Protein AF-A4U1W6-F1 (afdb_monomer_lite)

Sequence (440 aa):
MSNNPQPKTYADALFEAKRGFVIIGLTGYTGSGFTTTARILSKKDRFDLPKNFGTELQKNGQRFGERHFSKLRDAWDSMTWQPYTLIEVGAIILAHVMKFALAGKATGAPKALLEAAESHKAALAGLSVLEKQTPISAADSQALITAYEQCVIIQNELKRGKDNLPDYIHFMQGAGDNIRLFGSLSGTSPDPKNMFIIPESIRKVVSSYKKASAKSRFVIDAFRNPFEVEYFKRRYAEFYLLCIMRDHEERANSLRKVMAVPDIEKIWDKEKGESPTGGRNAEECPKTRENIGWWVTGQNIPACAQKADIYIKPKNKSYTHLYYHLARLLVLIHKPGSLSPSQDELGMQVAITAQHMSGCLSRQVGATVLGRQGYILGVGWNDPPEGQVPCSLRSCDELLNSVENDERAYSAFEQSEKFKEHIGKKAGKAPFCFRSELEH

Foldseek 3Di:
DDPDDDQPDPVSVVLVVQQQFAEEAEFEAQQLCSVVLLVQQQDPDHDDADPPVLVVCVVVLFDRSVVLVVLLVVLLVPDDRDRAAEAELLLLLLLQLLVCLVVVNNPPDDPLSNVLSVVCVVQSVLSVLLVDDPPDDLVSLVSVLSNSVSSVVSVVVQCVPLVCNLVSVVQSLLSQLCQCFPVGSDDDGGDNVSVCSSLSSSVSNVVSCCRNVVHRHHYYHHDFALVSVVVCVVPDPNYAYEYRDDDPVVSQVSCVVRDDPVSSVVSVVQSQLQAFRPPHGCVRPPCDPVRVSRSRSTGHSVSSNVSGPYYFYADPPDCNSVSNVVSVVVSCSNPPPSGDDTLVRVQVVLQVVQLVVELEPVDRGKGFDADSNSDTPDIHIDADPPQADGLQQDFLQCLLPPPDPPCRDDPPVCNDPVNNVQCVVVDDPGGDDVVSSVSD

Structure (mmCIF, N/CA/C/O backbone):
data_AF-A4U1W6-F1
#
_entry.id   AF-A4U1W6-F1
#
loop_
_atom_site.group_PDB
_atom_site.id
_atom_site.type_symbol
_atom_site.label_atom_id
_atom_site.label_alt_id
_atom_site.label_comp_id
_atom_site.label_asym_id
_atom_site.label_entity_id
_atom_site.label_seq_id
_atom_site.pdbx_PDB_ins_code
_atom_site.Cartn_x
_atom_site.Cartn_y
_atom_site.Cartn_z
_atom_site.occupancy
_atom_site.B_iso_or_equiv
_atom_site.auth_seq_id
_atom_site.auth_comp_id
_atom_site.auth_asym_id
_atom_site.auth_atom_id
_atom_site.pdbx_PDB_model_num
ATOM 1 N N . MET A 1 1 ? -22.167 -24.407 9.241 1.00 31.38 1 MET A N 1
ATOM 2 C CA . MET A 1 1 ? -21.222 -25.237 8.467 1.00 31.38 1 MET A CA 1
ATOM 3 C C . MET A 1 1 ? -21.610 -25.092 7.007 1.00 31.38 1 MET A C 1
ATOM 5 O O . MET A 1 1 ? -22.711 -25.489 6.655 1.00 31.38 1 MET A O 1
ATOM 9 N N . SER A 1 2 ? -20.816 -24.391 6.196 1.00 36.12 2 SER A N 1
ATOM 10 C CA . SER A 1 2 ? -21.108 -24.255 4.765 1.00 36.12 2 SER A CA 1
ATOM 11 C C . SER A 1 2 ? -20.836 -25.590 4.074 1.00 36.12 2 SER A C 1
ATOM 13 O O . SER A 1 2 ? -19.747 -26.139 4.235 1.00 36.12 2 SER A O 1
ATOM 15 N N . ASN A 1 3 ? -21.810 -26.091 3.312 1.00 37.06 3 ASN A N 1
ATOM 16 C CA . ASN A 1 3 ? -21.660 -27.203 2.370 1.00 37.06 3 ASN A CA 1
ATOM 17 C C . ASN A 1 3 ? -20.679 -26.812 1.250 1.00 37.06 3 ASN A C 1
ATOM 19 O O . ASN A 1 3 ? -21.090 -26.579 0.115 1.00 37.06 3 ASN A O 1
ATOM 23 N N . ASN A 1 4 ? -19.383 -26.706 1.552 1.00 51.09 4 ASN A N 1
ATOM 24 C CA . ASN A 1 4 ? -18.389 -26.708 0.490 1.00 51.09 4 ASN A CA 1
ATOM 25 C C . ASN A 1 4 ? -18.321 -28.141 -0.053 1.00 51.09 4 ASN A C 1
ATOM 27 O O . ASN A 1 4 ? -18.148 -29.074 0.737 1.00 51.09 4 ASN A O 1
ATOM 31 N N . PRO A 1 5 ? -18.505 -28.347 -1.367 1.00 54.91 5 PRO A N 1
ATOM 32 C CA . PRO A 1 5 ? -18.366 -29.669 -1.953 1.00 54.91 5 PRO A CA 1
ATOM 33 C C . PRO A 1 5 ? -16.966 -30.210 -1.643 1.00 54.91 5 PRO A C 1
ATOM 35 O O . PRO A 1 5 ? -15.979 -29.492 -1.803 1.00 54.91 5 PRO A O 1
ATOM 38 N N . GLN A 1 6 ? -16.892 -31.463 -1.182 1.00 60.50 6 GLN A N 1
ATOM 39 C CA . GLN A 1 6 ? -15.624 -32.158 -0.940 1.00 60.50 6 GLN A CA 1
ATOM 40 C C . GLN A 1 6 ? -14.726 -32.034 -2.184 1.00 60.50 6 GLN A C 1
ATOM 42 O O . GLN A 1 6 ? -15.234 -32.202 -3.303 1.00 60.50 6 GLN A O 1
ATOM 47 N N . PRO A 1 7 ? -13.426 -31.717 -2.025 1.00 65.12 7 PRO A N 1
ATOM 48 C CA . PRO A 1 7 ? -12.529 -31.547 -3.159 1.00 65.12 7 PRO A CA 1
ATOM 49 C C . PRO A 1 7 ? -12.498 -32.839 -3.978 1.00 65.12 7 PRO A C 1
ATOM 51 O O . PRO A 1 7 ? -12.212 -33.915 -3.457 1.00 65.12 7 PRO A O 1
ATOM 54 N N . LYS A 1 8 ? -12.832 -32.735 -5.268 1.00 74.75 8 LYS A N 1
ATOM 55 C CA . LYS A 1 8 ? -12.954 -33.895 -6.166 1.00 74.75 8 LYS A CA 1
ATOM 56 C C . LYS A 1 8 ? -11.609 -34.343 -6.732 1.00 74.75 8 LYS A C 1
ATOM 58 O O . LYS A 1 8 ? -11.492 -35.465 -7.210 1.00 74.75 8 LYS A O 1
ATOM 63 N N . THR A 1 9 ? -10.605 -33.468 -6.695 1.00 78.94 9 THR A N 1
ATOM 64 C CA . THR A 1 9 ? -9.253 -33.724 -7.197 1.00 78.94 9 THR A CA 1
ATOM 65 C C . THR A 1 9 ? -8.197 -33.233 -6.204 1.00 78.94 9 THR A C 1
ATOM 67 O O . THR A 1 9 ? -8.460 -32.357 -5.379 1.00 78.94 9 THR A O 1
ATOM 70 N N . TYR A 1 10 ? -6.969 -33.750 -6.308 1.00 79.56 10 TYR A N 1
ATOM 71 C CA . TYR A 1 10 ? -5.828 -33.242 -5.530 1.00 79.56 10 TYR A CA 1
ATOM 72 C C . TYR A 1 10 ? -5.545 -31.759 -5.803 1.00 79.56 10 TYR A C 1
ATOM 74 O O . TYR A 1 10 ? -5.173 -31.021 -4.892 1.00 79.56 10 TYR A O 1
ATOM 82 N N . ALA A 1 11 ? -5.770 -31.310 -7.042 1.00 70.50 11 ALA A N 1
ATOM 83 C CA . ALA A 1 11 ? -5.679 -29.901 -7.398 1.00 70.50 11 ALA A CA 1
ATOM 84 C C . ALA A 1 11 ? -6.734 -29.078 -6.642 1.00 70.50 11 ALA A C 1
ATOM 86 O O . ALA A 1 11 ? -6.394 -28.067 -6.034 1.00 70.50 11 ALA A O 1
ATOM 87 N N . ASP A 1 12 ? -7.987 -29.543 -6.599 1.00 69.50 12 ASP A N 1
ATOM 88 C CA . ASP A 1 12 ? -9.046 -28.878 -5.833 1.00 69.50 12 ASP A CA 1
ATOM 89 C C . ASP A 1 12 ? -8.711 -28.817 -4.343 1.00 69.50 12 ASP A C 1
ATOM 91 O O . ASP A 1 12 ? -8.895 -27.770 -3.736 1.00 69.50 12 ASP A O 1
ATOM 95 N N . ALA A 1 13 ? -8.163 -29.887 -3.760 1.00 73.25 13 ALA A N 1
ATOM 96 C CA . ALA A 1 13 ? -7.747 -29.892 -2.357 1.00 73.25 13 ALA A CA 1
ATOM 97 C C . ALA A 1 13 ? -6.644 -28.852 -2.078 1.00 73.25 13 ALA A C 1
ATOM 99 O O . ALA A 1 13 ? -6.721 -28.112 -1.096 1.00 73.25 13 ALA A O 1
ATOM 100 N N . LEU A 1 14 ? -5.652 -28.743 -2.970 1.00 70.44 14 LEU A N 1
ATOM 101 C CA . LEU A 1 14 ? -4.589 -27.739 -2.875 1.00 70.44 14 LEU A CA 1
ATOM 102 C C . LEU A 1 14 ? -5.136 -26.308 -3.005 1.00 70.44 14 LEU A C 1
ATOM 104 O O . LEU A 1 14 ? -4.693 -25.405 -2.293 1.00 70.44 14 LEU A O 1
ATOM 108 N N . PHE A 1 15 ? -6.102 -26.090 -3.899 1.00 66.38 15 PHE A N 1
ATOM 109 C CA . PHE A 1 15 ? -6.727 -24.781 -4.076 1.00 66.38 15 PHE A CA 1
ATOM 110 C C . PHE A 1 15 ? -7.659 -24.422 -2.915 1.00 66.38 15 PHE A C 1
ATOM 112 O O . PHE A 1 15 ? -7.608 -23.291 -2.436 1.00 66.38 15 PHE A O 1
ATOM 119 N N . GLU A 1 16 ? -8.457 -25.362 -2.407 1.00 66.69 16 GLU A N 1
ATOM 120 C CA . GLU A 1 16 ? -9.312 -25.171 -1.227 1.00 66.69 16 GLU A CA 1
ATOM 121 C C . GLU A 1 16 ? -8.493 -24.813 0.020 1.00 66.69 16 GLU A C 1
ATOM 123 O O . GLU A 1 16 ? -8.894 -23.928 0.775 1.00 66.69 16 GLU A O 1
ATOM 128 N N . ALA A 1 17 ? -7.293 -25.386 0.183 1.00 62.84 17 ALA A N 1
ATOM 129 C CA . ALA A 1 17 ? -6.379 -25.015 1.266 1.00 62.84 17 ALA A CA 1
ATOM 130 C C . ALA A 1 17 ? -5.969 -23.525 1.232 1.00 62.84 17 ALA A C 1
ATOM 132 O O . ALA A 1 17 ? -5.724 -22.934 2.284 1.00 62.84 17 ALA A O 1
ATOM 133 N N . LYS A 1 18 ? -5.932 -22.901 0.044 1.00 60.12 18 LYS A N 1
ATOM 134 C CA . LYS A 1 18 ? -5.601 -21.474 -0.147 1.00 60.12 18 LYS A CA 1
ATOM 135 C C . LYS A 1 18 ? -6.824 -20.552 -0.252 1.00 60.12 18 LYS A C 1
ATOM 137 O O . LYS A 1 18 ? -6.708 -19.359 0.009 1.00 60.12 18 LYS A O 1
ATOM 142 N N . ARG A 1 19 ? -8.010 -21.071 -0.601 1.00 63.97 19 ARG A N 1
ATOM 143 C CA . ARG A 1 19 ? -9.230 -20.285 -0.913 1.00 63.97 19 ARG A CA 1
ATOM 144 C C . ARG A 1 19 ? -9.803 -19.479 0.258 1.00 63.97 19 ARG A C 1
ATOM 146 O O . ARG A 1 19 ? -10.654 -18.614 0.041 1.00 63.97 19 ARG A O 1
ATOM 153 N N . GLY A 1 20 ? -9.363 -19.752 1.485 1.00 75.81 20 GLY A N 1
ATOM 154 C CA . GLY A 1 20 ? -9.923 -19.147 2.689 1.00 75.81 20 GLY A CA 1
ATOM 155 C C . GLY A 1 20 ? -9.4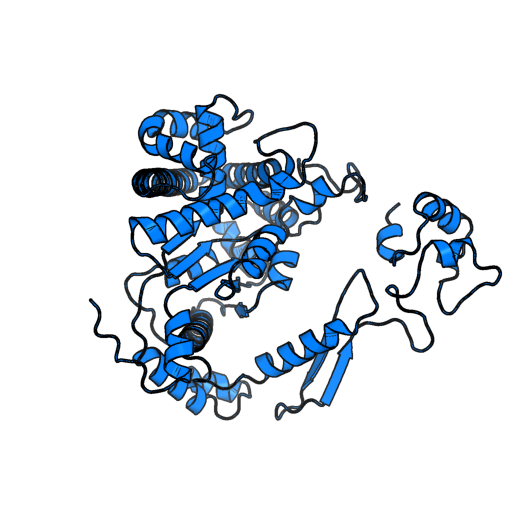64 -17.714 2.943 1.00 75.81 20 GLY A C 1
ATOM 156 O O . GLY A 1 20 ? -10.296 -16.884 3.297 1.00 75.81 20 GLY A O 1
ATOM 157 N N . PHE A 1 21 ? -8.174 -17.412 2.777 1.00 89.75 21 PHE A N 1
ATOM 158 C CA . PHE A 1 21 ? -7.561 -16.170 3.256 1.00 89.75 21 PHE A CA 1
ATOM 159 C C . PHE A 1 21 ? -7.019 -15.318 2.109 1.00 89.75 21 PHE A C 1
ATOM 161 O O . PHE A 1 21 ? -6.254 -15.815 1.297 1.00 89.75 21 PHE A O 1
ATOM 168 N N . VAL A 1 22 ? -7.399 -14.041 2.045 1.00 94.06 22 VAL A N 1
ATOM 169 C CA . VAL A 1 22 ? -6.930 -13.109 1.008 1.00 94.06 22 VAL A CA 1
ATOM 170 C C . VAL A 1 22 ? -6.738 -11.725 1.609 1.00 94.06 22 VAL A C 1
ATOM 172 O O . VAL A 1 22 ? -7.613 -11.227 2.325 1.00 94.06 22 VAL A O 1
ATOM 175 N N . ILE A 1 23 ? -5.628 -11.075 1.261 1.00 97.38 23 ILE A N 1
ATOM 176 C CA . ILE A 1 23 ? -5.397 -9.663 1.558 1.00 97.38 23 ILE A CA 1
ATOM 177 C C . ILE A 1 23 ? -5.199 -8.905 0.243 1.00 97.38 23 ILE A C 1
ATOM 179 O O . ILE A 1 23 ? -4.283 -9.193 -0.520 1.00 97.38 23 ILE A O 1
ATOM 183 N N . ILE A 1 24 ? -6.028 -7.895 0.001 1.00 98.25 24 ILE A N 1
ATOM 184 C CA . ILE A 1 24 ? -5.844 -6.934 -1.088 1.00 98.25 24 ILE A CA 1
ATOM 185 C C . ILE A 1 24 ? -5.273 -5.649 -0.490 1.00 98.25 24 ILE A C 1
ATOM 187 O O . ILE A 1 24 ? -5.953 -4.943 0.250 1.00 98.25 24 ILE A O 1
ATOM 191 N N . GLY A 1 25 ? -4.017 -5.340 -0.789 1.00 98.44 25 GLY A N 1
ATOM 192 C CA . GLY A 1 25 ? -3.429 -4.040 -0.489 1.00 98.44 25 GLY A CA 1
ATOM 193 C C . GLY A 1 25 ? -3.766 -3.037 -1.580 1.00 98.44 25 GLY A C 1
ATOM 194 O O . GLY A 1 25 ? -3.742 -3.382 -2.758 1.00 98.44 25 GLY A O 1
ATOM 195 N N . LEU A 1 26 ? -4.042 -1.789 -1.212 1.00 98.62 26 LEU A N 1
ATOM 196 C CA . LEU A 1 26 ? -4.217 -0.703 -2.171 1.00 98.62 26 LEU A CA 1
ATOM 197 C C . LEU A 1 26 ? -3.084 0.313 -2.041 1.00 98.62 26 LEU A C 1
ATOM 199 O O . LEU A 1 26 ? -2.606 0.582 -0.941 1.00 98.62 26 LEU A O 1
ATOM 203 N N . THR A 1 27 ? -2.677 0.899 -3.161 1.00 98.25 27 THR A N 1
ATOM 204 C CA . THR A 1 27 ? -1.767 2.047 -3.211 1.00 98.25 27 THR A CA 1
ATOM 205 C C . THR A 1 27 ? -2.130 2.973 -4.374 1.00 98.25 27 THR A C 1
ATOM 207 O O . THR A 1 27 ? -2.915 2.617 -5.259 1.00 98.25 27 THR A O 1
ATOM 210 N N . GLY A 1 28 ? -1.597 4.188 -4.352 1.00 96.00 28 GLY A N 1
ATOM 211 C CA . GLY A 1 28 ? -1.853 5.229 -5.339 1.00 96.00 28 GLY A CA 1
ATOM 212 C C . GLY A 1 28 ? -1.820 6.619 -4.713 1.00 96.00 28 GLY A C 1
ATOM 213 O O . GLY A 1 28 ? -1.928 6.776 -3.497 1.00 96.00 28 GLY A O 1
ATOM 214 N N . TYR A 1 29 ? -1.666 7.636 -5.557 1.00 95.12 29 TYR A N 1
ATOM 215 C CA . TYR A 1 29 ? -1.652 9.030 -5.114 1.00 95.12 29 TYR A CA 1
ATOM 216 C C . TYR A 1 29 ? -3.005 9.442 -4.532 1.00 95.12 29 TYR A C 1
ATOM 218 O O . TYR A 1 29 ? -4.058 8.962 -4.969 1.00 95.12 29 TYR A O 1
ATOM 226 N N . THR A 1 30 ? -3.008 10.384 -3.587 1.00 93.25 30 THR A N 1
ATOM 227 C CA . THR A 1 30 ? -4.259 10.913 -3.024 1.00 93.25 30 THR A CA 1
ATOM 228 C C . THR A 1 30 ? -5.167 11.432 -4.134 1.00 93.25 30 THR A C 1
ATOM 230 O O . THR A 1 30 ? -4.753 12.238 -4.962 1.00 93.25 30 THR A O 1
ATOM 233 N N . GLY A 1 31 ? -6.416 10.955 -4.162 1.00 90.38 31 GLY A N 1
ATOM 234 C CA . GLY A 1 31 ? -7.393 11.280 -5.206 1.00 90.38 31 GLY A CA 1
ATOM 235 C C . GLY A 1 31 ? -7.406 10.329 -6.413 1.00 90.38 31 GLY A C 1
ATOM 236 O O . GLY A 1 31 ? -8.184 10.562 -7.344 1.00 90.38 31 GLY A O 1
ATOM 237 N N . SER A 1 32 ? -6.606 9.253 -6.410 1.00 91.31 32 SER A N 1
ATOM 238 C CA . SER A 1 32 ? -6.609 8.258 -7.495 1.00 91.31 32 SER A CA 1
ATOM 239 C C . SER A 1 32 ? -7.809 7.304 -7.476 1.00 91.31 32 SER A C 1
ATOM 241 O O . SER A 1 32 ? -8.146 6.727 -8.504 1.00 91.31 32 SER A O 1
ATOM 243 N N . GLY A 1 33 ? -8.499 7.173 -6.337 1.00 91.38 33 GLY A N 1
ATOM 244 C CA . GLY A 1 33 ? -9.690 6.323 -6.194 1.00 91.38 33 GLY A CA 1
ATOM 245 C C . GLY A 1 33 ? -9.451 4.994 -5.470 1.00 91.38 33 GLY A C 1
ATOM 246 O O . GLY A 1 33 ? -10.334 4.131 -5.480 1.00 91.38 33 GLY A O 1
ATOM 247 N N . PHE A 1 34 ? -8.305 4.819 -4.804 1.00 93.94 34 PHE A N 1
ATOM 248 C CA . PHE A 1 34 ? -8.054 3.641 -3.966 1.00 93.94 34 PHE A CA 1
ATOM 249 C C . PHE A 1 34 ? -9.097 3.496 -2.836 1.00 93.94 34 PHE A C 1
ATOM 251 O O . PHE A 1 34 ? -9.680 2.426 -2.702 1.00 93.94 34 PHE A O 1
ATOM 258 N N . THR A 1 35 ? -9.483 4.564 -2.127 1.00 93.88 35 THR A N 1
ATOM 259 C CA . THR A 1 35 ? -10.530 4.479 -1.084 1.00 93.88 35 THR A CA 1
ATOM 260 C C . THR A 1 35 ? -11.892 4.094 -1.659 1.00 93.88 35 THR A C 1
ATOM 262 O O . THR A 1 35 ? -12.651 3.337 -1.054 1.00 93.88 35 THR A O 1
ATOM 265 N N . THR A 1 36 ? -12.217 4.565 -2.866 1.00 94.06 36 THR A N 1
ATOM 266 C CA . THR A 1 36 ? -13.429 4.133 -3.575 1.00 94.06 36 THR A CA 1
ATOM 267 C C . THR A 1 36 ? -13.380 2.637 -3.876 1.00 94.06 36 THR A C 1
ATOM 269 O O . THR A 1 36 ? -14.365 1.939 -3.648 1.00 94.06 36 THR A O 1
ATOM 272 N N . THR A 1 37 ? -12.228 2.140 -4.329 1.00 96.12 37 THR A N 1
ATOM 273 C CA . THR A 1 37 ? -11.988 0.713 -4.589 1.00 96.12 37 THR A CA 1
ATOM 274 C C . THR A 1 37 ? -12.141 -0.122 -3.319 1.00 96.12 37 THR A C 1
ATOM 276 O O . THR A 1 37 ? -12.843 -1.131 -3.334 1.00 96.12 37 THR A O 1
ATOM 279 N N . ALA A 1 38 ? -11.579 0.337 -2.199 1.00 97.62 38 ALA A N 1
ATOM 280 C CA . ALA A 1 38 ? -11.708 -0.320 -0.902 1.00 97.62 38 ALA A CA 1
ATOM 281 C C . ALA A 1 38 ? -13.181 -0.461 -0.489 1.00 97.62 38 ALA A C 1
ATOM 283 O O . ALA A 1 38 ? -13.657 -1.553 -0.189 1.00 97.62 38 ALA A O 1
A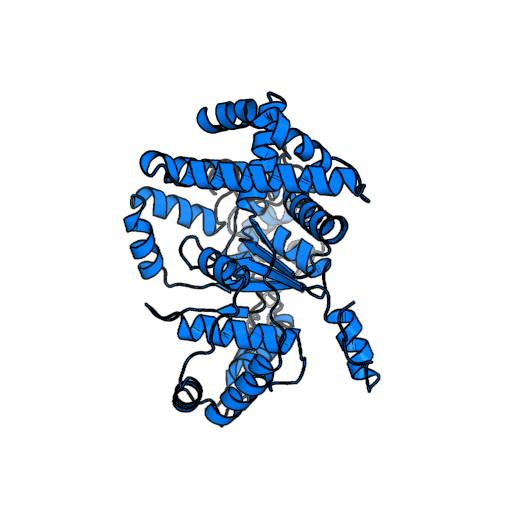TOM 284 N N . ARG A 1 39 ? -13.943 0.636 -0.594 1.00 96.69 39 ARG A N 1
ATOM 285 C CA . ARG A 1 39 ? -15.383 0.649 -0.302 1.00 96.69 39 ARG A CA 1
ATOM 286 C C . ARG A 1 39 ? -16.182 -0.276 -1.213 1.00 96.69 39 ARG A C 1
ATOM 288 O O . ARG A 1 39 ? -17.127 -0.890 -0.737 1.00 96.69 39 ARG A O 1
ATOM 295 N N . ILE A 1 40 ? -15.836 -0.382 -2.499 1.00 96.50 40 ILE A N 1
ATOM 296 C CA . ILE A 1 40 ? -16.486 -1.326 -3.424 1.00 96.50 40 ILE A CA 1
ATOM 297 C C . ILE A 1 40 ? -16.305 -2.767 -2.930 1.00 96.50 40 ILE A C 1
ATOM 299 O O . ILE A 1 40 ? -17.281 -3.509 -2.882 1.00 96.50 40 ILE A O 1
ATOM 303 N N . LEU A 1 41 ? -15.090 -3.145 -2.523 1.00 97.25 41 LEU A N 1
ATOM 304 C CA . LEU A 1 41 ? -14.781 -4.502 -2.057 1.00 97.25 41 LEU A CA 1
ATOM 305 C C . LEU A 1 41 ? -15.410 -4.838 -0.696 1.00 97.25 41 LEU A C 1
ATOM 307 O O . LEU A 1 41 ? -15.680 -6.005 -0.411 1.00 97.25 41 LEU A O 1
ATOM 311 N N . SER A 1 42 ? -15.669 -3.833 0.138 1.00 97.19 42 SER A N 1
ATOM 312 C CA . SER A 1 42 ? -16.274 -4.015 1.463 1.00 97.19 42 SER A CA 1
ATOM 313 C C . SER A 1 42 ? -17.802 -4.006 1.481 1.00 97.19 42 SER A C 1
ATOM 315 O O . SER A 1 42 ? -18.399 -4.258 2.528 1.00 97.19 42 SER A O 1
ATOM 317 N N . LYS A 1 43 ? -18.462 -3.734 0.350 1.00 97.00 43 LYS A N 1
ATOM 318 C CA . LYS A 1 43 ? -19.928 -3.760 0.269 1.00 97.00 43 LYS A CA 1
ATOM 319 C C . LYS A 1 43 ? -20.479 -5.168 0.475 1.00 97.00 43 LYS A C 1
ATOM 321 O O . LYS A 1 43 ? -19.947 -6.144 -0.052 1.00 97.00 43 LYS A O 1
ATOM 326 N N . LYS A 1 44 ? -21.599 -5.245 1.205 1.00 95.56 44 LYS A N 1
ATOM 327 C CA . LYS A 1 44 ? -22.348 -6.491 1.427 1.00 95.56 44 LYS A CA 1
ATOM 328 C C . LYS A 1 44 ? -22.748 -7.139 0.102 1.00 95.56 44 LYS A C 1
ATOM 330 O O . LYS A 1 44 ? -22.569 -8.342 -0.046 1.00 95.56 44 LYS A O 1
ATOM 335 N N . ASP A 1 45 ? -23.226 -6.334 -0.839 1.00 94.75 45 ASP 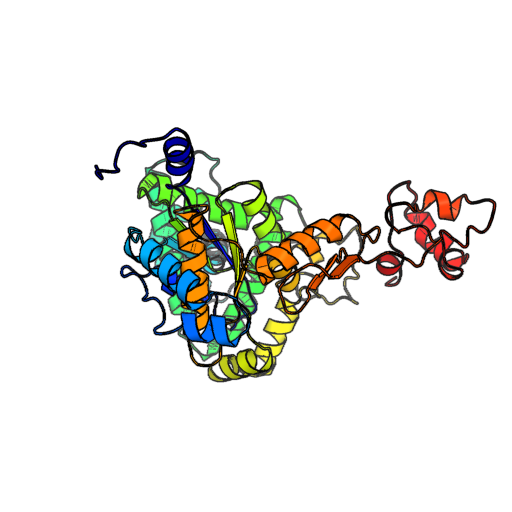A N 1
ATOM 336 C CA . ASP A 1 45 ? -23.631 -6.797 -2.162 1.00 94.75 45 ASP A CA 1
ATOM 337 C C . ASP A 1 45 ? -22.447 -6.785 -3.132 1.00 94.75 45 ASP A C 1
ATOM 339 O O . ASP A 1 45 ? -21.636 -5.850 -3.145 1.00 94.75 45 ASP A O 1
ATOM 343 N N . ARG A 1 46 ? -22.359 -7.835 -3.953 1.00 94.81 46 ARG A N 1
ATOM 344 C CA . ARG A 1 46 ? -21.359 -7.951 -5.018 1.00 94.81 46 ARG A CA 1
ATOM 345 C C . ARG A 1 46 ? -21.627 -6.891 -6.083 1.00 94.81 46 ARG A C 1
ATOM 347 O O . ARG A 1 46 ? -22.772 -6.673 -6.459 1.00 94.81 46 ARG A O 1
ATOM 354 N N . PHE A 1 47 ? -20.575 -6.259 -6.597 1.00 94.44 47 PHE A N 1
ATOM 355 C CA . PHE A 1 47 ? -20.714 -5.331 -7.718 1.00 94.44 47 PHE A CA 1
ATOM 356 C C . PHE A 1 47 ? -20.987 -6.073 -9.037 1.00 94.44 47 PHE A C 1
ATOM 358 O O . PHE A 1 47 ? -20.562 -7.215 -9.232 1.00 94.44 47 PHE A O 1
ATOM 365 N N . ASP A 1 48 ? -21.671 -5.399 -9.958 1.00 92.69 48 ASP A N 1
ATOM 366 C CA . ASP A 1 48 ? -22.017 -5.971 -11.256 1.00 92.69 48 ASP A CA 1
ATOM 367 C C . ASP A 1 48 ? -20.862 -5.890 -12.253 1.00 92.69 48 ASP A C 1
ATOM 369 O O . ASP A 1 48 ? -20.125 -4.900 -12.328 1.00 92.69 48 ASP A O 1
ATOM 373 N N . LEU A 1 49 ? -20.749 -6.925 -13.089 1.00 93.06 49 LEU A N 1
ATOM 374 C CA . LEU A 1 49 ? -19.885 -6.867 -14.260 1.00 93.06 49 LEU A CA 1
ATOM 375 C C . LEU A 1 49 ? -20.424 -5.838 -15.267 1.00 93.06 49 LEU A C 1
ATOM 377 O O . LEU A 1 49 ? -21.634 -5.784 -15.512 1.00 93.06 49 LEU A O 1
ATOM 381 N N . PRO A 1 50 ? -19.544 -5.065 -15.924 1.00 91.12 50 PRO A N 1
ATOM 382 C CA . PRO A 1 50 ? -19.966 -4.114 -16.944 1.00 91.12 50 PRO A CA 1
ATOM 383 C C . PRO A 1 50 ? -20.718 -4.789 -18.101 1.00 91.12 50 PRO A C 1
ATOM 385 O O . PRO A 1 50 ? -20.418 -5.913 -18.506 1.00 91.12 50 PRO A O 1
ATOM 388 N N . LYS A 1 51 ? -21.699 -4.095 -18.682 1.00 86.38 51 LYS A N 1
ATOM 389 C CA . LYS A 1 51 ? -22.409 -4.582 -19.875 1.00 86.38 51 LYS A CA 1
ATOM 390 C C . LYS A 1 51 ? -21.520 -4.429 -21.114 1.00 86.38 51 LYS A C 1
ATOM 392 O O . LYS A 1 51 ? -20.833 -3.423 -21.251 1.00 86.38 51 LYS A O 1
ATOM 397 N N . ASN A 1 52 ? -21.548 -5.416 -22.011 1.00 81.19 52 ASN A N 1
ATOM 398 C CA . ASN A 1 52 ? -20.895 -5.391 -23.332 1.00 81.19 52 ASN A CA 1
ATOM 399 C C . ASN A 1 52 ? -19.376 -5.107 -23.337 1.00 81.19 52 ASN A C 1
ATOM 401 O O . ASN A 1 52 ? -18.827 -4.684 -24.353 1.00 81.19 52 ASN A O 1
ATOM 405 N N . PHE A 1 53 ? -18.668 -5.375 -22.233 1.00 86.88 53 PHE A N 1
ATOM 406 C CA . PHE A 1 53 ? -17.226 -5.107 -22.149 1.00 86.88 53 PHE A CA 1
ATOM 407 C C . PHE A 1 53 ? -16.391 -6.000 -23.081 1.00 86.88 53 PHE A C 1
ATOM 409 O O . PHE A 1 53 ? -15.339 -5.589 -23.557 1.00 86.88 53 PHE A O 1
ATOM 416 N N . GLY A 1 54 ? -16.883 -7.199 -23.413 1.00 86.12 54 GLY A N 1
ATOM 417 C CA . GLY A 1 54 ? -16.226 -8.105 -24.361 1.00 86.12 54 GLY A CA 1
ATOM 418 C C . GLY A 1 54 ? -16.003 -7.492 -25.749 1.00 86.12 54 GLY A C 1
ATOM 419 O O . GLY A 1 54 ? -14.928 -7.649 -26.325 1.00 86.12 54 GLY A O 1
ATOM 420 N N . THR A 1 55 ? -16.972 -6.722 -26.249 1.00 86.50 55 THR A N 1
ATOM 421 C CA . THR A 1 55 ? -16.850 -6.010 -27.528 1.00 86.50 55 THR A CA 1
ATOM 422 C C . THR A 1 55 ? -15.805 -4.892 -27.449 1.00 86.50 55 THR A C 1
ATOM 424 O O . THR A 1 55 ? -15.077 -4.659 -28.412 1.00 86.50 55 THR A O 1
ATOM 427 N N . GLU A 1 56 ? -15.681 -4.213 -26.301 1.00 86.19 56 GLU A N 1
ATOM 428 C CA . GLU A 1 56 ? -14.622 -3.218 -26.076 1.00 86.19 56 GLU A CA 1
ATOM 429 C C . GLU A 1 56 ? -13.232 -3.870 -26.091 1.00 86.19 56 GLU A C 1
ATOM 431 O O . GLU A 1 56 ? -12.333 -3.376 -26.769 1.00 86.19 56 GLU A O 1
ATOM 436 N N . LEU A 1 57 ? -13.068 -5.015 -25.418 1.00 84.38 57 LEU A N 1
ATOM 437 C CA . LEU A 1 57 ? -11.817 -5.780 -25.439 1.00 84.38 57 LEU A CA 1
ATOM 438 C C . LEU A 1 57 ? -11.413 -6.159 -26.869 1.00 84.38 57 LEU A C 1
ATOM 440 O O . LEU A 1 57 ? -10.260 -5.979 -27.261 1.00 84.38 57 LEU A O 1
ATOM 444 N N . GLN A 1 58 ? -12.371 -6.636 -27.665 1.00 83.12 58 GLN A N 1
ATOM 445 C CA . GLN A 1 58 ? -12.118 -7.052 -29.041 1.00 83.12 58 GLN A CA 1
ATOM 446 C C . GLN A 1 58 ? -11.754 -5.877 -29.957 1.00 83.12 58 GLN A C 1
ATOM 448 O O . GLN A 1 58 ? -10.840 -6.002 -30.772 1.00 83.12 58 GLN A O 1
ATOM 453 N N . LYS A 1 59 ? -12.405 -4.717 -29.787 1.00 83.75 59 LYS A N 1
ATOM 454 C CA . LYS A 1 59 ? -12.038 -3.475 -30.491 1.00 83.75 59 LYS A CA 1
ATOM 455 C C . LYS A 1 59 ? -10.623 -3.006 -30.146 1.00 83.75 59 LYS A C 1
ATOM 457 O O . LYS A 1 59 ? -9.942 -2.470 -31.013 1.00 83.75 59 LYS A O 1
ATOM 462 N N . ASN A 1 60 ? -10.163 -3.268 -28.924 1.00 78.12 60 ASN A N 1
ATOM 463 C CA . ASN A 1 60 ? -8.821 -2.919 -28.454 1.00 78.12 60 ASN A CA 1
ATOM 464 C C . ASN A 1 60 ? -7.760 -3.991 -28.770 1.00 78.12 60 ASN A C 1
ATOM 466 O O . ASN A 1 60 ? -6.706 -4.017 -28.144 1.00 78.12 60 ASN A O 1
ATOM 470 N N . GLY A 1 61 ? -8.021 -4.892 -29.723 1.00 74.56 61 GLY A N 1
ATOM 471 C CA . GLY A 1 61 ? -7.025 -5.853 -30.205 1.00 74.56 61 GLY A CA 1
ATOM 472 C C . GLY A 1 61 ? -6.930 -7.155 -29.408 1.00 74.56 61 GLY A C 1
ATOM 473 O O . GLY A 1 61 ? -6.171 -8.042 -29.800 1.00 74.56 61 GLY A O 1
ATOM 474 N N . GLN A 1 62 ? -7.735 -7.348 -28.354 1.00 76.81 62 GLN A N 1
ATOM 475 C CA . GLN A 1 62 ? -7.800 -8.649 -27.688 1.00 76.81 62 GLN A CA 1
ATOM 476 C C . GLN A 1 62 ? -8.578 -9.647 -28.547 1.00 76.81 62 GLN A C 1
ATOM 478 O O . GLN A 1 62 ? -9.813 -9.654 -28.596 1.00 76.81 62 GLN A O 1
ATOM 483 N N . ARG A 1 63 ? -7.835 -10.532 -29.216 1.00 75.31 63 ARG A N 1
ATOM 484 C CA . ARG A 1 63 ? -8.402 -11.658 -29.961 1.00 75.31 63 ARG A CA 1
ATOM 485 C C . ARG A 1 63 ? -9.299 -12.475 -29.020 1.00 75.31 63 ARG A C 1
ATOM 487 O O . ARG A 1 63 ? -8.858 -12.889 -27.953 1.00 75.31 63 ARG A O 1
ATOM 494 N N . PHE A 1 64 ? -10.553 -12.688 -29.423 1.00 84.69 64 PHE A N 1
ATOM 495 C CA . PHE A 1 64 ? -11.591 -13.370 -28.632 1.00 84.69 64 PHE A CA 1
ATOM 496 C C . PHE A 1 64 ? -12.071 -12.632 -27.366 1.00 84.69 64 PHE A C 1
ATOM 498 O O . PHE A 1 64 ? -12.559 -13.280 -26.438 1.00 84.69 64 PHE A O 1
ATOM 505 N N . GLY A 1 65 ? -12.000 -11.295 -27.335 1.00 86.81 65 GLY A N 1
ATOM 506 C CA . GLY A 1 65 ? -12.471 -10.473 -26.210 1.00 86.81 65 GLY A CA 1
ATOM 507 C C . GLY A 1 65 ? -13.878 -10.829 -25.705 1.00 86.81 65 GLY A C 1
ATOM 508 O O . GLY A 1 65 ? -14.077 -10.976 -24.499 1.00 86.81 65 GLY A O 1
ATOM 509 N N . GLU A 1 66 ? -14.837 -11.076 -26.604 1.00 89.75 66 GLU A N 1
ATOM 510 C CA . GLU A 1 66 ? -16.191 -11.509 -26.221 1.00 89.75 66 GLU A CA 1
ATOM 511 C C . GLU A 1 66 ? -16.210 -12.870 -25.520 1.00 89.75 66 GLU A C 1
ATOM 513 O O . GLU A 1 66 ? -16.864 -13.034 -24.488 1.00 89.75 66 GLU A O 1
ATOM 518 N N . ARG A 1 67 ? -15.432 -13.835 -26.020 1.00 89.75 67 ARG A N 1
ATOM 519 C CA . ARG A 1 67 ? -15.349 -15.173 -25.425 1.00 89.75 67 ARG A CA 1
ATOM 520 C C . ARG A 1 67 ? -14.664 -15.139 -24.063 1.00 89.75 67 ARG A C 1
ATOM 522 O O . ARG A 1 67 ? -15.146 -15.778 -23.131 1.00 89.75 67 ARG A O 1
ATOM 529 N N . HIS A 1 68 ? -13.579 -14.375 -23.929 1.00 88.75 68 HIS A N 1
ATOM 530 C CA . HIS A 1 68 ? -12.902 -14.166 -22.646 1.00 88.75 68 HIS A CA 1
ATOM 531 C C . HIS A 1 68 ? -13.837 -13.519 -21.625 1.00 88.75 68 HIS A C 1
ATOM 533 O O . HIS A 1 68 ? -13.901 -13.960 -20.478 1.00 88.75 68 HIS A O 1
ATOM 539 N N . PHE A 1 69 ? -14.606 -12.515 -22.045 1.00 92.81 69 PHE A N 1
ATOM 540 C CA . PHE A 1 69 ? -15.559 -11.849 -21.170 1.00 92.81 69 PHE A CA 1
ATOM 541 C C . PHE A 1 69 ? -16.730 -12.757 -20.767 1.00 92.81 69 PHE A C 1
ATOM 543 O O . PHE A 1 69 ? -17.143 -12.732 -19.610 1.00 92.81 69 PHE A O 1
ATOM 550 N N . SER A 1 70 ? -17.221 -13.609 -21.674 1.00 92.50 70 SER A N 1
ATOM 551 C CA . SER A 1 70 ? -18.208 -14.644 -21.341 1.00 92.50 70 SER A CA 1
ATOM 552 C C . SER A 1 70 ? -17.665 -15.618 -20.294 1.00 92.50 70 SER A C 1
ATOM 554 O O . SER A 1 70 ? -18.343 -15.889 -19.313 1.00 92.50 70 SER A O 1
ATOM 556 N N . LYS A 1 71 ? -16.417 -16.087 -20.440 1.00 92.50 71 LYS A N 1
ATOM 557 C CA . LYS A 1 71 ? -15.785 -16.977 -19.450 1.00 92.50 71 LYS A CA 1
ATOM 558 C C . LYS A 1 71 ? -15.585 -16.308 -18.094 1.00 92.50 71 LYS A C 1
ATOM 560 O O . LYS A 1 71 ? -15.800 -16.946 -17.066 1.00 92.50 71 LYS A O 1
ATOM 565 N N . LEU A 1 72 ? -15.213 -15.026 -18.088 1.00 94.31 72 LEU A N 1
ATOM 566 C CA . LEU A 1 72 ? -15.152 -14.232 -16.863 1.00 94.31 72 LEU A CA 1
ATOM 567 C C . LEU A 1 72 ? -16.527 -14.156 -16.196 1.00 94.31 72 LEU A C 1
ATOM 569 O O . LEU A 1 72 ? -16.608 -14.340 -14.988 1.00 94.31 72 LEU A O 1
ATOM 573 N N . ARG A 1 73 ? -17.589 -13.910 -16.970 1.00 95.00 73 ARG A N 1
ATOM 574 C CA . ARG A 1 73 ? -18.967 -13.855 -16.470 1.00 95.00 73 ARG A CA 1
ATOM 575 C C . ARG A 1 73 ? -19.398 -15.180 -15.852 1.00 95.00 73 ARG A C 1
ATOM 577 O O . ARG A 1 73 ? -19.804 -15.170 -14.699 1.00 95.00 73 ARG A O 1
ATOM 584 N N . ASP A 1 74 ? -19.207 -16.299 -16.547 1.00 93.38 74 ASP A N 1
ATOM 585 C CA . ASP A 1 74 ? -19.548 -17.631 -16.024 1.00 93.38 74 ASP A CA 1
ATOM 586 C C . ASP A 1 74 ? -18.843 -17.902 -14.681 1.00 93.38 74 ASP A C 1
ATOM 588 O O . ASP A 1 74 ? -19.446 -18.363 -13.709 1.00 93.38 74 ASP A O 1
ATOM 592 N N . ALA A 1 75 ? -17.544 -17.588 -14.607 1.00 92.69 75 ALA A N 1
ATOM 593 C CA . ALA A 1 75 ? -16.754 -17.775 -13.397 1.00 92.69 75 ALA A CA 1
ATOM 594 C C . ALA A 1 75 ? -17.178 -16.815 -12.273 1.00 92.69 75 ALA A C 1
ATOM 596 O O . ALA A 1 75 ? -17.292 -17.238 -11.121 1.00 92.69 75 ALA A O 1
ATOM 597 N N . TRP A 1 76 ? -17.453 -15.552 -12.605 1.00 94.44 76 TRP A N 1
ATOM 598 C CA . TRP A 1 76 ? -17.958 -14.548 -11.672 1.00 94.44 76 TRP A CA 1
ATOM 599 C C . TRP A 1 76 ? -19.304 -14.964 -11.093 1.00 94.44 76 TRP A C 1
ATOM 601 O O . TRP A 1 76 ? -19.462 -14.986 -9.878 1.00 94.44 76 TRP A O 1
ATOM 611 N N . ASP A 1 77 ? -20.247 -15.381 -11.931 1.00 93.31 77 ASP A N 1
ATOM 612 C CA . ASP A 1 77 ? -21.588 -15.772 -11.505 1.00 93.31 77 ASP A CA 1
ATOM 613 C C . ASP A 1 77 ? -21.559 -17.005 -10.593 1.00 93.31 77 ASP A C 1
ATOM 615 O O . ASP A 1 77 ? -22.308 -17.057 -9.621 1.00 93.31 77 ASP A O 1
ATOM 619 N N . SER A 1 78 ? -20.611 -17.925 -10.809 1.00 89.88 78 SER A N 1
ATOM 620 C CA . SER A 1 78 ? -20.393 -19.085 -9.930 1.00 89.88 78 SER A CA 1
ATOM 621 C C . SER A 1 78 ? -19.739 -18.765 -8.575 1.00 89.88 78 SER A C 1
ATOM 623 O O . SER A 1 78 ? -19.763 -19.594 -7.665 1.00 89.88 78 SER A O 1
ATOM 625 N N . MET A 1 79 ? -19.126 -17.587 -8.419 1.00 88.31 79 MET A N 1
ATOM 626 C CA . MET A 1 79 ? -18.376 -17.224 -7.216 1.00 88.31 79 MET A CA 1
ATOM 627 C C . MET A 1 79 ? -19.306 -16.778 -6.083 1.00 88.31 79 MET A C 1
ATOM 629 O O . MET A 1 79 ? -20.085 -15.838 -6.231 1.00 88.31 79 MET A O 1
ATOM 633 N N . THR A 1 80 ? -19.138 -17.353 -4.892 1.00 89.19 80 THR A N 1
ATOM 634 C CA . THR A 1 80 ? -19.816 -16.841 -3.691 1.00 89.19 80 THR A CA 1
ATOM 635 C C . THR A 1 80 ? -19.145 -15.554 -3.208 1.00 89.19 80 THR A C 1
ATOM 637 O O . THR A 1 80 ? -17.950 -15.534 -2.881 1.00 89.19 80 THR A O 1
ATOM 640 N N . TRP A 1 81 ? -19.914 -14.464 -3.157 1.00 92.44 81 TRP A N 1
ATOM 641 C CA . TRP A 1 81 ? -19.431 -13.184 -2.646 1.00 92.44 81 TRP A CA 1
ATOM 642 C C . TRP A 1 81 ? -19.299 -13.207 -1.128 1.00 92.44 81 TRP A C 1
ATOM 644 O O . TRP A 1 81 ? -20.188 -13.661 -0.412 1.00 92.44 81 TRP A O 1
ATOM 654 N N . GLN A 1 82 ? -18.189 -12.660 -0.647 1.00 91.44 82 GLN A N 1
ATOM 655 C CA . GLN A 1 82 ? -18.005 -12.326 0.754 1.00 91.44 82 GLN A CA 1
ATOM 656 C C . GLN A 1 82 ? -17.358 -10.941 0.810 1.00 91.44 82 GLN A C 1
ATOM 658 O O . GLN A 1 82 ? -16.314 -10.760 0.171 1.00 91.44 82 GLN A O 1
ATOM 663 N N . PRO A 1 83 ? -17.952 -9.983 1.542 1.00 95.56 83 PRO A N 1
ATOM 664 C CA . PRO A 1 83 ? -17.405 -8.640 1.665 1.00 95.56 83 PRO A CA 1
ATOM 665 C C . PRO A 1 83 ? -16.033 -8.670 2.339 1.00 95.56 83 PRO A C 1
ATOM 667 O O . PRO A 1 83 ? -15.807 -9.423 3.290 1.00 95.56 83 PRO A O 1
ATOM 670 N N . TYR A 1 84 ? -15.132 -7.816 1.864 1.00 97.38 84 TYR A N 1
ATOM 671 C CA . TYR A 1 84 ? -13.807 -7.651 2.449 1.00 97.38 84 TYR A CA 1
ATOM 672 C C . TYR A 1 84 ? -13.877 -6.757 3.689 1.00 97.38 84 TYR A C 1
ATOM 674 O O . TYR A 1 84 ? -14.459 -5.672 3.648 1.00 97.38 84 TYR A O 1
ATOM 682 N N . THR A 1 85 ? -13.231 -7.167 4.779 1.00 98.25 85 THR A N 1
ATOM 683 C CA . THR A 1 85 ? -13.022 -6.309 5.950 1.00 98.25 85 THR A CA 1
ATOM 684 C C . THR A 1 85 ? -12.045 -5.189 5.590 1.00 98.25 85 THR A C 1
ATOM 686 O O . THR A 1 85 ? -10.900 -5.458 5.222 1.00 98.25 85 THR A O 1
ATOM 689 N N . LEU A 1 86 ? -12.507 -3.940 5.686 1.00 98.44 86 LEU A N 1
ATOM 690 C CA . LEU A 1 86 ? -11.705 -2.751 5.409 1.00 98.44 86 LEU A CA 1
ATOM 691 C C . LEU A 1 86 ? -10.773 -2.438 6.581 1.00 98.44 86 LEU A C 1
ATOM 693 O O . LEU A 1 86 ? -11.235 -2.206 7.698 1.00 98.44 86 LEU A O 1
ATOM 697 N N . ILE A 1 87 ? -9.473 -2.378 6.305 1.00 98.56 87 ILE A N 1
ATOM 698 C CA . ILE A 1 87 ? -8.456 -1.894 7.234 1.00 98.56 87 ILE A CA 1
ATOM 699 C C . ILE A 1 87 ? -7.867 -0.596 6.686 1.00 98.56 87 ILE A C 1
ATOM 701 O O . ILE A 1 87 ? -7.292 -0.587 5.603 1.00 98.56 87 ILE A O 1
ATOM 705 N N . GLU A 1 88 ? -7.984 0.501 7.424 1.00 98.38 88 GLU A N 1
ATOM 706 C CA . GLU A 1 88 ? -7.473 1.806 7.027 1.00 98.38 88 GLU A CA 1
ATOM 707 C C . GLU A 1 88 ? -6.111 2.061 7.683 1.00 98.38 88 GLU A C 1
ATOM 709 O O . GLU A 1 88 ? -6.007 2.168 8.905 1.00 98.38 88 GLU A O 1
ATOM 714 N N . VAL A 1 89 ? -5.053 2.209 6.882 1.00 98.31 89 VAL A N 1
ATOM 715 C CA . VAL A 1 89 ? -3.700 2.535 7.368 1.00 98.31 89 VAL A CA 1
ATOM 716 C C . VAL A 1 89 ? -3.706 3.870 8.116 1.00 98.31 89 VAL A C 1
ATOM 718 O O . VAL A 1 89 ? -3.058 4.000 9.152 1.00 98.31 89 VAL A O 1
ATOM 721 N N . GLY A 1 90 ? -4.504 4.839 7.653 1.00 97.50 90 GLY A N 1
ATOM 722 C CA . GLY A 1 90 ? -4.714 6.105 8.360 1.00 97.50 90 GLY A CA 1
ATOM 723 C C . GLY A 1 90 ? -5.286 5.917 9.768 1.00 97.50 90 GLY A C 1
ATOM 724 O O . GLY A 1 90 ? -4.800 6.541 10.710 1.00 97.50 90 GLY A O 1
ATOM 725 N N . ALA A 1 91 ? -6.241 4.997 9.944 1.00 98.19 91 ALA A N 1
ATOM 726 C CA . ALA A 1 91 ? -6.821 4.696 11.251 1.00 98.19 91 ALA A CA 1
ATOM 727 C C . ALA A 1 91 ? -5.836 3.940 12.157 1.00 98.19 91 ALA A C 1
ATOM 729 O O . ALA A 1 91 ? -5.865 4.120 13.370 1.00 98.19 91 ALA A O 1
ATOM 730 N N . ILE A 1 92 ? -4.919 3.149 11.589 1.00 98.62 92 ILE A N 1
ATOM 731 C CA . ILE A 1 92 ? -3.817 2.526 12.340 1.00 98.62 92 ILE A CA 1
ATOM 732 C C . ILE A 1 92 ? -2.811 3.575 12.825 1.00 98.62 92 ILE A C 1
ATOM 734 O O . ILE A 1 92 ? -2.381 3.522 13.976 1.00 98.62 92 ILE A O 1
ATOM 738 N N . ILE A 1 93 ? -2.453 4.552 11.987 1.00 98.44 93 ILE A N 1
ATOM 739 C CA . ILE A 1 93 ? -1.624 5.690 12.414 1.00 98.44 93 ILE A CA 1
ATOM 740 C C . ILE A 1 93 ? -2.351 6.461 13.522 1.00 98.44 93 ILE A C 1
ATOM 742 O O . ILE A 1 93 ? -1.753 6.769 14.552 1.00 98.44 93 ILE A O 1
ATOM 746 N N . LEU A 1 94 ? -3.656 6.701 13.354 1.00 98.25 94 LEU A N 1
ATOM 747 C CA . LEU A 1 94 ? -4.479 7.381 14.352 1.00 98.25 94 LEU A CA 1
ATOM 748 C C . LEU A 1 94 ? -4.531 6.605 15.669 1.00 98.25 94 LEU A C 1
ATOM 750 O O . LEU A 1 94 ? -4.438 7.216 16.725 1.00 98.25 94 LEU A O 1
ATOM 754 N N . ALA A 1 95 ? -4.617 5.277 15.630 1.00 98.56 95 ALA A N 1
ATOM 755 C CA . ALA A 1 95 ? -4.565 4.440 16.821 1.00 98.56 95 ALA A CA 1
ATOM 756 C C . ALA A 1 95 ? -3.269 4.666 17.620 1.00 98.56 95 ALA A C 1
ATOM 758 O O . ALA A 1 95 ? -3.309 4.815 18.840 1.00 98.56 95 ALA A O 1
ATOM 759 N N . HIS A 1 96 ? -2.117 4.782 16.953 1.00 98.44 96 HIS A N 1
ATOM 760 C CA . HIS A 1 96 ? -0.868 5.137 17.638 1.00 98.44 96 HIS A CA 1
ATOM 761 C C . HIS A 1 96 ? -0.894 6.564 18.192 1.00 98.44 96 HIS A C 1
ATOM 763 O O . HIS A 1 96 ? -0.534 6.756 19.350 1.00 98.44 96 HIS A O 1
ATOM 769 N N . VAL A 1 97 ? -1.387 7.544 17.424 1.00 98.19 97 VAL A N 1
ATOM 770 C CA . VAL A 1 97 ? -1.568 8.933 17.898 1.00 98.19 97 VAL A CA 1
ATOM 771 C C . VAL A 1 97 ? -2.433 8.976 19.163 1.00 98.19 97 VAL A C 1
ATOM 773 O O . VAL A 1 97 ? -2.035 9.588 20.151 1.00 98.19 97 VAL A O 1
ATOM 776 N N . MET A 1 98 ? -3.575 8.285 19.167 1.00 97.81 98 MET A N 1
ATOM 777 C CA . MET A 1 98 ? -4.494 8.201 20.306 1.00 97.81 98 MET A CA 1
ATOM 778 C C . MET A 1 98 ? -3.834 7.540 21.516 1.00 97.81 98 MET A C 1
ATOM 780 O O . MET A 1 98 ? -3.951 8.041 22.632 1.00 97.81 98 MET A O 1
ATOM 784 N N . LYS A 1 99 ? -3.076 6.457 21.302 1.00 97.06 99 LYS A N 1
ATOM 785 C CA . LYS A 1 99 ? -2.300 5.805 22.365 1.00 97.06 99 LYS A CA 1
ATOM 786 C C . LYS A 1 99 ? -1.288 6.770 22.987 1.00 97.06 99 LYS A C 1
ATOM 788 O O . LYS A 1 99 ? -1.176 6.838 24.207 1.00 97.06 99 LYS A O 1
ATOM 793 N N . PHE A 1 100 ? -0.566 7.534 22.167 1.00 97.06 100 PHE A N 1
ATOM 794 C CA . PHE A 1 100 ? 0.371 8.539 22.667 1.00 97.06 100 PHE A CA 1
ATOM 795 C C . PHE A 1 100 ? -0.346 9.675 23.396 1.00 97.06 100 PHE A C 1
ATOM 797 O O . PHE A 1 100 ? 0.150 10.120 24.427 1.00 97.06 100 PHE A O 1
ATOM 804 N N . ALA A 1 101 ? -1.513 10.110 22.916 1.00 96.50 101 ALA A N 1
ATOM 805 C CA . ALA A 1 101 ? -2.303 11.162 23.553 1.00 96.50 101 ALA A CA 1
ATOM 806 C C . ALA A 1 101 ? -2.773 10.740 24.949 1.00 96.50 101 ALA A C 1
ATOM 808 O O . ALA A 1 101 ? -2.524 11.453 25.916 1.00 96.50 101 ALA A O 1
ATOM 809 N N . LEU A 1 102 ? -3.334 9.533 25.073 1.00 95.81 102 LEU A N 1
ATOM 810 C CA . LEU A 1 102 ? -3.753 8.952 26.353 1.00 95.81 102 LEU A CA 1
ATOM 811 C C . LEU A 1 102 ? -2.587 8.734 27.330 1.00 95.81 102 LEU A C 1
ATOM 813 O O . LEU A 1 102 ? -2.789 8.736 28.541 1.00 95.81 102 LEU A O 1
ATOM 817 N N . ALA A 1 103 ? -1.369 8.561 26.813 1.00 95.06 103 ALA A N 1
ATOM 818 C CA . ALA A 1 103 ? -0.149 8.458 27.609 1.00 95.06 103 ALA A CA 1
ATOM 819 C C . ALA A 1 103 ? 0.503 9.821 27.928 1.00 95.06 103 ALA A C 1
ATOM 821 O O . ALA A 1 103 ? 1.576 9.840 28.530 1.00 95.06 103 ALA A O 1
ATOM 822 N N . GLY A 1 104 ? -0.078 10.945 27.488 1.00 94.12 104 GLY A N 1
ATOM 823 C CA . GLY A 1 104 ? 0.504 12.283 27.654 1.00 94.12 104 GLY A CA 1
ATOM 824 C C . GLY A 1 104 ? 1.765 12.535 26.815 1.00 94.12 104 GLY A C 1
ATOM 825 O O . GLY A 1 104 ? 2.563 13.405 27.143 1.00 94.12 104 GLY A O 1
ATOM 826 N N . LYS A 1 105 ? 1.975 11.762 25.741 1.00 93.38 105 LYS A N 1
ATOM 827 C CA . LYS A 1 105 ? 3.175 11.769 24.878 1.00 93.38 105 LYS A CA 1
ATOM 828 C C . LYS A 1 105 ? 2.893 12.221 23.438 1.00 93.38 105 LYS A C 1
ATOM 830 O O . LYS A 1 105 ? 3.684 11.941 22.541 1.00 93.38 105 LYS A O 1
ATOM 835 N N . ALA A 1 106 ? 1.766 12.887 23.190 1.00 91.94 106 ALA A N 1
ATOM 836 C CA . ALA A 1 106 ? 1.374 13.359 21.859 1.00 91.94 106 ALA A CA 1
ATOM 837 C C . ALA A 1 106 ? 1.721 14.840 21.618 1.00 91.94 106 ALA A C 1
ATOM 839 O O . ALA A 1 106 ? 0.868 15.633 21.222 1.00 91.94 106 ALA A O 1
ATOM 840 N N . THR A 1 107 ? 2.974 15.226 21.871 1.00 87.00 107 THR A N 1
ATOM 841 C CA . THR A 1 107 ? 3.451 16.593 21.619 1.00 87.00 107 THR A CA 1
ATOM 842 C C . THR A 1 107 ? 3.228 16.982 20.155 1.00 87.00 107 THR A C 1
ATOM 844 O O . THR A 1 107 ? 3.560 16.219 19.250 1.00 87.00 107 THR A O 1
ATOM 847 N N . GLY A 1 108 ? 2.650 18.164 19.923 1.00 85.56 108 GLY A N 1
ATOM 848 C CA . GLY A 1 108 ? 2.341 18.667 18.579 1.00 85.56 108 GLY A CA 1
ATOM 849 C C . GLY A 1 108 ? 1.059 18.103 17.953 1.00 85.56 108 GLY A C 1
ATOM 850 O O . GLY A 1 108 ? 0.734 18.472 16.826 1.00 85.56 108 GLY A O 1
ATOM 851 N N . ALA A 1 109 ? 0.312 17.239 18.652 1.00 91.25 109 ALA A N 1
ATOM 852 C CA . ALA A 1 109 ? -0.989 16.789 18.171 1.00 91.25 109 ALA A CA 1
ATOM 853 C C . ALA A 1 109 ? -2.043 17.915 18.246 1.00 91.25 109 ALA A C 1
ATOM 855 O O . ALA A 1 109 ? -2.135 18.599 19.269 1.00 91.25 109 ALA A O 1
ATOM 856 N N . PRO A 1 110 ? -2.872 18.094 17.199 1.00 92.00 110 PRO A N 1
ATOM 857 C CA . PRO A 1 110 ? -4.004 19.015 17.214 1.00 92.00 110 PRO A CA 1
ATOM 858 C C . PRO A 1 110 ? -4.910 18.841 18.438 1.00 92.00 110 PRO A C 1
ATOM 860 O O . PRO A 1 110 ? -5.239 17.717 18.820 1.00 92.00 110 PRO A O 1
ATOM 863 N N . LYS A 1 111 ? -5.396 19.953 19.006 1.00 91.44 111 LYS A N 1
ATOM 864 C CA . LYS A 1 111 ? -6.266 19.961 20.199 1.00 91.44 111 LYS A CA 1
ATOM 865 C C . LYS A 1 111 ? -7.480 19.035 20.055 1.00 91.44 111 LYS A C 1
ATOM 867 O O . LYS A 1 111 ? -7.762 18.259 20.961 1.00 91.44 111 LYS A O 1
ATOM 872 N N . ALA A 1 112 ? -8.120 19.043 18.885 1.00 91.31 112 ALA A N 1
ATOM 873 C CA . ALA A 1 112 ? -9.265 18.184 18.584 1.00 91.31 112 ALA A CA 1
ATOM 874 C C . ALA A 1 112 ? -8.951 16.679 18.717 1.00 91.31 112 ALA A C 1
ATOM 876 O O . ALA A 1 112 ? -9.815 15.901 19.107 1.00 91.31 112 ALA A O 1
ATOM 877 N N . LEU A 1 113 ? -7.713 16.254 18.429 1.00 92.75 113 LEU A N 1
ATOM 878 C CA . LEU A 1 113 ? -7.286 14.863 18.610 1.00 92.75 113 LEU A CA 1
ATOM 879 C C . LEU A 1 113 ? -7.085 14.516 20.086 1.00 92.75 113 LEU A C 1
ATOM 881 O O . LEU A 1 113 ? -7.458 13.423 20.503 1.00 92.75 113 LEU A O 1
ATOM 885 N N . LEU A 1 114 ? -6.527 15.441 20.871 1.00 94.25 114 LEU A N 1
ATOM 886 C CA . LEU A 1 114 ? -6.357 15.267 22.316 1.00 94.25 114 LEU A CA 1
ATOM 887 C C . LEU A 1 114 ? -7.719 15.187 23.024 1.00 94.25 114 LEU A C 1
ATOM 889 O O . LEU A 1 114 ? -7.940 14.298 23.843 1.00 94.25 114 LEU A O 1
ATOM 893 N N . GLU A 1 115 ? -8.654 16.063 22.654 1.00 94.12 115 GLU A N 1
ATOM 894 C CA . GLU A 1 115 ? -10.028 16.059 23.169 1.00 94.12 115 GLU A CA 1
ATOM 895 C C . GLU A 1 115 ? -10.778 14.778 22.774 1.00 94.12 115 GLU A C 1
ATOM 897 O O . GLU A 1 115 ? -11.450 14.168 23.611 1.00 94.12 115 GLU A O 1
ATOM 902 N N . ALA A 1 116 ? -10.624 14.321 21.525 1.00 94.31 116 ALA A N 1
ATOM 903 C CA . ALA A 1 116 ? -11.218 13.069 21.061 1.00 94.31 116 ALA A CA 1
ATOM 904 C C . ALA A 1 116 ? -10.647 11.841 21.787 1.00 94.31 116 ALA A C 1
ATOM 906 O O . ALA A 1 116 ? -11.408 10.916 22.082 1.00 94.31 116 ALA A O 1
ATOM 907 N N . ALA A 1 117 ? -9.342 11.834 22.089 1.00 95.56 117 ALA A N 1
ATOM 908 C CA . ALA A 1 117 ? -8.693 10.767 22.843 1.00 95.56 117 ALA A CA 1
ATOM 909 C C . ALA A 1 117 ? -9.277 10.649 24.257 1.00 95.56 117 ALA A C 1
ATOM 911 O O . ALA A 1 117 ? -9.686 9.558 24.653 1.00 95.56 117 ALA A O 1
ATOM 912 N N . GLU A 1 118 ? -9.373 11.761 24.993 1.00 96.06 118 GLU A N 1
ATOM 913 C CA . GLU A 1 118 ? -9.906 11.744 26.361 1.00 96.06 118 GLU A CA 1
ATOM 914 C C . GLU A 1 118 ? -11.400 11.394 26.378 1.00 96.06 118 GLU A C 1
ATOM 916 O O . GLU A 1 118 ? -11.824 10.530 27.146 1.00 96.06 118 GLU A O 1
ATOM 921 N N . SER A 1 119 ? -12.186 11.966 25.458 1.00 96.50 119 SER A N 1
ATOM 922 C CA . SER A 1 119 ? -13.632 11.703 25.358 1.00 96.50 119 SER A CA 1
ATOM 923 C C . SER A 1 119 ? -13.958 10.228 25.086 1.00 96.50 119 SER A C 1
ATOM 925 O O . SER A 1 119 ? -14.996 9.733 25.517 1.00 96.50 119 SER A O 1
ATOM 927 N N . HIS A 1 120 ? -13.067 9.504 24.399 1.00 96.81 120 HIS A N 1
ATOM 928 C CA . HIS A 1 120 ? -13.255 8.095 24.034 1.00 96.81 120 HIS A CA 1
ATOM 929 C C . HIS A 1 120 ? -12.302 7.140 24.764 1.00 96.81 120 HIS A C 1
ATOM 931 O O . HIS A 1 120 ? -12.152 5.986 24.358 1.00 96.81 120 HIS A O 1
ATOM 937 N N . LYS A 1 121 ? -11.670 7.577 25.857 1.00 96.69 121 LYS A N 1
ATOM 938 C CA . LYS A 1 121 ? -10.638 6.824 26.587 1.00 96.69 121 LYS A CA 1
ATOM 939 C C . LYS A 1 121 ? -11.023 5.381 26.913 1.00 96.69 121 LYS A C 1
ATOM 941 O O . LYS A 1 121 ? -10.216 4.474 26.721 1.00 96.69 121 LYS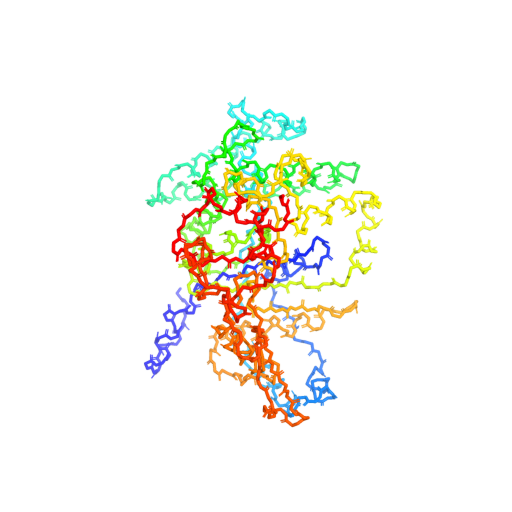 A O 1
ATOM 946 N N . ALA A 1 122 ? -12.260 5.156 27.359 1.00 96.25 122 ALA A N 1
ATOM 947 C CA . ALA A 1 122 ? -12.757 3.817 27.677 1.00 96.25 122 ALA A CA 1
ATOM 948 C C . ALA A 1 122 ? -12.816 2.906 26.436 1.00 96.25 122 ALA A C 1
ATOM 950 O O . ALA A 1 122 ? -12.334 1.776 26.477 1.00 96.25 122 ALA A O 1
ATOM 951 N N . ALA A 1 123 ? -13.342 3.410 25.315 1.00 96.00 123 ALA A N 1
ATOM 952 C CA . ALA A 1 123 ? -13.415 2.667 24.055 1.00 96.00 123 ALA A CA 1
ATOM 953 C C . ALA A 1 123 ? -12.024 2.420 23.441 1.00 96.00 123 ALA A C 1
ATOM 955 O O . ALA A 1 123 ? -11.802 1.408 22.779 1.00 96.00 123 ALA A O 1
ATOM 956 N N . LEU A 1 124 ? -11.069 3.316 23.700 1.00 97.69 124 LEU A N 1
ATOM 957 C CA . LEU A 1 124 ? -9.695 3.245 23.200 1.00 97.69 124 LEU A CA 1
ATOM 958 C C . LEU A 1 124 ? -8.753 2.405 24.084 1.00 97.69 124 LEU A C 1
ATOM 960 O O . LEU A 1 124 ? -7.610 2.163 23.697 1.00 97.69 124 LEU A O 1
ATOM 964 N N . ALA A 1 125 ? -9.201 1.899 25.239 1.00 96.50 125 ALA A N 1
ATOM 965 C CA . ALA A 1 125 ? -8.359 1.119 26.155 1.00 96.50 125 ALA A CA 1
ATOM 966 C C . ALA A 1 125 ? -7.736 -0.135 25.497 1.00 96.50 125 ALA A C 1
ATOM 968 O O . ALA A 1 125 ? -6.608 -0.533 25.815 1.00 96.50 125 ALA A O 1
ATOM 969 N N . GLY A 1 126 ? -8.437 -0.721 24.517 1.00 96.69 126 GLY A N 1
ATOM 970 C CA . GLY A 1 126 ? -7.969 -1.866 23.732 1.00 96.69 126 GLY A CA 1
ATOM 971 C C . GLY A 1 126 ? -6.740 -1.589 22.856 1.00 96.69 126 GLY A C 1
ATOM 972 O O . GLY A 1 126 ? -6.091 -2.535 22.412 1.00 96.69 126 GLY A O 1
ATOM 973 N N . LEU A 1 127 ? -6.351 -0.325 22.644 1.00 97.44 127 LEU A N 1
ATOM 974 C CA . LEU A 1 127 ? -5.147 0.029 21.878 1.00 97.44 127 LEU A CA 1
ATOM 975 C C . LEU A 1 127 ? -3.846 -0.445 22.539 1.00 97.44 127 LEU A C 1
ATOM 977 O O . LEU A 1 127 ? -2.859 -0.685 21.842 1.00 97.44 127 LEU A O 1
ATOM 981 N N . SER A 1 128 ? -3.849 -0.656 23.858 1.00 95.50 128 SER A N 1
ATOM 982 C CA . SER A 1 128 ? -2.722 -1.249 24.599 1.00 95.50 128 SER A CA 1
ATOM 983 C C . SER A 1 128 ? -2.320 -2.637 24.069 1.00 95.50 128 SER A C 1
ATOM 985 O O . SER A 1 128 ? -1.162 -3.043 24.162 1.00 95.50 128 SER A O 1
ATOM 987 N N . VAL A 1 129 ? -3.244 -3.356 23.422 1.00 96.44 129 VAL A N 1
ATOM 988 C CA . VAL A 1 129 ? -2.985 -4.664 22.800 1.00 96.44 129 VAL A CA 1
ATOM 989 C C . VAL A 1 129 ? -1.967 -4.572 21.656 1.00 96.44 129 VAL A C 1
ATOM 991 O O . VAL A 1 129 ? -1.267 -5.548 21.377 1.00 96.44 129 VAL A O 1
ATOM 994 N N . LEU A 1 130 ? -1.806 -3.404 21.021 1.00 95.94 130 LEU A N 1
ATOM 995 C CA . LEU A 1 130 ? -0.797 -3.199 19.976 1.00 95.94 130 LEU A CA 1
ATOM 996 C C . LEU A 1 130 ? 0.640 -3.377 20.485 1.00 95.94 130 LEU A C 1
ATOM 998 O O . LEU A 1 130 ? 1.520 -3.686 19.683 1.00 95.94 130 LEU A O 1
ATOM 1002 N N . GLU A 1 131 ? 0.888 -3.255 21.789 1.00 91.94 131 GLU A N 1
ATOM 1003 C CA . GLU A 1 131 ? 2.214 -3.441 22.399 1.00 91.94 131 GLU A CA 1
ATOM 1004 C C . GLU A 1 131 ? 2.451 -4.877 22.881 1.00 91.94 131 GLU A C 1
ATOM 1006 O O . GLU A 1 131 ? 3.593 -5.302 23.040 1.00 91.94 131 GLU A O 1
ATOM 1011 N N . LYS A 1 132 ? 1.384 -5.667 23.050 1.00 93.25 132 LYS A N 1
ATOM 1012 C CA . LYS A 1 132 ? 1.487 -7.055 23.511 1.00 93.25 132 LYS A CA 1
ATOM 1013 C C . LYS A 1 132 ? 2.195 -7.932 22.478 1.00 93.25 132 LYS A C 1
ATOM 1015 O O . LYS A 1 132 ? 2.010 -7.771 21.265 1.00 93.25 132 LYS A O 1
ATOM 1020 N N . GLN A 1 133 ? 2.977 -8.897 22.955 1.00 88.25 133 GLN A N 1
ATOM 1021 C CA . GLN A 1 133 ? 3.553 -9.933 22.099 1.00 88.25 133 GLN A CA 1
ATOM 1022 C C . GLN A 1 133 ? 2.453 -10.856 21.551 1.00 88.25 133 GLN A C 1
ATOM 1024 O O . GLN A 1 133 ? 1.402 -11.039 22.161 1.00 88.25 133 GLN A O 1
ATOM 1029 N N . THR A 1 134 ? 2.678 -11.423 20.367 1.00 85.19 134 THR A N 1
ATOM 1030 C CA . THR A 1 134 ? 1.779 -12.426 19.776 1.00 85.19 134 THR A CA 1
ATOM 1031 C C . THR A 1 134 ? 2.150 -13.835 20.264 1.00 85.19 134 THR A C 1
ATOM 1033 O O . THR A 1 134 ? 3.347 -14.102 20.343 1.00 85.19 134 THR A O 1
ATOM 1036 N N . PRO A 1 135 ? 1.189 -14.755 20.505 1.00 87.25 135 PRO A N 1
ATOM 1037 C CA . PRO A 1 135 ? -0.229 -14.680 20.139 1.00 87.25 135 PRO A CA 1
ATOM 1038 C C . PRO A 1 135 ? -1.086 -13.880 21.131 1.00 87.25 135 PRO A C 1
ATOM 1040 O O . PRO A 1 135 ? -0.895 -13.934 22.337 1.00 87.25 135 PRO A O 1
ATOM 1043 N N . ILE A 1 136 ? -2.082 -13.169 20.601 1.00 91.19 136 ILE A N 1
ATOM 1044 C CA . ILE A 1 136 ? -3.014 -12.341 21.381 1.00 91.19 136 ILE A CA 1
ATOM 1045 C C . ILE A 1 136 ? -4.239 -13.185 21.783 1.00 91.19 136 ILE A C 1
ATOM 1047 O O . ILE A 1 136 ? -4.682 -14.043 21.009 1.00 91.19 136 ILE A O 1
ATOM 1051 N N . SER A 1 137 ? -4.790 -12.981 22.985 1.00 93.19 137 SER A N 1
ATOM 1052 C CA . SER A 1 137 ? -5.977 -13.704 23.477 1.00 93.19 137 SER A CA 1
ATOM 1053 C C . SER A 1 137 ? -7.248 -13.354 22.677 1.00 93.19 137 SER A C 1
ATOM 1055 O O . SER A 1 137 ? -7.271 -12.386 21.918 1.00 93.19 137 SER A O 1
ATOM 1057 N N . ALA A 1 138 ? -8.318 -14.151 22.794 1.00 93.50 138 ALA A N 1
ATOM 1058 C CA . ALA A 1 138 ? -9.590 -13.835 22.126 1.00 93.50 138 ALA A CA 1
ATOM 1059 C C . ALA A 1 138 ? -10.228 -12.548 22.688 1.00 93.50 138 ALA A C 1
ATOM 1061 O O . ALA A 1 138 ? -10.698 -11.715 21.918 1.00 93.50 138 ALA A O 1
ATOM 1062 N N . ALA A 1 139 ? -10.155 -12.350 24.009 1.00 94.88 139 ALA A N 1
ATOM 1063 C CA . ALA A 1 139 ? -10.626 -11.135 24.672 1.00 94.88 139 ALA A CA 1
ATOM 1064 C C . ALA A 1 139 ? -9.846 -9.893 24.211 1.00 94.88 139 ALA A C 1
ATOM 1066 O O . ALA A 1 139 ? -10.445 -8.900 23.809 1.00 94.88 139 ALA A O 1
ATOM 1067 N N . ASP A 1 140 ? -8.513 -9.978 24.167 1.00 96.25 140 ASP A N 1
ATOM 1068 C CA . ASP A 1 140 ? -7.672 -8.893 23.648 1.00 96.25 140 ASP A CA 1
ATOM 1069 C C . ASP A 1 140 ? -7.923 -8.628 22.157 1.00 96.25 140 ASP A C 1
ATOM 1071 O O . ASP A 1 140 ? -7.861 -7.485 21.710 1.00 96.25 140 ASP A O 1
ATOM 1075 N N . SER A 1 141 ? -8.221 -9.674 21.376 1.00 96.94 141 SER A N 1
ATOM 1076 C CA . SER A 1 141 ? -8.570 -9.523 19.960 1.00 96.94 141 SER A CA 1
ATOM 1077 C C . SER A 1 141 ? -9.840 -8.690 19.803 1.00 96.94 141 SER A C 1
ATOM 1079 O O . SER A 1 141 ? -9.860 -7.765 18.994 1.00 96.94 141 SER A O 1
ATOM 1081 N N . GLN A 1 142 ? -10.867 -8.974 20.609 1.00 97.12 142 GLN A N 1
ATOM 1082 C CA . GLN A 1 142 ? -12.114 -8.216 20.601 1.00 97.12 142 GLN A CA 1
ATOM 1083 C C . GLN A 1 142 ? -11.907 -6.773 21.081 1.00 97.12 142 GLN A C 1
ATOM 1085 O O . GLN A 1 142 ? -12.390 -5.846 20.436 1.00 97.12 142 GLN A O 1
ATOM 1090 N N . ALA A 1 143 ? -11.137 -6.573 22.155 1.00 97.38 143 ALA A N 1
ATOM 1091 C CA . ALA A 1 143 ? -10.817 -5.242 22.666 1.00 97.38 143 ALA A CA 1
ATOM 1092 C C . ALA A 1 143 ? -10.066 -4.390 21.627 1.00 97.38 143 ALA A C 1
ATOM 1094 O O . ALA A 1 143 ? -10.393 -3.219 21.435 1.00 97.38 143 ALA A O 1
ATOM 1095 N N . LEU A 1 144 ? -9.095 -4.981 20.919 1.00 98.31 144 LEU A N 1
ATOM 1096 C CA . LEU A 1 144 ? -8.366 -4.289 19.857 1.00 98.31 144 LEU A CA 1
ATOM 1097 C C . LEU A 1 144 ? -9.277 -3.927 18.678 1.00 98.31 144 LEU A C 1
ATOM 1099 O O . LEU A 1 144 ? -9.140 -2.832 18.141 1.00 98.31 144 LEU A O 1
ATOM 1103 N N . ILE A 1 145 ? -10.195 -4.816 18.279 1.00 98.00 145 ILE A N 1
ATOM 1104 C CA . ILE A 1 145 ? -11.166 -4.533 17.208 1.00 98.00 145 ILE A CA 1
ATOM 1105 C C . ILE A 1 145 ? -12.032 -3.335 17.587 1.00 98.00 145 ILE A C 1
ATOM 1107 O O . ILE A 1 145 ? -12.080 -2.377 16.824 1.00 98.00 145 ILE A O 1
ATOM 1111 N N . THR A 1 146 ? -12.643 -3.351 18.775 1.00 98.00 146 THR A N 1
ATOM 1112 C CA . THR A 1 146 ? -13.501 -2.255 19.247 1.00 98.00 146 THR A CA 1
ATOM 1113 C C . THR A 1 146 ? -12.750 -0.925 19.283 1.00 98.00 146 THR A C 1
ATOM 1115 O O . THR A 1 146 ? -13.246 0.080 18.777 1.00 98.00 146 THR A O 1
ATOM 1118 N N . ALA A 1 147 ? -11.523 -0.918 19.807 1.00 98.44 147 ALA A N 1
ATOM 1119 C CA . ALA A 1 147 ? -10.712 0.292 19.859 1.00 98.44 147 ALA A CA 1
ATOM 1120 C C . ALA A 1 147 ? -10.307 0.794 18.460 1.00 98.44 147 ALA A C 1
ATOM 1122 O O . ALA A 1 147 ? -10.345 1.993 18.189 1.00 98.44 147 ALA A O 1
ATOM 1123 N N . TYR A 1 148 ? -9.957 -0.117 17.548 1.00 98.56 148 TYR A N 1
ATOM 1124 C CA . TYR A 1 148 ? -9.636 0.216 16.161 1.00 98.56 148 TYR A CA 1
ATOM 1125 C C . TYR A 1 148 ? -10.853 0.768 15.399 1.00 98.56 148 TYR A C 1
ATOM 1127 O O . TYR A 1 148 ? -10.732 1.776 14.704 1.00 98.56 148 TYR A O 1
ATOM 1135 N N . GLU A 1 149 ? -12.030 0.155 15.544 1.00 98.12 149 GLU A N 1
ATOM 1136 C CA . GLU A 1 149 ? -13.277 0.645 14.941 1.00 98.12 149 GLU A CA 1
ATOM 1137 C C . GLU A 1 149 ? -13.642 2.036 15.476 1.00 98.12 149 GLU A C 1
ATOM 1139 O O . GLU A 1 149 ? -14.032 2.908 14.697 1.00 98.12 149 GLU A O 1
ATOM 1144 N N . GLN A 1 150 ? -13.407 2.300 16.768 1.00 98.44 150 GLN A N 1
ATOM 1145 C CA . GLN A 1 150 ? -13.557 3.642 17.332 1.00 98.44 150 GLN A CA 1
ATOM 1146 C C . GLN A 1 150 ? -12.593 4.649 16.684 1.00 98.44 150 GLN A C 1
ATOM 1148 O O . GLN A 1 150 ? -12.998 5.769 16.370 1.00 98.44 150 GLN A O 1
ATOM 1153 N N . CYS A 1 151 ? -11.339 4.269 16.411 1.00 98.31 151 CYS A N 1
ATOM 1154 C CA . CYS A 1 151 ? -10.420 5.126 15.657 1.00 98.31 151 CYS A CA 1
ATOM 1155 C C . CYS A 1 151 ? -10.938 5.418 14.242 1.00 98.31 151 CYS A C 1
ATOM 1157 O O . CYS A 1 151 ? -10.829 6.554 13.788 1.00 98.31 151 CYS A O 1
ATOM 1159 N N . VAL A 1 152 ? -11.535 4.442 13.550 1.00 97.75 152 VAL A N 1
ATOM 1160 C CA . VAL A 1 152 ? -12.150 4.663 12.227 1.00 97.75 152 VAL A CA 1
ATOM 1161 C C . VAL A 1 152 ? -13.290 5.686 12.312 1.00 97.75 152 VAL A C 1
ATOM 1163 O O . VAL A 1 152 ? -13.383 6.568 11.454 1.00 97.75 152 VAL A O 1
ATOM 1166 N N . ILE A 1 153 ? -14.131 5.614 13.348 1.00 97.00 153 ILE A N 1
ATOM 1167 C CA . ILE A 1 153 ? -15.218 6.579 13.586 1.00 97.00 153 ILE A CA 1
ATOM 1168 C C . ILE A 1 153 ? -14.649 7.987 13.795 1.00 97.00 153 ILE A C 1
ATOM 1170 O O . ILE A 1 153 ? -14.973 8.887 13.016 1.00 97.00 153 ILE A O 1
ATOM 1174 N N . ILE A 1 154 ? -13.727 8.152 14.750 1.00 95.38 154 ILE A N 1
ATOM 1175 C CA . ILE A 1 154 ? -13.094 9.446 15.062 1.00 95.38 154 ILE A CA 1
ATOM 1176 C C . ILE A 1 154 ? -12.414 10.032 13.818 1.00 95.38 154 ILE A C 1
ATOM 1178 O O . ILE A 1 154 ? -12.565 11.210 13.502 1.00 95.38 154 ILE A O 1
ATOM 1182 N N . GLN A 1 155 ? -11.693 9.203 13.058 1.00 94.56 155 GLN A N 1
ATOM 1183 C CA . GLN A 1 155 ? -11.041 9.622 11.820 1.00 94.56 155 GLN A CA 1
ATOM 1184 C C . GLN A 1 155 ? -12.042 10.220 10.820 1.00 94.56 155 GLN A C 1
ATOM 1186 O O . GLN A 1 155 ? -11.768 11.237 10.183 1.00 94.56 155 GLN A O 1
ATOM 1191 N N . ASN A 1 156 ? -13.193 9.568 10.645 1.00 92.88 156 ASN A N 1
ATOM 1192 C CA . ASN A 1 156 ? -14.220 10.012 9.710 1.00 92.88 156 ASN A CA 1
ATOM 1193 C C . ASN A 1 156 ? -14.903 11.301 10.174 1.00 92.88 156 ASN A C 1
ATOM 1195 O O . ASN A 1 156 ? -15.237 12.130 9.331 1.00 92.88 156 ASN A O 1
ATOM 1199 N N . GLU A 1 157 ? -15.088 11.488 11.478 1.00 91.19 157 GLU A N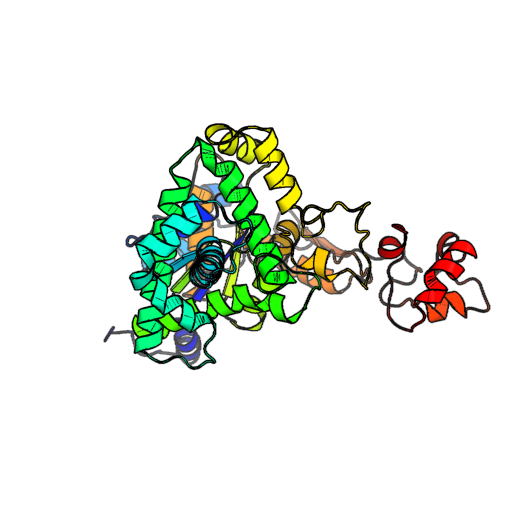 1
ATOM 1200 C CA . GLU A 1 157 ? -15.613 12.730 12.055 1.00 91.19 157 GLU A CA 1
ATOM 1201 C C . GLU A 1 157 ? -14.655 13.900 11.824 1.00 91.19 157 GLU A C 1
ATOM 1203 O O . GLU A 1 157 ? -15.067 14.931 11.291 1.00 91.19 157 GLU A O 1
ATOM 1208 N N . LEU A 1 158 ? -13.361 13.709 12.096 1.00 88.19 158 LEU A N 1
ATOM 1209 C CA . LEU A 1 158 ? -12.334 14.733 11.882 1.00 88.19 158 LEU A CA 1
ATOM 1210 C C . LEU A 1 158 ? -12.195 15.129 10.405 1.00 88.19 158 LEU A C 1
ATOM 1212 O O . LEU A 1 158 ? -11.981 16.297 10.095 1.00 88.19 158 LEU A O 1
ATOM 1216 N N . LYS A 1 159 ? -12.387 14.181 9.479 1.00 87.12 159 LYS A N 1
ATOM 1217 C CA . LYS A 1 159 ? -12.364 14.445 8.029 1.00 87.12 159 LYS A CA 1
ATOM 1218 C C . LYS A 1 159 ? -13.601 15.195 7.506 1.00 87.12 159 LYS A C 1
ATOM 1220 O O . LYS A 1 159 ? -13.566 15.659 6.368 1.00 87.12 159 LYS A O 1
ATOM 1225 N N . ARG A 1 160 ? -14.706 15.289 8.264 1.00 82.50 160 ARG A N 1
ATOM 1226 C CA . ARG A 1 160 ? -15.938 15.979 7.814 1.00 82.50 160 ARG A CA 1
ATOM 1227 C C . ARG A 1 160 ? -15.835 17.505 7.890 1.00 82.50 160 ARG A C 1
ATOM 1229 O O . ARG A 1 160 ? -16.517 18.176 7.117 1.00 82.50 160 ARG A O 1
ATOM 1236 N N . GLY A 1 161 ? -15.001 18.049 8.778 1.00 70.31 161 GLY A N 1
ATOM 1237 C CA . GLY A 1 161 ? -14.746 19.489 8.860 1.00 70.31 161 GLY A CA 1
ATOM 1238 C C . GLY A 1 161 ? -13.873 19.954 7.695 1.00 70.31 161 GLY A C 1
ATOM 1239 O O . GLY A 1 161 ? -12.686 19.641 7.662 1.00 70.31 161 GLY A O 1
ATOM 1240 N N . LYS A 1 162 ? -14.450 20.680 6.726 1.00 60.25 162 LYS A N 1
ATOM 1241 C CA . LYS A 1 162 ? -13.731 21.116 5.513 1.00 60.25 162 LYS A CA 1
ATOM 1242 C C . LYS A 1 162 ? -12.554 22.044 5.817 1.00 60.25 162 LYS A C 1
ATOM 1244 O O . LYS A 1 162 ? -11.514 21.895 5.185 1.00 60.25 162 LYS A O 1
ATOM 1249 N N . ASP A 1 163 ? -12.704 22.929 6.798 1.00 64.62 163 ASP A N 1
ATOM 1250 C CA . ASP A 1 163 ? -11.717 23.978 7.077 1.00 64.62 163 ASP A CA 1
ATOM 1251 C C . ASP A 1 163 ? -10.403 23.424 7.658 1.00 64.62 163 ASP A C 1
ATOM 1253 O O . ASP A 1 163 ? -9.353 24.019 7.459 1.00 64.62 163 ASP A O 1
ATOM 1257 N N . ASN A 1 164 ? -10.434 22.235 8.277 1.00 79.06 164 ASN A N 1
ATOM 1258 C CA . ASN A 1 164 ? -9.270 21.618 8.932 1.00 79.06 164 ASN A CA 1
ATOM 1259 C C . ASN A 1 164 ? -8.733 20.378 8.192 1.00 79.06 164 ASN A C 1
ATOM 1261 O O . ASN A 1 164 ? -7.830 19.701 8.689 1.00 79.06 164 ASN A O 1
ATOM 1265 N N . LEU A 1 165 ? -9.296 20.022 7.031 1.00 86.06 165 LEU A N 1
ATOM 1266 C CA . LEU A 1 165 ? -8.922 18.793 6.324 1.00 86.06 165 LEU A CA 1
ATOM 1267 C C . LEU A 1 165 ? -7.455 18.794 5.841 1.00 86.06 165 LEU A C 1
ATOM 1269 O O . LEU A 1 165 ? -6.795 17.768 6.032 1.00 86.06 165 LEU A O 1
ATOM 1273 N N . PRO A 1 166 ? -6.915 19.879 5.244 1.00 88.12 166 PRO A N 1
ATOM 1274 C CA . PRO A 1 166 ? -5.503 19.934 4.861 1.00 88.12 166 PRO A CA 1
ATOM 1275 C C . PRO A 1 166 ? -4.555 19.752 6.050 1.00 88.12 166 PRO A C 1
ATOM 1277 O O . PRO A 1 166 ? -3.657 18.911 5.987 1.00 88.12 166 PRO A O 1
ATOM 1280 N N . ASP A 1 167 ? -4.810 20.453 7.156 1.00 88.69 167 ASP A N 1
ATOM 1281 C CA . ASP A 1 167 ? -4.001 20.368 8.377 1.00 88.69 167 ASP A CA 1
ATOM 1282 C C . ASP A 1 167 ? -4.046 18.970 8.988 1.00 88.69 167 ASP A C 1
ATOM 1284 O O . ASP A 1 167 ? -3.017 18.415 9.380 1.00 88.69 167 ASP A O 1
ATOM 1288 N N . TYR A 1 168 ? -5.232 18.357 9.007 1.00 91.25 168 TYR A N 1
ATOM 1289 C CA . TYR A 1 168 ? -5.398 16.977 9.436 1.00 91.25 168 TYR A CA 1
ATOM 1290 C C . TYR A 1 168 ? -4.575 16.015 8.570 1.00 91.25 168 TYR A C 1
ATOM 1292 O O . TYR A 1 168 ? -3.858 15.167 9.102 1.00 91.25 168 TYR A O 1
ATOM 1300 N N . ILE A 1 169 ? -4.648 16.142 7.239 1.00 92.06 169 ILE A N 1
ATOM 1301 C CA . ILE A 1 169 ? -3.870 15.303 6.319 1.00 92.06 169 ILE A CA 1
ATOM 1302 C C . ILE A 1 169 ? -2.379 15.494 6.585 1.00 92.06 169 ILE A C 1
ATOM 1304 O O . ILE A 1 169 ? -1.684 14.505 6.814 1.00 92.06 169 ILE A O 1
ATOM 1308 N N . HIS A 1 170 ? -1.901 16.737 6.616 1.00 91.62 170 HIS A N 1
ATOM 1309 C CA . HIS A 1 170 ? -0.494 17.050 6.832 1.00 91.62 170 HIS A CA 1
ATOM 1310 C C . HIS A 1 170 ? 0.019 16.478 8.163 1.00 91.62 170 HIS A C 1
ATOM 1312 O O . HIS A 1 170 ? 1.049 15.799 8.197 1.00 91.62 170 HIS A O 1
ATOM 1318 N N . PHE A 1 171 ? -0.741 16.662 9.247 1.00 94.06 171 PHE A N 1
ATOM 1319 C CA . PHE A 1 171 ? -0.417 16.085 10.548 1.00 94.06 171 PHE A CA 1
ATOM 1320 C C . PHE A 1 171 ? -0.332 14.555 10.491 1.00 94.06 171 PHE A C 1
ATOM 1322 O O . PHE A 1 171 ? 0.650 13.978 10.948 1.00 94.06 171 PHE A O 1
ATOM 1329 N N . MET A 1 172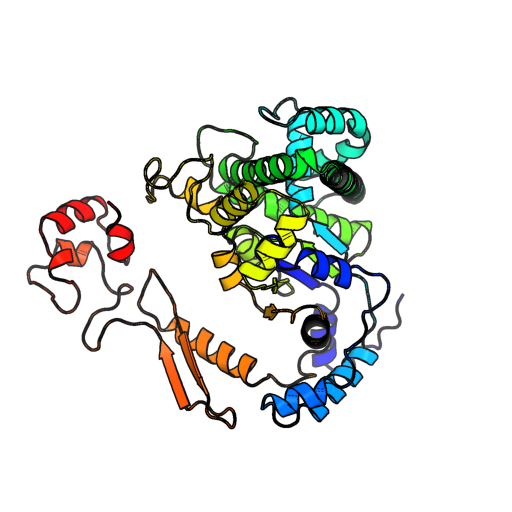 ? -1.322 13.882 9.897 1.00 95.25 172 MET A N 1
ATOM 1330 C CA . MET A 1 172 ? -1.344 12.416 9.822 1.00 95.25 172 MET A CA 1
ATOM 1331 C C . MET A 1 172 ? -0.217 11.848 8.952 1.00 95.25 172 MET A C 1
ATOM 1333 O O . MET A 1 172 ? 0.325 10.787 9.267 1.00 95.25 172 MET A O 1
ATOM 1337 N N . GLN A 1 173 ? 0.158 12.549 7.878 1.00 94.06 173 GLN A N 1
ATOM 1338 C CA . GLN A 1 173 ? 1.315 12.193 7.058 1.00 94.06 173 GLN A CA 1
ATOM 1339 C C . GLN A 1 173 ? 2.611 12.282 7.879 1.00 94.06 173 GLN A C 1
ATOM 1341 O O . GLN A 1 173 ? 3.381 11.323 7.895 1.00 94.06 173 GLN A O 1
ATOM 1346 N N . GLY A 1 174 ? 2.812 13.384 8.611 1.00 94.75 174 GLY A N 1
ATOM 1347 C CA . GLY A 1 174 ? 3.963 13.562 9.500 1.00 94.75 174 GLY A CA 1
ATOM 1348 C C . GLY A 1 174 ? 3.997 12.556 10.652 1.00 94.75 174 GLY A C 1
ATOM 1349 O O . GLY A 1 174 ? 5.043 11.975 10.931 1.00 94.75 174 GLY A O 1
ATOM 1350 N N . ALA A 1 175 ? 2.848 12.277 11.272 1.00 96.38 175 ALA A N 1
ATOM 1351 C CA . ALA A 1 175 ? 2.721 11.283 12.334 1.00 96.38 175 ALA A CA 1
ATOM 1352 C C . ALA A 1 175 ? 3.121 9.884 11.848 1.00 96.38 175 ALA A C 1
ATOM 1354 O O . ALA A 1 175 ? 3.868 9.191 12.533 1.00 96.38 175 ALA A O 1
ATOM 1355 N N . GLY A 1 176 ? 2.674 9.477 10.654 1.00 96.69 176 GLY A N 1
ATOM 1356 C CA . GLY A 1 176 ? 3.069 8.202 10.057 1.00 96.69 176 GLY A CA 1
ATOM 1357 C C . GLY A 1 176 ? 4.581 8.094 9.858 1.00 96.69 176 GLY A C 1
ATOM 1358 O O . GLY A 1 176 ? 5.178 7.082 10.224 1.00 96.69 176 GLY A O 1
ATOM 1359 N N . ASP A 1 177 ? 5.208 9.141 9.327 1.00 95.81 177 ASP A N 1
ATOM 1360 C CA . ASP A 1 177 ? 6.653 9.153 9.096 1.00 95.81 177 ASP A CA 1
ATOM 1361 C C . ASP A 1 177 ? 7.441 9.129 10.415 1.00 95.81 177 ASP A C 1
ATOM 1363 O O . ASP A 1 177 ? 8.375 8.340 10.562 1.00 95.81 177 ASP A O 1
ATOM 1367 N N . ASN A 1 178 ? 7.023 9.923 11.407 1.00 96.00 178 ASN A N 1
ATOM 1368 C CA . ASN A 1 178 ? 7.656 9.965 12.725 1.00 96.00 178 ASN A CA 1
ATOM 1369 C C . ASN A 1 178 ? 7.495 8.642 13.480 1.00 96.00 178 ASN A C 1
ATOM 1371 O O . ASN A 1 178 ? 8.443 8.195 14.119 1.00 96.00 178 ASN A O 1
ATOM 1375 N N . ILE A 1 179 ? 6.355 7.956 13.352 1.00 96.94 179 ILE A N 1
ATOM 1376 C CA . ILE A 1 179 ? 6.178 6.619 13.934 1.00 96.94 179 ILE A CA 1
ATOM 1377 C C . ILE A 1 179 ? 7.152 5.625 13.300 1.00 96.94 179 ILE A C 1
ATOM 1379 O O . ILE A 1 179 ? 7.777 4.859 14.027 1.00 96.94 179 ILE A O 1
ATOM 1383 N N . ARG A 1 180 ? 7.324 5.639 11.970 1.00 97.06 180 ARG A N 1
ATOM 1384 C CA . ARG A 1 180 ? 8.290 4.750 11.295 1.00 97.06 180 ARG A CA 1
ATOM 1385 C C . ARG A 1 180 ? 9.736 5.071 11.664 1.00 97.06 180 ARG A C 1
ATOM 1387 O O . ARG A 1 180 ? 10.565 4.168 11.665 1.00 97.06 180 ARG A O 1
ATOM 1394 N N . LEU A 1 181 ? 10.035 6.335 11.957 1.00 95.88 181 LEU A N 1
ATOM 1395 C CA . LEU A 1 181 ? 11.386 6.802 12.253 1.00 95.88 181 LEU A CA 1
ATOM 1396 C C . LEU A 1 181 ? 11.772 6.639 13.731 1.00 95.88 181 LEU A C 1
ATOM 1398 O O . LEU A 1 181 ? 12.819 6.076 14.044 1.00 95.88 181 LEU A O 1
ATOM 1402 N N . PHE A 1 182 ? 10.916 7.105 14.638 1.00 95.75 182 PHE A N 1
ATOM 1403 C CA . PHE A 1 182 ? 11.181 7.234 16.074 1.00 95.75 182 PHE A CA 1
ATOM 1404 C C . PHE A 1 182 ? 10.341 6.303 16.951 1.00 95.75 182 PHE A C 1
ATOM 1406 O O . PHE A 1 182 ? 10.641 6.142 18.131 1.00 95.75 182 PHE A O 1
ATOM 1413 N N . GLY A 1 183 ? 9.275 5.708 16.408 1.00 95.88 183 GLY A N 1
ATOM 1414 C CA . GLY A 1 183 ? 8.312 4.934 17.196 1.00 95.88 183 GLY A CA 1
ATOM 1415 C C . GLY A 1 183 ? 7.388 5.793 18.065 1.00 95.88 183 GLY A C 1
ATOM 1416 O O . GLY A 1 183 ? 6.683 5.271 18.927 1.00 95.88 183 GLY A O 1
ATOM 1417 N N . SER A 1 184 ? 7.369 7.104 17.829 1.00 95.19 184 SER A N 1
ATOM 1418 C CA . SER A 1 184 ? 6.607 8.131 18.547 1.00 95.19 184 SER A CA 1
ATOM 1419 C C . SER A 1 184 ? 6.238 9.274 17.584 1.00 95.19 184 SER A C 1
ATOM 1421 O O . SER A 1 184 ? 6.578 9.230 16.403 1.00 95.19 184 SER A O 1
ATOM 1423 N N . LEU A 1 185 ? 5.551 10.320 18.060 1.00 94.31 185 LEU A N 1
ATOM 1424 C CA . LEU A 1 185 ? 5.254 11.501 17.227 1.00 94.31 185 LEU A CA 1
ATOM 1425 C C . LEU A 1 185 ? 6.445 12.452 17.054 1.00 94.31 185 LEU A C 1
ATOM 1427 O O . LEU A 1 185 ? 6.395 13.332 16.200 1.00 94.31 185 LEU A O 1
ATOM 1431 N N . SER A 1 186 ? 7.508 12.275 17.837 1.00 91.19 186 SER A N 1
ATOM 1432 C CA . SER A 1 186 ? 8.718 13.098 17.810 1.00 91.19 186 SER A CA 1
ATOM 1433 C C . SER A 1 186 ? 9.878 12.352 18.465 1.00 91.19 186 SER A C 1
ATOM 1435 O O . SER A 1 186 ? 9.682 11.683 19.483 1.00 91.19 186 SER A O 1
ATOM 1437 N N . GLY A 1 187 ? 11.092 12.527 17.955 1.00 88.56 187 GLY A N 1
ATOM 1438 C CA . GLY A 1 187 ? 12.295 11.937 18.530 1.00 88.56 187 GLY A CA 1
ATOM 1439 C C . GLY A 1 187 ? 13.558 12.619 18.019 1.00 88.56 187 GLY A C 1
ATOM 1440 O O . GLY A 1 187 ? 13.495 13.526 17.192 1.00 88.56 187 GLY A O 1
ATOM 1441 N N . THR A 1 188 ? 14.703 12.189 18.544 1.00 86.62 188 THR A N 1
ATOM 1442 C CA . THR A 1 188 ? 16.019 12.754 18.206 1.00 86.62 188 THR A CA 1
ATOM 1443 C C . THR A 1 188 ? 16.823 11.855 17.273 1.00 86.62 188 THR A C 1
ATOM 1445 O O . THR A 1 188 ? 17.550 12.363 16.425 1.00 86.62 188 THR A O 1
ATOM 1448 N N . SER A 1 189 ? 16.680 10.531 17.393 1.00 89.38 189 SER A N 1
ATOM 1449 C CA . SER A 1 189 ? 17.478 9.558 16.644 1.00 89.38 189 SER A CA 1
ATOM 1450 C C . SER A 1 189 ? 16.601 8.521 15.936 1.00 89.38 189 SER A C 1
ATOM 1452 O O . SER A 1 189 ? 15.753 7.915 16.593 1.00 89.38 189 SER A O 1
ATOM 1454 N N . PRO A 1 190 ? 16.812 8.275 14.629 1.00 92.44 190 PRO A N 1
ATOM 1455 C CA . PRO A 1 190 ? 16.186 7.169 13.905 1.00 92.44 190 PRO A CA 1
ATOM 1456 C C . PRO A 1 190 ? 16.495 5.795 14.523 1.00 92.44 190 PRO A C 1
ATOM 1458 O O . PRO A 1 190 ? 17.635 5.544 14.913 1.00 92.44 190 PRO A O 1
ATOM 1461 N N . ASP A 1 191 ? 15.521 4.880 14.522 1.00 94.38 191 ASP A N 1
ATOM 1462 C CA . ASP A 1 191 ? 15.738 3.449 14.794 1.00 94.38 191 ASP A CA 1
ATOM 1463 C C . ASP A 1 191 ? 15.050 2.594 13.707 1.00 94.38 191 ASP A C 1
ATOM 1465 O O . ASP A 1 191 ? 13.820 2.608 13.595 1.00 94.38 191 ASP A O 1
ATOM 1469 N N . PRO A 1 192 ? 15.811 1.812 12.912 1.00 93.69 192 PRO A N 1
ATOM 1470 C CA . PRO A 1 192 ? 15.268 0.957 11.856 1.00 93.69 192 PRO A CA 1
ATOM 1471 C C . PRO A 1 192 ? 14.181 -0.031 12.303 1.00 93.69 192 PRO A C 1
ATOM 1473 O O . PRO A 1 192 ? 13.339 -0.411 11.488 1.00 93.69 192 PRO A O 1
ATOM 1476 N N . LYS A 1 193 ? 14.159 -0.456 13.575 1.00 95.06 193 LYS A N 1
ATOM 1477 C CA . LYS A 1 193 ? 13.128 -1.374 14.096 1.00 95.06 193 LYS A CA 1
ATOM 1478 C C . LYS A 1 193 ? 11.732 -0.754 14.052 1.00 95.06 193 LYS A C 1
ATOM 1480 O O . LYS A 1 193 ? 10.745 -1.477 13.894 1.00 95.06 193 LYS A O 1
ATOM 1485 N N . ASN A 1 194 ? 11.646 0.573 14.133 1.00 96.44 194 ASN A N 1
ATOM 1486 C CA . ASN A 1 194 ? 10.381 1.302 14.139 1.00 96.44 194 ASN A CA 1
ATOM 1487 C C . ASN A 1 194 ? 9.657 1.263 12.787 1.00 96.44 194 ASN A C 1
ATOM 1489 O O . ASN A 1 194 ? 8.431 1.397 12.749 1.00 96.44 194 ASN A O 1
ATOM 1493 N N . MET A 1 195 ? 10.372 0.958 11.695 1.00 95.75 195 MET A N 1
ATOM 1494 C CA . MET A 1 195 ? 9.794 0.765 10.359 1.00 95.75 195 MET A CA 1
ATOM 1495 C C . MET A 1 195 ? 8.649 -0.260 10.363 1.00 95.75 195 MET A C 1
ATOM 1497 O O . MET A 1 195 ? 7.713 -0.171 9.568 1.00 95.75 195 MET A O 1
ATOM 1501 N N . PHE A 1 196 ? 8.696 -1.228 11.283 1.00 95.44 196 PHE A N 1
ATOM 1502 C CA . PHE A 1 196 ? 7.727 -2.313 11.356 1.00 95.44 196 PHE A CA 1
ATOM 1503 C C . PHE A 1 196 ? 6.511 -2.023 12.247 1.00 95.44 196 PHE A C 1
ATOM 1505 O O . PHE A 1 196 ? 5.567 -2.807 12.227 1.00 95.44 196 PHE A O 1
ATOM 1512 N N . ILE A 1 197 ? 6.461 -0.904 12.983 1.00 97.69 197 ILE A N 1
ATOM 1513 C CA . ILE A 1 197 ? 5.378 -0.621 13.947 1.00 97.69 197 ILE A CA 1
ATOM 1514 C C . ILE A 1 197 ? 4.001 -0.583 13.275 1.00 97.69 197 ILE A C 1
ATOM 1516 O O . ILE A 1 197 ? 3.063 -1.247 13.730 1.00 97.69 197 ILE A O 1
ATOM 1520 N N . ILE A 1 198 ? 3.870 0.181 12.187 1.00 98.31 198 ILE A N 1
ATOM 1521 C CA . ILE A 1 198 ? 2.617 0.307 11.429 1.00 98.31 198 ILE A CA 1
ATOM 1522 C C . ILE A 1 198 ? 2.215 -1.035 10.795 1.00 98.31 198 ILE A C 1
ATOM 1524 O O . ILE A 1 198 ? 1.107 -1.498 11.081 1.00 98.31 198 ILE A O 1
ATOM 1528 N N . PRO A 1 199 ? 3.060 -1.714 9.991 1.00 97.94 199 PRO A N 1
ATOM 1529 C CA . PRO A 1 199 ? 2.654 -2.967 9.356 1.00 97.94 199 PRO A CA 1
ATOM 1530 C C . PRO A 1 199 ? 2.419 -4.117 10.354 1.00 97.94 199 PRO A C 1
ATOM 1532 O O . PRO A 1 199 ? 1.514 -4.929 10.139 1.00 97.94 199 PRO A O 1
ATOM 1535 N N . GLU A 1 200 ? 3.129 -4.165 11.487 1.00 97.56 200 GLU A N 1
ATOM 1536 C CA . GLU A 1 200 ? 2.828 -5.098 12.584 1.00 97.56 200 GLU A CA 1
ATOM 1537 C C . GLU A 1 200 ? 1.470 -4.803 13.226 1.00 97.56 200 GLU A C 1
ATOM 1539 O O . GLU A 1 200 ? 0.713 -5.722 13.537 1.00 97.56 200 GLU A O 1
ATOM 1544 N N . SER A 1 201 ? 1.113 -3.527 13.372 1.00 98.38 201 SER A N 1
ATOM 1545 C CA . SER A 1 201 ? -0.187 -3.119 13.910 1.00 98.38 201 SER A CA 1
ATOM 1546 C C . SER A 1 201 ? -1.331 -3.479 12.957 1.00 98.38 201 SER A C 1
ATOM 1548 O O . SER A 1 201 ? -2.323 -4.059 13.399 1.00 98.38 201 SER A O 1
ATOM 1550 N N . ILE A 1 202 ? -1.162 -3.258 11.644 1.00 98.50 202 ILE A N 1
ATOM 1551 C CA . ILE A 1 202 ? -2.097 -3.745 10.613 1.00 98.50 202 ILE A CA 1
ATOM 1552 C C . ILE A 1 202 ? -2.245 -5.270 10.732 1.00 98.50 202 ILE A C 1
ATOM 1554 O O . ILE A 1 202 ? -3.364 -5.783 10.791 1.00 98.50 202 ILE A O 1
ATOM 1558 N N . ARG A 1 203 ? -1.130 -6.013 10.832 1.00 97.25 203 ARG A N 1
ATOM 1559 C CA . ARG A 1 203 ? -1.150 -7.473 11.020 1.00 97.25 203 ARG A CA 1
ATOM 1560 C C . ARG A 1 203 ? -1.924 -7.883 12.271 1.00 97.25 203 ARG A C 1
ATOM 1562 O O . ARG A 1 203 ? -2.679 -8.855 12.204 1.00 97.25 203 ARG A O 1
ATOM 1569 N N . LYS A 1 204 ? -1.706 -7.218 13.408 1.00 97.50 204 LYS A N 1
ATOM 1570 C CA . LYS A 1 204 ? -2.392 -7.537 14.669 1.00 97.50 204 LYS A CA 1
ATOM 1571 C C . LYS A 1 204 ? -3.895 -7.340 14.520 1.00 97.50 204 LYS A C 1
ATOM 1573 O O . LYS A 1 204 ? -4.633 -8.258 14.852 1.00 97.50 204 LYS A O 1
ATOM 1578 N N . VAL A 1 205 ? -4.337 -6.236 13.919 1.00 98.06 205 VAL A N 1
ATOM 1579 C CA . VAL A 1 205 ? -5.763 -5.992 13.647 1.00 98.06 205 VAL A CA 1
ATOM 1580 C C . VAL A 1 205 ? -6.350 -7.057 12.712 1.00 98.06 205 VAL A C 1
ATOM 1582 O O . VAL A 1 205 ? -7.375 -7.654 13.040 1.00 98.06 205 VAL A O 1
ATOM 1585 N N . VAL A 1 206 ? -5.677 -7.387 11.601 1.00 97.06 206 VAL A N 1
ATOM 1586 C CA . VAL A 1 206 ? -6.094 -8.483 10.701 1.00 97.06 206 VAL A CA 1
ATOM 1587 C C . VAL A 1 206 ? -6.205 -9.806 11.466 1.00 97.06 206 VAL A C 1
ATOM 1589 O O . VAL A 1 206 ? -7.205 -10.513 11.354 1.00 97.06 206 VAL A O 1
ATOM 1592 N N . SER A 1 207 ? -5.206 -10.133 12.287 1.00 95.50 207 SER A N 1
ATOM 1593 C CA . SER A 1 207 ? -5.178 -11.369 13.079 1.00 95.50 207 SER A CA 1
ATOM 1594 C C . SER A 1 207 ? -6.297 -11.412 14.124 1.00 95.50 207 SER A C 1
ATOM 1596 O O . SER A 1 207 ? -6.902 -12.466 14.317 1.00 95.50 207 SER A O 1
ATOM 1598 N N . SER A 1 208 ? -6.618 -10.275 14.747 1.00 97.00 208 SER A N 1
ATOM 1599 C CA . SER A 1 208 ? -7.735 -10.148 15.681 1.00 97.00 208 SER A CA 1
ATOM 1600 C C . SER A 1 208 ? -9.069 -10.413 14.994 1.00 97.00 208 SER A C 1
ATOM 1602 O O . SER A 1 208 ? -9.843 -11.225 15.491 1.00 97.00 208 SER A O 1
ATOM 1604 N N . TYR A 1 209 ? -9.320 -9.829 13.818 1.00 96.88 209 TYR A N 1
ATOM 1605 C CA . TYR A 1 209 ? -10.543 -10.100 13.047 1.00 96.88 209 TYR A CA 1
ATOM 1606 C C . TYR A 1 209 ? -10.656 -11.564 12.606 1.00 96.88 209 TYR A C 1
ATOM 1608 O O . TYR A 1 209 ? -11.752 -12.131 12.624 1.00 96.88 209 TYR A O 1
ATOM 1616 N N . LYS A 1 210 ? -9.535 -12.201 12.240 1.00 93.19 210 LYS A N 1
ATOM 1617 C CA . LYS A 1 210 ? -9.509 -13.645 11.954 1.00 93.19 210 LYS A CA 1
ATOM 1618 C C . LYS A 1 210 ? -9.919 -14.459 13.179 1.00 93.19 210 LYS A C 1
ATOM 1620 O O . LYS A 1 210 ? -10.711 -15.386 13.053 1.00 93.19 210 LYS A O 1
ATOM 1625 N N . LYS A 1 211 ? -9.382 -14.116 14.353 1.00 92.00 211 LYS A N 1
ATOM 1626 C CA . LYS A 1 211 ? -9.567 -14.885 15.588 1.00 92.00 211 LYS A CA 1
ATOM 1627 C C . LYS A 1 211 ? -10.930 -14.659 16.243 1.00 92.00 211 LYS A C 1
ATOM 1629 O O . LYS A 1 211 ? -11.576 -15.629 16.616 1.00 92.00 211 LYS A O 1
ATOM 1634 N N . ALA A 1 212 ? -11.354 -13.408 16.395 1.00 92.75 212 ALA A N 1
ATOM 1635 C CA . ALA A 1 212 ? -12.576 -13.045 17.115 1.00 92.75 212 ALA A CA 1
ATOM 1636 C C . ALA A 1 212 ? -13.832 -13.079 16.231 1.00 92.75 212 ALA A C 1
ATOM 1638 O O . ALA A 1 212 ? -14.926 -13.312 16.730 1.00 92.75 212 ALA A O 1
ATOM 1639 N N . SER A 1 213 ? -13.689 -12.863 14.919 1.00 89.69 213 SER A N 1
ATOM 1640 C CA . SER A 1 213 ? -14.833 -12.692 14.009 1.00 89.69 213 SER A CA 1
ATOM 1641 C C . SER A 1 213 ? -14.806 -13.619 12.791 1.00 89.69 213 SER A C 1
ATOM 1643 O O . SER A 1 213 ? -15.598 -13.424 11.868 1.00 89.69 213 SER A O 1
ATOM 1645 N N . ALA A 1 214 ? -13.884 -14.593 12.756 1.00 90.19 214 ALA A N 1
ATOM 1646 C CA . ALA A 1 214 ? -13.706 -15.554 11.662 1.00 90.19 214 ALA A CA 1
ATOM 1647 C C . ALA A 1 214 ? -13.612 -14.905 10.263 1.00 90.19 214 ALA A C 1
ATOM 1649 O O . ALA A 1 214 ? -13.985 -15.506 9.254 1.00 90.19 214 ALA A O 1
ATOM 1650 N N . LYS A 1 215 ? -13.129 -13.656 10.184 1.00 93.75 215 LYS A N 1
ATOM 1651 C CA . LYS A 1 215 ? -12.949 -12.947 8.910 1.00 93.75 215 LYS A CA 1
ATOM 1652 C C . LYS A 1 215 ? -11.712 -13.465 8.204 1.00 93.75 215 LYS A C 1
ATOM 1654 O O . LYS A 1 215 ? -10.699 -13.729 8.839 1.00 93.75 215 LYS A O 1
ATOM 1659 N N . SER A 1 216 ? -11.767 -13.559 6.884 1.00 92.94 216 SER A N 1
ATOM 1660 C CA . SER A 1 216 ? -10.655 -14.109 6.109 1.00 92.94 216 SER A CA 1
ATOM 1661 C C . SER A 1 216 ? -10.322 -13.316 4.843 1.00 92.94 216 SER A C 1
ATOM 1663 O O . SER A 1 216 ? -9.301 -13.575 4.216 1.00 92.94 216 SER A O 1
ATOM 1665 N N . ARG A 1 217 ? -11.122 -12.303 4.497 1.00 95.62 217 ARG A N 1
ATOM 1666 C CA . ARG A 1 217 ? -10.897 -11.418 3.350 1.00 95.62 217 ARG A CA 1
ATOM 1667 C C . ARG A 1 217 ? -10.698 -9.994 3.834 1.00 95.62 217 ARG A C 1
ATOM 1669 O O . ARG A 1 217 ? -11.574 -9.453 4.506 1.00 95.62 217 ARG A O 1
ATOM 1676 N N . PHE A 1 218 ? -9.566 -9.399 3.490 1.00 98.19 218 PHE A N 1
ATOM 1677 C CA . PHE A 1 218 ? -9.165 -8.083 3.977 1.00 98.19 218 PHE A CA 1
ATOM 1678 C C . PHE A 1 218 ? -8.768 -7.178 2.824 1.00 98.19 218 PHE A C 1
ATOM 1680 O O . PHE A 1 218 ? -8.092 -7.619 1.897 1.00 98.19 218 PHE A O 1
ATOM 1687 N N . VAL A 1 219 ? -9.187 -5.918 2.878 1.00 98.62 219 VAL A N 1
ATOM 1688 C CA . VAL A 1 219 ? -8.706 -4.870 1.976 1.00 98.62 219 VAL A CA 1
ATOM 1689 C C . VAL A 1 219 ? -8.043 -3.778 2.807 1.00 98.62 219 VAL A C 1
ATOM 1691 O O . VAL A 1 219 ? -8.625 -3.328 3.791 1.00 98.62 219 VAL A O 1
ATOM 1694 N N . ILE A 1 220 ? -6.819 -3.386 2.451 1.00 98.75 220 ILE A N 1
ATOM 1695 C CA . ILE A 1 220 ? -6.017 -2.410 3.199 1.00 98.75 220 ILE A CA 1
ATOM 1696 C C . ILE A 1 220 ? -5.939 -1.095 2.410 1.00 98.75 220 ILE A C 1
ATOM 1698 O O . ILE A 1 220 ? -5.372 -1.060 1.317 1.00 98.75 220 ILE A O 1
ATOM 1702 N N . ASP A 1 221 ? -6.491 -0.022 2.979 1.00 97.69 221 ASP A N 1
ATOM 1703 C CA . ASP A 1 221 ? -6.570 1.336 2.424 1.00 97.69 221 ASP A CA 1
ATOM 1704 C C . ASP A 1 221 ? -5.690 2.319 3.225 1.00 97.69 221 ASP A C 1
ATOM 1706 O O . ASP A 1 221 ? -6.018 2.707 4.339 1.00 97.69 221 ASP A O 1
ATOM 1710 N N . ALA A 1 222 ? -4.540 2.779 2.756 1.00 96.00 222 ALA A N 1
ATOM 1711 C CA . ALA A 1 222 ? -3.756 2.339 1.615 1.00 96.00 222 ALA A CA 1
ATOM 1712 C C . ALA A 1 222 ? -2.279 2.400 2.024 1.00 96.00 222 ALA A C 1
ATOM 1714 O O . ALA A 1 222 ? -1.894 3.215 2.868 1.00 96.00 222 ALA A O 1
ATOM 1715 N N . PHE A 1 223 ? -1.447 1.553 1.428 1.00 98.19 223 PHE A N 1
ATOM 1716 C CA . PHE A 1 223 ? -0.006 1.548 1.656 1.00 98.19 223 PHE A CA 1
ATOM 1717 C C . PHE A 1 223 ? 0.650 2.759 1.007 1.00 98.19 223 PHE A C 1
ATOM 1719 O O . PHE A 1 223 ? 0.421 3.053 -0.172 1.00 98.19 223 PHE A O 1
ATOM 1726 N N . ARG A 1 224 ? 1.498 3.444 1.777 1.00 96.50 224 ARG A N 1
ATOM 1727 C CA . ARG A 1 224 ? 2.172 4.677 1.339 1.00 96.50 224 ARG A CA 1
ATOM 1728 C C . ARG A 1 224 ? 3.685 4.636 1.503 1.00 96.50 224 ARG A C 1
ATOM 1730 O O . ARG A 1 224 ? 4.361 5.517 0.984 1.00 96.50 224 ARG A O 1
ATOM 1737 N N . ASN A 1 225 ? 4.210 3.616 2.177 1.00 97.25 225 ASN A N 1
ATOM 1738 C CA . ASN A 1 225 ? 5.638 3.369 2.299 1.00 97.25 225 ASN A CA 1
ATOM 1739 C C . ASN A 1 225 ? 5.999 1.976 1.728 1.00 97.25 225 ASN A C 1
ATOM 1741 O O . ASN A 1 225 ? 5.312 0.995 2.029 1.00 97.25 225 ASN A O 1
ATOM 1745 N N . PRO A 1 226 ? 7.068 1.853 0.917 1.00 96.81 226 PRO A N 1
ATOM 1746 C CA . PRO A 1 226 ? 7.404 0.605 0.230 1.00 96.81 226 PRO A CA 1
ATOM 1747 C C . PRO A 1 226 ? 7.828 -0.533 1.170 1.00 96.81 226 PRO A C 1
ATOM 1749 O O . PRO A 1 226 ? 7.680 -1.698 0.799 1.00 96.81 226 PRO A O 1
ATOM 1752 N N . PHE A 1 227 ? 8.316 -0.240 2.381 1.00 96.62 227 PHE A N 1
ATOM 1753 C CA . PHE A 1 227 ? 8.673 -1.270 3.364 1.00 96.62 227 PHE A CA 1
ATOM 1754 C C . PHE A 1 227 ? 7.438 -1.914 3.995 1.00 96.62 227 PHE A C 1
ATOM 1756 O O . PHE A 1 227 ? 7.472 -3.098 4.324 1.00 96.62 227 PHE A O 1
ATOM 1763 N N . GLU A 1 228 ? 6.324 -1.184 4.102 1.00 97.94 228 GLU A N 1
ATOM 1764 C CA . GLU A 1 228 ? 5.044 -1.758 4.528 1.00 97.94 228 GLU A CA 1
ATOM 1765 C C . GLU A 1 228 ? 4.546 -2.782 3.500 1.00 97.94 228 GLU A C 1
ATOM 1767 O O . GLU A 1 228 ? 4.137 -3.882 3.866 1.00 97.94 228 GLU A O 1
ATOM 1772 N N . VAL A 1 229 ? 4.643 -2.452 2.208 1.00 98.25 229 VAL A N 1
ATOM 1773 C CA . VAL A 1 229 ? 4.306 -3.371 1.108 1.00 98.25 229 VAL A CA 1
ATOM 1774 C C . VAL A 1 229 ? 5.202 -4.607 1.148 1.00 98.25 229 VAL A C 1
ATOM 1776 O O . VAL A 1 229 ? 4.711 -5.734 1.093 1.00 98.25 229 VAL A O 1
ATOM 1779 N N . GLU A 1 230 ? 6.514 -4.400 1.271 1.00 97.38 230 GLU A N 1
ATOM 1780 C CA . GLU A 1 230 ? 7.506 -5.475 1.314 1.00 97.38 230 GLU A CA 1
ATOM 1781 C C . GLU A 1 230 ? 7.262 -6.426 2.491 1.00 97.38 230 GLU A C 1
ATOM 1783 O O . GLU A 1 230 ? 7.315 -7.647 2.334 1.00 97.38 230 GLU A O 1
ATOM 1788 N N . TYR A 1 231 ? 6.930 -5.874 3.659 1.00 97.75 231 TYR A N 1
ATOM 1789 C CA . TYR A 1 231 ? 6.581 -6.649 4.841 1.00 97.75 231 TYR A CA 1
ATOM 1790 C C . TYR A 1 231 ? 5.398 -7.595 4.571 1.00 97.75 231 TYR A C 1
ATOM 1792 O O . TYR A 1 231 ? 5.459 -8.772 4.932 1.00 97.75 231 TYR A O 1
ATOM 1800 N N . PHE A 1 232 ? 4.335 -7.121 3.908 1.00 98.25 232 PHE A N 1
ATOM 1801 C CA . PHE A 1 232 ? 3.181 -7.965 3.582 1.00 98.25 232 PHE A CA 1
ATOM 1802 C C . PHE A 1 232 ? 3.498 -8.992 2.489 1.00 98.25 232 PHE A C 1
ATOM 1804 O O . PHE A 1 232 ? 3.161 -10.163 2.670 1.00 98.25 232 PHE A O 1
ATOM 1811 N N . LYS A 1 233 ? 4.206 -8.598 1.420 1.00 96.50 233 LYS A N 1
ATOM 1812 C CA . LYS A 1 233 ? 4.623 -9.509 0.337 1.00 96.50 233 LYS A CA 1
ATOM 1813 C C . LYS A 1 233 ? 5.472 -10.675 0.839 1.00 96.50 233 LYS A C 1
ATOM 1815 O O . LYS A 1 233 ? 5.271 -11.808 0.417 1.00 96.50 233 LYS A O 1
ATOM 1820 N N . ARG A 1 234 ? 6.401 -10.421 1.765 1.00 95.81 234 ARG A N 1
ATOM 1821 C CA . ARG A 1 234 ? 7.267 -11.470 2.335 1.00 95.81 234 ARG A CA 1
ATOM 1822 C C . ARG A 1 234 ? 6.540 -12.410 3.287 1.00 95.81 234 ARG A C 1
ATOM 1824 O O . ARG A 1 234 ? 7.029 -13.506 3.544 1.00 95.81 234 ARG A O 1
ATOM 1831 N N . ARG A 1 235 ? 5.418 -11.973 3.861 1.00 94.19 235 ARG A N 1
ATOM 1832 C CA . ARG A 1 235 ? 4.747 -12.688 4.951 1.00 94.19 235 ARG A CA 1
ATOM 1833 C C . ARG A 1 235 ? 3.501 -13.451 4.519 1.00 94.19 235 ARG A C 1
ATOM 1835 O O . ARG A 1 235 ? 3.164 -14.442 5.163 1.00 94.19 235 ARG A O 1
ATOM 1842 N N . TYR A 1 236 ? 2.816 -12.995 3.477 1.00 93.81 236 TYR A N 1
ATOM 1843 C CA . TYR A 1 236 ? 1.562 -13.582 3.020 1.00 93.81 236 TYR A CA 1
ATOM 1844 C C . TYR A 1 236 ? 1.643 -13.884 1.529 1.00 93.81 236 TYR A C 1
ATOM 1846 O O . TYR A 1 236 ? 1.744 -12.969 0.715 1.00 93.81 236 TYR A O 1
ATOM 1854 N N . ALA A 1 237 ? 1.549 -15.165 1.171 1.00 90.56 237 ALA A N 1
ATOM 1855 C CA . ALA A 1 237 ? 1.479 -15.583 -0.228 1.00 90.56 237 ALA A CA 1
ATOM 1856 C C . ALA A 1 237 ? 0.154 -15.153 -0.887 1.00 90.56 237 ALA A C 1
ATOM 1858 O O . ALA A 1 237 ? 0.068 -15.044 -2.105 1.00 90.56 237 ALA A O 1
ATOM 1859 N N . GLU A 1 238 ? -0.876 -14.902 -0.076 1.00 92.31 238 GLU A N 1
ATOM 1860 C CA . GLU A 1 238 ? -2.218 -14.480 -0.479 1.00 92.31 238 GLU A CA 1
ATOM 1861 C C . GLU A 1 238 ? -2.403 -12.950 -0.441 1.00 92.31 238 GLU A C 1
ATOM 1863 O O . GLU A 1 238 ? -3.536 -12.454 -0.385 1.00 92.31 238 GLU A O 1
ATOM 1868 N N . PHE A 1 239 ? -1.299 -12.195 -0.416 1.00 96.88 239 PHE A N 1
ATOM 1869 C CA . PHE A 1 239 ? -1.300 -10.738 -0.507 1.00 96.88 239 PHE A CA 1
ATOM 1870 C C . PHE A 1 239 ? -1.114 -10.272 -1.952 1.00 96.88 239 PHE A C 1
ATOM 1872 O O . PHE A 1 239 ? -0.129 -10.618 -2.596 1.00 96.88 239 PHE A O 1
ATOM 1879 N N . TYR A 1 240 ? -2.039 -9.433 -2.419 1.00 97.06 240 TYR A N 1
ATOM 1880 C CA . TYR A 1 240 ? -2.003 -8.814 -3.743 1.00 97.06 240 TYR A CA 1
ATOM 1881 C C . TYR A 1 240 ? -2.071 -7.296 -3.598 1.00 97.06 240 TYR A C 1
ATOM 1883 O O . TYR A 1 240 ? -3.014 -6.774 -2.997 1.00 97.06 240 TYR A O 1
ATOM 1891 N N . LEU A 1 241 ? -1.096 -6.577 -4.149 1.00 98.25 241 LEU A N 1
ATOM 1892 C CA . LEU A 1 241 ? -1.053 -5.119 -4.138 1.00 98.25 241 LEU A CA 1
ATOM 1893 C C . LEU A 1 241 ? -1.618 -4.546 -5.443 1.00 98.25 241 LEU A C 1
ATOM 1895 O O . LEU A 1 241 ? -1.111 -4.816 -6.531 1.00 98.25 241 LEU A O 1
ATOM 1899 N N . LEU A 1 242 ? -2.636 -3.697 -5.321 1.00 97.94 242 LEU A N 1
ATOM 1900 C CA . LEU A 1 242 ? -3.273 -2.989 -6.429 1.00 97.94 242 LEU A CA 1
ATOM 1901 C C . LEU A 1 242 ? -2.880 -1.514 -6.409 1.00 97.94 242 LEU A C 1
ATOM 1903 O O . LEU A 1 242 ? -3.151 -0.802 -5.440 1.00 97.94 242 LEU A O 1
ATOM 1907 N N . CYS A 1 243 ? -2.307 -1.037 -7.511 1.00 97.44 243 CYS A N 1
ATOM 1908 C CA . CYS A 1 243 ? -2.067 0.380 -7.739 1.00 97.44 243 CYS A CA 1
ATOM 1909 C C . CYS A 1 243 ? -3.230 0.983 -8.529 1.00 97.44 243 CYS A C 1
ATOM 1911 O O . CYS A 1 243 ? -3.407 0.699 -9.717 1.00 97.44 243 CYS A O 1
ATOM 1913 N N . ILE A 1 244 ? -4.016 1.841 -7.875 1.00 95.94 244 ILE A N 1
ATOM 1914 C CA . ILE A 1 244 ? -5.074 2.599 -8.545 1.00 95.94 244 ILE A CA 1
ATOM 1915 C C . ILE A 1 244 ? -4.476 3.899 -9.071 1.00 95.94 244 ILE A C 1
ATOM 1917 O O . ILE A 1 244 ? -4.015 4.745 -8.300 1.00 95.94 244 ILE A O 1
ATOM 1921 N N . MET A 1 245 ? -4.494 4.048 -10.391 1.00 93.00 245 MET A N 1
ATOM 1922 C CA . MET A 1 245 ? -3.888 5.162 -11.108 1.00 93.00 245 MET A CA 1
ATOM 1923 C C . MET A 1 245 ? -4.944 6.137 -11.607 1.00 93.00 245 MET A C 1
ATOM 1925 O O . MET A 1 245 ? -6.033 5.749 -12.025 1.00 93.00 245 MET A O 1
ATOM 1929 N N . ARG A 1 246 ? -4.583 7.416 -11.612 1.00 90.88 246 ARG A N 1
ATOM 1930 C CA . ARG A 1 246 ? -5.374 8.491 -12.199 1.00 90.88 246 ARG A CA 1
ATOM 1931 C C . ARG A 1 246 ? -4.438 9.592 -12.662 1.00 90.88 246 ARG A C 1
ATOM 1933 O O . ARG A 1 246 ? -3.429 9.839 -12.000 1.00 90.88 246 ARG A O 1
ATOM 1940 N N . ASP A 1 247 ? -4.779 10.240 -13.767 1.00 89.50 247 ASP A N 1
ATOM 1941 C CA . ASP A 1 247 ? -3.930 11.279 -14.337 1.00 89.50 247 ASP A CA 1
ATOM 1942 C C . ASP A 1 247 ? -3.807 12.479 -13.395 1.00 89.50 247 ASP A C 1
ATOM 1944 O O . ASP A 1 247 ? -4.727 12.807 -12.636 1.00 89.50 247 ASP A O 1
ATOM 1948 N N . HIS A 1 248 ? -2.637 13.122 -13.431 1.00 87.81 248 HIS A N 1
ATOM 1949 C CA . HIS A 1 248 ? -2.273 14.192 -12.507 1.00 87.81 248 HIS A CA 1
ATOM 1950 C C . HIS A 1 248 ? -3.300 15.334 -12.511 1.00 87.81 248 HIS A C 1
ATOM 1952 O O . HIS A 1 248 ? -3.767 15.751 -11.450 1.00 87.81 248 HIS A O 1
ATOM 1958 N N . GLU A 1 249 ? -3.706 15.786 -13.698 1.00 88.50 249 GLU A N 1
ATOM 1959 C CA . GLU A 1 249 ? -4.676 16.871 -13.865 1.00 88.50 249 GLU A CA 1
ATOM 1960 C C . GLU A 1 249 ? -6.069 16.497 -13.355 1.00 88.50 249 GLU A C 1
ATOM 1962 O O . GLU A 1 249 ? -6.716 17.272 -12.653 1.00 88.50 249 GLU A O 1
ATOM 1967 N N . GLU A 1 250 ? -6.541 15.285 -13.648 1.00 88.44 250 GLU A N 1
ATOM 1968 C CA . GLU A 1 250 ? -7.850 14.815 -13.189 1.00 88.44 250 GLU A CA 1
ATOM 1969 C C . GLU A 1 250 ? -7.913 14.689 -11.669 1.00 88.44 250 GLU A C 1
ATOM 1971 O O . GLU A 1 250 ? -8.931 15.006 -11.044 1.00 88.44 250 GLU A O 1
ATOM 1976 N N . ARG A 1 251 ? -6.819 14.209 -11.075 1.00 90.12 251 ARG A N 1
ATOM 1977 C CA . ARG A 1 251 ? -6.639 14.109 -9.631 1.00 90.12 251 ARG A CA 1
ATOM 1978 C C . ARG A 1 251 ? -6.653 15.502 -9.005 1.00 90.12 251 ARG A C 1
ATOM 1980 O O . ARG A 1 251 ? -7.456 15.732 -8.103 1.00 90.12 251 ARG A O 1
ATOM 1987 N N . ALA A 1 252 ? -5.873 16.442 -9.541 1.00 89.31 252 ALA A N 1
ATOM 1988 C CA . ALA A 1 252 ? -5.863 17.835 -9.096 1.00 89.31 252 ALA A CA 1
ATOM 1989 C C . ALA A 1 252 ? -7.261 18.473 -9.195 1.00 89.31 252 ALA A C 1
ATOM 1991 O O . ALA A 1 252 ? -7.752 19.041 -8.223 1.00 89.31 252 ALA A O 1
ATOM 1992 N N . ASN A 1 253 ? -7.966 18.291 -10.315 1.00 89.56 253 ASN A N 1
ATOM 1993 C CA . ASN A 1 253 ? -9.335 18.785 -10.507 1.00 89.56 253 ASN A CA 1
ATOM 1994 C C . ASN A 1 253 ? -10.339 18.179 -9.516 1.00 89.56 253 ASN A C 1
ATOM 1996 O O . ASN A 1 253 ? -11.301 18.834 -9.116 1.00 89.56 253 ASN A O 1
ATOM 2000 N N . SER A 1 254 ? -10.134 16.928 -9.103 1.00 87.88 254 SER A N 1
ATOM 2001 C CA . SER A 1 254 ? -10.954 16.283 -8.077 1.00 87.88 254 SER A CA 1
ATOM 2002 C C . SER A 1 254 ? -10.685 16.845 -6.682 1.00 87.88 254 SER A C 1
ATOM 2004 O O . SER A 1 254 ? -11.629 17.009 -5.912 1.00 87.88 254 SER A O 1
ATOM 2006 N N . LEU A 1 255 ? -9.420 17.123 -6.362 1.00 89.75 255 LEU A N 1
ATOM 2007 C CA . LEU A 1 255 ? -8.995 17.623 -5.054 1.00 89.75 255 LEU A CA 1
ATOM 2008 C C . LEU A 1 255 ? -9.321 19.108 -4.862 1.00 89.75 255 LEU A C 1
ATOM 2010 O O . LEU A 1 255 ? -9.755 19.486 -3.780 1.00 89.75 255 LEU A O 1
ATOM 2014 N N . ARG A 1 256 ? -9.261 19.925 -5.922 1.00 91.38 256 ARG A N 1
ATOM 2015 C CA . ARG A 1 256 ? -9.649 21.353 -5.901 1.00 91.38 256 ARG A CA 1
ATOM 2016 C C . ARG A 1 256 ? -11.077 21.608 -5.405 1.00 91.38 256 ARG A C 1
ATOM 2018 O O . ARG A 1 256 ? -11.404 22.717 -5.008 1.00 91.38 256 ARG A O 1
ATOM 2025 N N . LYS A 1 257 ? -11.940 20.587 -5.414 1.00 88.62 257 LYS A N 1
ATOM 2026 C CA . LYS A 1 257 ? -13.309 20.665 -4.876 1.00 88.62 257 LYS A CA 1
ATOM 2027 C C . LYS A 1 257 ? -13.365 20.699 -3.345 1.00 88.62 257 LYS A C 1
ATOM 2029 O O . LYS A 1 257 ? -14.420 21.004 -2.795 1.00 88.62 257 LYS A O 1
ATOM 2034 N N . VAL A 1 258 ? -12.286 20.300 -2.671 1.00 87.31 258 VAL A N 1
ATOM 2035 C CA . VAL A 1 258 ? -12.244 20.102 -1.213 1.00 87.31 258 VAL A CA 1
ATOM 2036 C C . VAL A 1 258 ? -11.006 20.700 -0.539 1.00 87.31 258 VAL A C 1
ATOM 2038 O O . VAL A 1 258 ? -10.944 20.677 0.682 1.00 87.31 258 VAL A O 1
ATOM 2041 N N . MET A 1 259 ? -10.032 21.212 -1.295 1.00 88.38 259 MET A N 1
ATOM 2042 C CA . MET A 1 259 ? -8.805 21.825 -0.768 1.00 88.38 259 MET A CA 1
ATOM 2043 C C . MET A 1 259 ? -8.210 22.838 -1.752 1.00 88.38 259 MET A C 1
ATOM 2045 O O . MET A 1 259 ? -8.450 22.754 -2.961 1.00 88.38 259 MET A O 1
ATOM 2049 N N . ALA A 1 260 ? -7.433 23.787 -1.226 1.00 90.56 260 ALA A N 1
ATOM 2050 C CA . ALA A 1 260 ? -6.750 24.806 -2.013 1.00 90.56 260 ALA A CA 1
ATOM 2051 C C . ALA A 1 260 ? -5.554 24.223 -2.787 1.00 90.56 260 ALA A C 1
ATOM 2053 O O . ALA A 1 260 ? -4.992 23.192 -2.422 1.00 90.56 260 ALA A O 1
ATOM 2054 N N . VAL A 1 261 ? -5.148 24.899 -3.867 1.00 90.25 261 VAL A N 1
ATOM 2055 C CA . VAL A 1 261 ? -4.035 24.454 -4.730 1.00 90.25 261 VAL A CA 1
ATOM 2056 C C . VAL A 1 261 ? -2.715 24.265 -3.965 1.00 90.25 261 VAL A C 1
ATOM 2058 O O . VAL A 1 261 ? -2.123 23.200 -4.140 1.00 90.25 261 VAL A O 1
ATOM 2061 N N . PRO A 1 262 ? -2.289 25.182 -3.071 1.00 92.00 262 PRO A N 1
ATOM 2062 C CA . PRO A 1 262 ? -1.038 25.004 -2.330 1.00 92.00 262 PRO A CA 1
ATOM 2063 C C . PRO A 1 262 ? -1.016 23.736 -1.464 1.00 92.00 262 PRO A C 1
ATOM 2065 O O . PRO A 1 262 ? 0.018 23.091 -1.320 1.00 92.00 262 PRO A O 1
ATOM 2068 N N . ASP A 1 263 ? -2.160 23.331 -0.909 1.00 91.38 263 ASP A N 1
ATOM 2069 C CA . ASP A 1 263 ? -2.244 22.116 -0.093 1.00 91.38 263 ASP A CA 1
ATOM 2070 C C . ASP A 1 263 ? -2.179 20.847 -0.949 1.00 91.38 263 ASP A C 1
ATOM 2072 O O . ASP A 1 263 ? -1.598 19.841 -0.540 1.00 91.38 263 ASP A O 1
ATOM 2076 N N . ILE A 1 264 ? -2.725 20.897 -2.169 1.00 91.56 264 ILE A N 1
ATOM 2077 C CA . ILE A 1 264 ? -2.611 19.805 -3.145 1.00 91.56 264 ILE A CA 1
ATOM 2078 C C . ILE A 1 264 ? -1.147 19.596 -3.545 1.00 91.56 264 ILE A C 1
ATOM 2080 O O . ILE A 1 264 ? -0.705 18.450 -3.654 1.00 91.56 264 ILE A O 1
ATOM 2084 N N . GLU A 1 265 ? -0.405 20.685 -3.757 1.00 91.44 265 GLU A N 1
ATOM 2085 C CA . GLU A 1 265 ? 1.022 20.652 -4.094 1.00 91.44 265 GLU A CA 1
ATOM 2086 C C . GLU A 1 265 ? 1.845 20.055 -2.948 1.00 91.44 265 GLU A C 1
ATOM 2088 O O . GLU A 1 265 ? 2.576 19.093 -3.173 1.00 91.44 265 GLU A O 1
ATOM 2093 N N . LYS A 1 266 ? 1.610 20.486 -1.700 1.00 91.25 266 LYS A N 1
ATOM 2094 C CA . LYS A 1 266 ? 2.247 19.884 -0.512 1.00 91.25 266 LYS A CA 1
ATOM 2095 C C . LYS A 1 266 ? 2.007 18.375 -0.411 1.00 91.25 266 LYS A C 1
ATOM 2097 O O . LYS A 1 266 ? 2.936 17.617 -0.136 1.00 91.25 266 LYS A O 1
ATOM 2102 N N . ILE A 1 267 ? 0.770 17.919 -0.644 1.00 91.88 267 ILE A N 1
ATOM 2103 C CA . ILE A 1 267 ? 0.439 16.483 -0.638 1.00 91.88 267 ILE A CA 1
ATOM 2104 C C . ILE A 1 267 ? 1.223 15.752 -1.730 1.00 91.88 267 ILE A C 1
ATOM 2106 O O . ILE A 1 267 ? 1.760 14.673 -1.487 1.00 91.88 267 ILE A O 1
ATOM 2110 N N . TRP A 1 268 ? 1.277 16.326 -2.930 1.00 91.19 268 TRP A N 1
ATOM 2111 C CA . TRP A 1 268 ? 1.975 15.739 -4.068 1.00 91.19 268 TRP A CA 1
ATOM 2112 C C . TRP A 1 268 ? 3.478 15.618 -3.822 1.00 91.19 268 TRP A C 1
ATOM 2114 O O . TRP A 1 268 ? 4.029 14.533 -4.009 1.00 91.19 268 TRP A O 1
ATOM 2124 N N . ASP A 1 269 ? 4.123 16.681 -3.351 1.00 90.62 269 ASP A N 1
ATOM 2125 C CA . ASP A 1 269 ? 5.561 16.685 -3.082 1.00 90.62 269 ASP A CA 1
ATOM 2126 C C . ASP A 1 269 ? 5.927 15.689 -1.983 1.00 90.62 269 ASP A C 1
ATOM 2128 O O . ASP A 1 269 ? 6.889 14.929 -2.118 1.00 90.62 269 ASP A O 1
ATOM 2132 N N . LYS A 1 270 ? 5.076 15.571 -0.959 1.00 91.12 270 LYS A N 1
ATOM 2133 C CA . LYS A 1 270 ? 5.239 14.549 0.075 1.00 91.12 270 LYS A CA 1
ATOM 2134 C C . LYS A 1 270 ? 5.108 13.123 -0.469 1.00 91.12 270 LYS A C 1
ATOM 2136 O O . LYS A 1 270 ? 5.838 12.231 -0.045 1.00 91.12 270 LYS A O 1
ATOM 2141 N N . GLU A 1 271 ? 4.174 12.887 -1.388 1.00 93.44 271 GLU A N 1
ATOM 2142 C CA . GLU A 1 271 ? 3.863 11.557 -1.928 1.00 93.44 271 GLU A CA 1
ATOM 2143 C C . GLU A 1 271 ? 4.900 11.031 -2.934 1.00 93.44 271 GLU A C 1
ATOM 2145 O O . GLU A 1 271 ? 5.002 9.813 -3.111 1.00 93.44 271 GLU A O 1
ATOM 2150 N N . LYS A 1 272 ? 5.687 11.906 -3.576 1.00 91.81 272 LYS A N 1
ATOM 2151 C CA . LYS A 1 272 ? 6.780 11.498 -4.480 1.00 91.81 272 LYS A CA 1
ATOM 2152 C C . LYS A 1 272 ? 7.925 10.784 -3.758 1.00 91.81 272 LYS A C 1
ATOM 2154 O O . LYS A 1 272 ? 8.607 9.973 -4.375 1.00 91.81 272 LYS A O 1
ATOM 2159 N N . GLY A 1 273 ? 8.118 11.056 -2.465 1.00 89.12 273 GLY A N 1
ATOM 2160 C CA . GLY A 1 273 ? 9.208 10.474 -1.677 1.00 89.12 273 GLY A CA 1
ATOM 2161 C C . GLY A 1 273 ? 10.590 11.038 -2.005 1.00 89.12 273 GLY A C 1
ATOM 2162 O O . GLY A 1 273 ? 11.590 10.343 -1.839 1.00 89.12 273 GLY A O 1
ATOM 2163 N N . GLU A 1 274 ? 10.635 12.288 -2.466 1.00 86.56 274 GLU A N 1
ATOM 2164 C CA . GLU A 1 274 ? 11.856 13.038 -2.799 1.00 86.56 274 GLU A CA 1
ATOM 2165 C C . GLU A 1 274 ? 12.290 13.977 -1.659 1.00 86.56 274 GLU A C 1
ATOM 2167 O O . GLU A 1 274 ? 13.166 14.817 -1.835 1.00 86.56 274 GLU A O 1
ATOM 2172 N N . SER A 1 275 ? 11.691 13.846 -0.472 1.00 85.06 275 SER A N 1
ATOM 2173 C CA . SER A 1 275 ? 12.035 14.660 0.696 1.00 85.06 275 SER A CA 1
ATOM 2174 C C . SER A 1 275 ? 12.201 13.800 1.949 1.00 85.06 275 SER A C 1
ATOM 2176 O O . SER A 1 275 ? 11.419 12.863 2.161 1.00 85.06 275 SER A O 1
ATOM 2178 N N . PRO A 1 276 ? 13.182 14.117 2.809 1.00 87.81 276 PRO A N 1
ATOM 2179 C CA . PRO A 1 276 ? 13.363 13.420 4.068 1.00 87.81 276 PRO A CA 1
ATOM 2180 C C . PRO A 1 276 ? 12.208 13.686 5.048 1.00 87.81 276 PRO A C 1
ATOM 2182 O O . PRO A 1 276 ? 11.419 14.628 4.954 1.00 87.81 276 PRO A O 1
ATOM 2185 N N . THR A 1 277 ? 12.104 12.811 6.039 1.00 85.88 277 THR A N 1
ATOM 2186 C CA . THR A 1 277 ? 11.161 12.919 7.151 1.00 85.88 277 THR A CA 1
ATOM 2187 C C . THR A 1 277 ? 11.499 14.135 8.020 1.00 85.88 277 THR A C 1
ATOM 2189 O O . THR A 1 277 ? 12.665 14.531 8.138 1.00 85.88 277 THR A O 1
ATOM 2192 N N . GLY A 1 278 ? 10.469 14.715 8.643 1.00 76.25 278 GLY A N 1
ATOM 2193 C CA . GLY A 1 278 ? 10.603 15.851 9.557 1.00 76.25 278 GLY A CA 1
ATOM 2194 C C . GLY A 1 278 ? 10.547 17.229 8.896 1.00 76.25 278 GLY A C 1
ATOM 2195 O O . GLY A 1 278 ? 10.965 18.193 9.518 1.00 76.25 278 GLY A O 1
ATOM 2196 N N . GLY A 1 279 ? 10.063 17.335 7.653 1.00 70.56 279 GLY A N 1
ATOM 2197 C CA . GLY A 1 279 ? 9.891 18.626 6.965 1.00 70.56 279 GLY A CA 1
ATOM 2198 C C . GLY A 1 279 ? 11.183 19.242 6.421 1.00 70.56 279 GLY A C 1
ATOM 2199 O O . GLY A 1 279 ? 11.137 20.337 5.876 1.00 70.56 279 GLY A O 1
ATOM 2200 N N . ARG A 1 280 ? 12.309 18.530 6.540 1.00 77.06 280 ARG A N 1
ATOM 2201 C CA . ARG A 1 280 ? 13.593 18.907 5.940 1.00 77.06 280 ARG A CA 1
ATOM 2202 C C . ARG A 1 280 ? 13.564 18.673 4.432 1.00 77.06 280 ARG A C 1
ATOM 2204 O O . ARG A 1 280 ? 12.815 17.822 3.945 1.00 77.06 280 ARG A O 1
ATOM 2211 N N . ASN A 1 281 ? 14.407 19.394 3.708 1.00 82.12 281 ASN A N 1
ATOM 2212 C CA . ASN A 1 281 ? 14.609 19.220 2.269 1.00 82.12 281 ASN A CA 1
ATOM 2213 C C . ASN A 1 281 ? 15.929 18.478 1.971 1.00 82.12 281 ASN A C 1
ATOM 2215 O O . ASN A 1 281 ? 16.664 18.084 2.881 1.00 82.12 281 ASN A O 1
ATOM 2219 N N . ALA A 1 282 ? 16.195 18.233 0.686 1.00 81.69 282 ALA A N 1
ATOM 2220 C CA . ALA A 1 282 ? 17.392 17.525 0.238 1.00 81.69 282 ALA A CA 1
ATOM 2221 C C . ALA A 1 282 ? 18.692 18.306 0.502 1.00 81.69 282 ALA A C 1
ATOM 2223 O O . ALA A 1 282 ? 19.731 17.687 0.687 1.00 81.69 282 ALA A O 1
ATOM 2224 N N . GLU A 1 283 ? 18.633 19.637 0.557 1.00 82.19 283 GLU A N 1
ATOM 2225 C CA . GLU A 1 283 ? 19.789 20.507 0.808 1.00 82.19 283 GLU A CA 1
ATOM 2226 C C . GLU A 1 283 ? 20.177 20.470 2.295 1.00 82.19 283 GLU A C 1
ATOM 2228 O O . GLU A 1 283 ? 21.347 20.342 2.642 1.00 82.19 283 GLU A O 1
ATOM 2233 N N . GLU A 1 284 ? 19.182 20.496 3.187 1.00 83.56 284 GLU A N 1
ATOM 2234 C CA . GLU A 1 284 ? 19.361 20.421 4.643 1.00 83.56 284 GLU A CA 1
ATOM 2235 C C . GLU A 1 284 ? 19.733 19.018 5.135 1.00 83.56 284 GLU A C 1
ATOM 2237 O O . GLU A 1 284 ? 20.403 18.858 6.156 1.00 83.56 284 GLU A O 1
ATOM 2242 N N . CYS A 1 285 ? 19.255 17.978 4.451 1.00 84.06 285 CYS A N 1
ATOM 2243 C CA . CYS A 1 285 ? 19.524 16.589 4.808 1.00 84.06 285 CYS A CA 1
ATOM 2244 C C . CYS A 1 285 ? 19.830 15.762 3.548 1.00 84.06 285 CYS A C 1
ATOM 2246 O O . CYS A 1 285 ? 19.012 14.912 3.172 1.00 84.06 285 CYS A O 1
ATOM 2248 N N . PRO A 1 286 ? 21.013 15.961 2.927 1.00 83.69 286 PRO A N 1
ATOM 2249 C CA . PRO A 1 286 ? 21.433 15.236 1.728 1.00 83.69 286 PRO A CA 1
ATOM 2250 C C . PRO A 1 286 ? 21.340 13.734 1.927 1.00 83.69 286 PRO A C 1
ATOM 2252 O O . PRO A 1 286 ? 21.604 13.236 3.018 1.00 83.69 286 PRO A O 1
ATOM 2255 N N . LYS A 1 287 ? 20.955 12.979 0.901 1.00 83.94 287 LYS A N 1
ATOM 2256 C CA . LYS A 1 287 ? 20.779 11.534 1.042 1.00 83.94 287 LYS A CA 1
ATOM 2257 C C . LYS A 1 287 ? 22.134 10.840 1.166 1.00 83.94 287 LYS A C 1
ATOM 2259 O O . LYS A 1 287 ? 22.870 10.709 0.192 1.00 83.94 287 LYS A O 1
ATOM 2264 N N . THR A 1 288 ? 22.447 10.355 2.365 1.00 80.50 288 THR A N 1
ATOM 2265 C CA . THR A 1 288 ? 23.653 9.568 2.642 1.00 80.50 288 THR A CA 1
ATOM 2266 C C . THR A 1 288 ? 23.303 8.235 3.291 1.00 80.50 288 THR A C 1
ATOM 2268 O O . THR A 1 288 ? 22.155 7.966 3.654 1.00 80.50 288 THR A O 1
ATOM 2271 N N . ARG A 1 289 ? 24.302 7.362 3.443 1.00 76.44 289 ARG A N 1
ATOM 2272 C CA . ARG A 1 289 ? 24.129 6.079 4.131 1.00 76.44 289 ARG A CA 1
ATOM 2273 C C . ARG A 1 289 ? 23.851 6.281 5.624 1.00 76.44 289 ARG A C 1
ATOM 2275 O O . ARG A 1 289 ? 23.071 5.532 6.203 1.00 76.44 289 ARG A O 1
ATOM 2282 N N . GLU A 1 290 ? 24.448 7.304 6.223 1.00 79.12 290 GLU A N 1
ATOM 2283 C CA . GLU A 1 290 ? 24.377 7.620 7.652 1.00 79.12 290 GLU A CA 1
ATOM 2284 C C . GLU A 1 290 ? 23.005 8.177 8.047 1.00 79.12 290 GLU A C 1
ATOM 2286 O O . GLU A 1 290 ? 22.527 7.917 9.149 1.00 79.12 290 GLU A O 1
ATOM 2291 N N . ASN A 1 291 ? 22.334 8.904 7.147 1.00 86.00 291 ASN A N 1
ATOM 2292 C CA . ASN A 1 291 ? 21.026 9.510 7.410 1.00 86.00 291 ASN A CA 1
ATOM 2293 C C . ASN A 1 291 ? 19.874 8.875 6.612 1.00 86.00 291 ASN A C 1
ATOM 2295 O O . ASN A 1 291 ? 18.758 9.404 6.608 1.00 86.00 291 ASN A O 1
ATOM 2299 N N . ILE A 1 292 ? 20.111 7.712 5.994 1.00 88.44 292 ILE A N 1
ATOM 2300 C CA . ILE A 1 292 ? 19.155 7.039 5.106 1.00 88.44 292 ILE A CA 1
ATOM 2301 C C . ILE A 1 292 ? 17.791 6.807 5.761 1.00 88.44 292 ILE A C 1
ATOM 2303 O O . ILE A 1 292 ? 16.769 6.873 5.080 1.00 88.44 292 ILE A O 1
ATOM 2307 N N . GLY A 1 293 ? 17.768 6.598 7.086 1.00 90.94 293 GLY A N 1
ATOM 2308 C CA . GLY A 1 293 ? 16.555 6.428 7.888 1.00 90.94 293 GLY A CA 1
ATOM 2309 C C . GLY A 1 293 ? 15.518 7.513 7.610 1.00 90.94 293 GLY A C 1
ATOM 2310 O O . GLY A 1 293 ? 14.364 7.204 7.339 1.00 90.94 293 GLY A O 1
ATOM 2311 N N . TRP A 1 294 ? 15.950 8.772 7.552 1.00 91.50 294 TRP A N 1
ATOM 2312 C CA . TRP A 1 294 ? 15.068 9.907 7.303 1.00 91.50 294 TRP A CA 1
ATOM 2313 C C . TRP A 1 294 ? 14.421 9.881 5.916 1.00 91.50 294 TRP A C 1
ATOM 2315 O O . TRP A 1 294 ? 13.307 10.373 5.754 1.00 91.50 294 TRP A O 1
ATOM 2325 N N . TRP A 1 295 ? 15.085 9.292 4.926 1.00 90.94 295 TRP A N 1
ATOM 2326 C CA . TRP A 1 295 ? 14.595 9.190 3.553 1.00 90.94 295 TRP A CA 1
ATOM 2327 C C . TRP A 1 295 ? 13.665 7.996 3.344 1.00 90.94 295 TRP A C 1
ATOM 2329 O O . TRP A 1 295 ? 12.706 8.078 2.581 1.00 90.94 295 TRP A O 1
ATOM 2339 N N . VAL A 1 296 ? 13.928 6.877 4.022 1.00 92.12 296 VAL A N 1
ATOM 2340 C CA . VAL A 1 296 ? 13.178 5.628 3.811 1.00 92.12 296 VAL A CA 1
ATOM 2341 C C . VAL A 1 296 ? 11.890 5.533 4.626 1.00 92.12 296 VAL A C 1
ATOM 2343 O O . VAL A 1 296 ? 11.039 4.709 4.299 1.00 92.12 296 VAL A O 1
ATOM 2346 N N . THR A 1 297 ? 11.724 6.348 5.672 1.00 94.12 297 THR A N 1
ATOM 2347 C CA . THR A 1 297 ? 10.523 6.365 6.534 1.00 94.12 297 THR A CA 1
ATOM 2348 C C . THR A 1 297 ? 9.393 7.243 6.006 1.00 94.12 297 THR A C 1
ATOM 2350 O O . THR A 1 297 ? 8.251 7.100 6.451 1.00 94.12 297 THR A O 1
ATOM 2353 N N . GLY A 1 298 ? 9.698 8.127 5.053 1.00 93.44 298 GLY A N 1
ATOM 2354 C CA . GLY A 1 298 ? 8.715 8.968 4.384 1.00 93.44 298 GLY A CA 1
ATOM 2355 C C . GLY A 1 298 ? 7.764 8.173 3.490 1.00 93.44 298 GLY A C 1
ATOM 2356 O O . GLY A 1 298 ? 7.953 6.981 3.218 1.00 93.44 298 GLY A O 1
ATOM 2357 N N . GLN A 1 299 ? 6.726 8.843 3.003 1.00 94.38 299 GLN A N 1
ATOM 2358 C CA . GLN A 1 299 ? 5.872 8.283 1.958 1.00 94.38 299 GLN A CA 1
ATOM 2359 C C . GLN A 1 299 ? 6.617 8.245 0.627 1.00 94.38 299 GLN A C 1
ATOM 2361 O O . GLN A 1 299 ? 7.359 9.161 0.299 1.00 94.38 299 GLN A O 1
ATOM 2366 N N . ASN A 1 300 ? 6.402 7.186 -0.147 1.00 95.69 300 ASN A N 1
ATOM 2367 C CA . ASN A 1 300 ? 6.938 7.057 -1.494 1.00 95.69 300 ASN A CA 1
ATOM 2368 C C . ASN A 1 300 ? 5.963 6.224 -2.331 1.00 95.69 300 ASN A C 1
ATOM 2370 O O . ASN A 1 300 ? 6.074 5.000 -2.440 1.00 95.69 300 ASN A O 1
ATOM 2374 N N . ILE A 1 301 ? 4.959 6.908 -2.879 1.00 96.12 301 ILE A N 1
ATOM 2375 C CA . ILE A 1 301 ? 3.914 6.284 -3.690 1.00 96.12 301 ILE A CA 1
ATOM 2376 C C . ILE A 1 301 ? 4.483 5.675 -4.980 1.00 96.12 301 ILE A C 1
ATOM 2378 O O . ILE A 1 301 ? 4.078 4.555 -5.291 1.00 96.12 301 ILE A O 1
ATOM 2382 N N . PRO A 1 302 ? 5.438 6.303 -5.704 1.00 95.06 302 PRO A N 1
ATOM 2383 C CA . PRO A 1 302 ? 6.103 5.661 -6.840 1.00 95.06 302 PRO A CA 1
ATOM 2384 C C . PRO A 1 302 ? 6.733 4.307 -6.502 1.00 95.06 302 PRO A C 1
ATOM 2386 O O . PRO A 1 302 ? 6.511 3.333 -7.218 1.00 95.06 302 PRO A O 1
ATOM 2389 N N . ALA A 1 303 ? 7.471 4.213 -5.393 1.00 94.19 303 ALA A N 1
ATOM 2390 C CA . ALA A 1 303 ? 8.106 2.967 -4.971 1.00 94.19 303 ALA A CA 1
ATOM 2391 C C . ALA A 1 303 ? 7.078 1.906 -4.544 1.00 94.19 303 ALA A C 1
ATOM 2393 O O . ALA A 1 303 ? 7.273 0.719 -4.807 1.00 94.19 303 ALA A O 1
ATOM 2394 N N . CYS A 1 304 ? 5.961 2.308 -3.925 1.00 97.00 304 CYS A N 1
ATOM 2395 C CA . CYS A 1 304 ? 4.834 1.402 -3.686 1.00 97.00 304 CYS A CA 1
ATOM 2396 C C . CYS A 1 304 ? 4.209 0.920 -5.000 1.00 97.00 304 CYS A C 1
ATOM 2398 O O . CYS A 1 304 ? 3.944 -0.270 -5.146 1.00 97.00 304 CYS A O 1
ATOM 2400 N N . ALA A 1 305 ? 3.991 1.827 -5.956 1.00 95.19 305 ALA A N 1
ATOM 2401 C CA . ALA A 1 305 ? 3.395 1.516 -7.248 1.00 95.19 305 ALA A CA 1
ATOM 2402 C C . ALA A 1 305 ? 4.255 0.521 -8.032 1.00 95.19 305 ALA A C 1
ATOM 2404 O O . ALA A 1 305 ? 3.712 -0.465 -8.504 1.00 95.19 305 ALA A O 1
ATOM 2405 N N . GLN A 1 306 ? 5.581 0.698 -8.071 1.00 91.62 306 GLN A N 1
ATOM 2406 C CA . GLN A 1 306 ? 6.521 -0.250 -8.695 1.00 91.62 306 GLN A CA 1
ATOM 2407 C C . GLN A 1 306 ? 6.443 -1.665 -8.108 1.00 91.62 306 GLN A C 1
ATOM 2409 O O . GLN A 1 306 ? 6.773 -2.638 -8.780 1.00 91.62 306 GLN A O 1
ATOM 2414 N N . LYS A 1 307 ? 6.007 -1.790 -6.850 1.00 93.19 307 LYS A N 1
ATOM 2415 C CA . LYS A 1 307 ? 5.800 -3.073 -6.173 1.00 93.19 307 LYS A CA 1
ATOM 2416 C C . LYS A 1 307 ? 4.393 -3.635 -6.374 1.00 93.19 307 LYS A C 1
ATOM 2418 O O . LYS A 1 307 ? 4.119 -4.698 -5.823 1.00 93.19 307 LYS A O 1
ATOM 2423 N N . ALA A 1 308 ? 3.496 -2.963 -7.092 1.00 95.38 308 ALA A N 1
ATOM 2424 C CA . ALA A 1 308 ? 2.140 -3.448 -7.313 1.00 95.38 308 ALA A CA 1
ATOM 2425 C C . ALA A 1 308 ? 2.118 -4.649 -8.258 1.00 95.38 308 ALA A C 1
ATOM 2427 O O . ALA A 1 308 ? 2.870 -4.713 -9.226 1.00 95.38 308 ALA A O 1
ATOM 2428 N N . ASP A 1 309 ? 1.222 -5.589 -7.975 1.00 93.69 309 ASP A N 1
ATOM 2429 C CA . ASP A 1 309 ? 0.994 -6.759 -8.821 1.00 93.69 309 ASP A CA 1
ATOM 2430 C C . ASP A 1 309 ? 0.052 -6.407 -9.978 1.00 93.69 309 ASP A C 1
ATOM 2432 O O . ASP A 1 309 ? 0.139 -6.972 -11.065 1.00 93.69 309 ASP A O 1
ATOM 2436 N N . ILE A 1 310 ? -0.870 -5.466 -9.742 1.00 93.06 310 ILE A N 1
ATOM 2437 C CA . ILE A 1 310 ? -1.887 -5.059 -10.713 1.00 93.06 310 ILE A CA 1
ATOM 2438 C C . ILE A 1 310 ? -2.026 -3.543 -10.713 1.00 93.06 310 ILE A C 1
ATOM 2440 O O . ILE A 1 310 ? -2.195 -2.910 -9.670 1.00 93.06 310 ILE A O 1
ATOM 2444 N N . TYR A 1 311 ? -2.040 -2.977 -11.914 1.00 93.50 311 TYR A N 1
ATOM 2445 C CA . TYR A 1 311 ? -2.300 -1.566 -12.152 1.00 93.50 311 TYR A CA 1
ATOM 2446 C C . TYR A 1 311 ? -3.699 -1.416 -12.732 1.00 93.50 311 TYR A C 1
ATOM 2448 O O . TYR A 1 311 ? -4.039 -2.042 -13.735 1.00 93.50 311 TYR A O 1
ATOM 2456 N N . ILE A 1 312 ? -4.521 -0.574 -12.112 1.00 92.94 312 ILE A N 1
ATOM 2457 C CA . ILE A 1 312 ? -5.857 -0.260 -12.618 1.00 92.94 312 ILE A CA 1
ATOM 2458 C C . ILE A 1 312 ? -5.938 1.245 -12.814 1.00 92.94 312 ILE A C 1
ATOM 2460 O O . ILE A 1 312 ? -5.825 2.008 -11.856 1.00 92.94 312 ILE A O 1
ATOM 2464 N N . LYS A 1 313 ? -6.175 1.671 -14.055 1.00 90.56 313 LYS A N 1
ATOM 2465 C CA . LYS A 1 313 ? -6.495 3.059 -14.397 1.00 90.56 313 LYS A CA 1
ATOM 2466 C C . LYS A 1 313 ? -7.978 3.137 -14.770 1.00 90.56 313 LYS A C 1
ATOM 2468 O O . LYS A 1 313 ? -8.333 2.779 -15.894 1.00 90.56 313 LYS A O 1
ATOM 2473 N N . PRO A 1 314 ? -8.873 3.544 -13.852 1.00 82.19 314 PRO A N 1
ATOM 2474 C CA . PRO A 1 314 ? -10.274 3.746 -14.192 1.00 82.19 314 PRO A CA 1
ATOM 2475 C C . PRO A 1 314 ? -10.400 4.784 -15.312 1.00 82.19 314 PRO A C 1
ATOM 2477 O O . PRO A 1 314 ? -9.711 5.803 -15.299 1.00 82.19 314 PRO A O 1
ATOM 2480 N N . LYS A 1 315 ? -11.294 4.549 -16.276 1.00 77.00 315 LYS A N 1
ATOM 2481 C CA . LYS A 1 315 ? -11.621 5.569 -17.277 1.00 77.00 315 LYS A CA 1
ATOM 2482 C C . LYS A 1 315 ? -12.457 6.677 -16.634 1.00 77.00 315 LYS A C 1
ATOM 2484 O O . LYS A 1 315 ? -13.272 6.427 -15.744 1.00 77.00 315 LYS A O 1
ATOM 2489 N N . ASN A 1 316 ? -12.287 7.903 -17.121 1.00 65.75 316 ASN A N 1
ATOM 2490 C CA . ASN A 1 316 ? -13.044 9.058 -16.650 1.00 65.75 316 ASN A CA 1
ATOM 2491 C C . ASN A 1 316 ? -14.551 8.790 -16.582 1.00 65.75 316 ASN A C 1
ATOM 2493 O O . ASN A 1 316 ? -15.149 8.311 -17.544 1.00 65.75 316 ASN A O 1
ATOM 2497 N N . LYS A 1 317 ? -15.162 9.155 -15.446 1.00 66.25 317 LYS A N 1
ATOM 2498 C CA . LYS A 1 317 ? -16.614 9.096 -15.184 1.00 66.25 317 LYS A CA 1
ATOM 2499 C C . LYS A 1 317 ? -17.244 7.693 -15.226 1.00 66.25 317 LYS A C 1
ATOM 2501 O O . LYS A 1 317 ? -18.455 7.593 -15.055 1.00 66.25 317 LYS A O 1
ATOM 2506 N N . SER A 1 318 ? -16.464 6.624 -15.410 1.00 78.56 318 SER A N 1
ATOM 2507 C CA . SER A 1 318 ? -16.986 5.260 -15.481 1.00 78.56 318 SER A CA 1
ATOM 2508 C C . SER A 1 318 ? -16.164 4.270 -14.659 1.00 78.56 318 SER A C 1
ATOM 2510 O O . SER A 1 318 ? -14.963 4.094 -14.854 1.00 78.56 318 SER A O 1
ATOM 2512 N N . TYR A 1 319 ? -16.851 3.537 -13.783 1.00 85.44 319 TYR A N 1
ATOM 2513 C CA . TYR A 1 319 ? -16.266 2.423 -13.037 1.00 85.44 319 TYR A CA 1
ATOM 2514 C C . TYR A 1 319 ? -16.192 1.123 -13.850 1.00 85.44 319 TYR A C 1
ATOM 2516 O O . TYR A 1 319 ? -15.730 0.119 -13.325 1.00 85.44 319 TYR A O 1
ATOM 2524 N N . THR A 1 320 ? -16.593 1.119 -15.127 1.00 88.25 320 THR A N 1
ATOM 2525 C CA . THR A 1 320 ? -16.605 -0.078 -15.986 1.00 88.25 320 THR A CA 1
ATOM 2526 C C . THR A 1 320 ? -15.247 -0.785 -16.021 1.00 88.25 320 THR A C 1
ATOM 2528 O O . THR A 1 320 ? -15.181 -1.980 -15.742 1.00 88.25 320 THR A O 1
ATOM 2531 N N . HIS A 1 321 ? -14.162 -0.051 -16.297 1.00 88.44 321 HIS A N 1
ATOM 2532 C CA . HIS A 1 321 ? -12.804 -0.619 -16.314 1.00 88.44 321 HIS A CA 1
ATOM 2533 C C . HIS A 1 321 ? -12.385 -1.126 -14.932 1.00 88.44 321 HIS A C 1
ATOM 2535 O O . HIS A 1 321 ? -11.862 -2.230 -14.814 1.00 88.44 321 HIS A O 1
ATOM 2541 N N . LEU A 1 322 ? -12.687 -0.363 -13.876 1.00 92.38 322 LEU A N 1
ATOM 2542 C CA . LEU A 1 322 ? -12.399 -0.767 -12.500 1.00 92.38 322 LEU A CA 1
ATOM 2543 C C . LEU A 1 322 ? -13.099 -2.088 -12.150 1.00 92.38 322 LEU A C 1
ATOM 2545 O O . LEU A 1 322 ? -12.444 -3.021 -11.700 1.00 92.38 322 LEU A O 1
ATOM 2549 N N . TYR A 1 323 ? -14.407 -2.194 -12.393 1.00 94.56 323 TYR A N 1
ATOM 2550 C CA . TYR A 1 323 ? -15.184 -3.400 -12.101 1.00 94.56 323 TYR A CA 1
ATOM 2551 C C . TYR A 1 323 ? -14.713 -4.601 -12.914 1.00 94.56 323 TYR A C 1
ATOM 2553 O O . TYR A 1 323 ? -14.584 -5.685 -12.354 1.00 94.56 323 TYR A O 1
ATOM 2561 N N . TYR A 1 324 ? -14.392 -4.422 -14.197 1.00 92.94 324 TYR A N 1
ATOM 2562 C CA . TYR A 1 324 ? -13.830 -5.505 -15.000 1.00 92.94 324 TYR A CA 1
ATOM 2563 C C . TYR A 1 324 ? -12.516 -6.040 -14.412 1.00 92.94 324 TYR A C 1
ATOM 2565 O O . TYR A 1 324 ? -12.396 -7.243 -14.180 1.00 92.94 324 TYR A O 1
ATOM 2573 N N . HIS A 1 325 ? -11.545 -5.161 -14.141 1.00 92.62 325 HIS A N 1
ATOM 2574 C CA . HIS A 1 325 ? -10.232 -5.582 -13.648 1.00 92.62 325 HIS A CA 1
ATOM 2575 C C . HIS A 1 325 ? -10.298 -6.159 -12.228 1.00 92.62 325 HIS A C 1
ATOM 2577 O O . HIS A 1 325 ? -9.650 -7.170 -11.958 1.00 92.62 325 HIS A O 1
ATOM 2583 N N . LEU A 1 326 ? -11.132 -5.591 -11.347 1.00 95.25 326 LEU A N 1
ATOM 2584 C CA . LEU A 1 326 ? -11.387 -6.165 -10.024 1.00 95.25 326 LEU A CA 1
ATOM 2585 C C . LEU A 1 326 ? -12.027 -7.551 -10.131 1.00 95.25 326 LEU A C 1
ATOM 2587 O O . LEU A 1 326 ? -11.559 -8.482 -9.484 1.00 95.25 326 LEU A O 1
ATOM 2591 N N . ALA A 1 327 ? -13.062 -7.722 -10.957 1.00 95.19 327 ALA A N 1
ATOM 2592 C CA . ALA A 1 327 ? -13.705 -9.023 -11.116 1.00 95.19 327 ALA A CA 1
ATOM 2593 C C . ALA A 1 327 ? -12.738 -10.065 -11.684 1.00 95.19 327 ALA A C 1
ATOM 2595 O O . ALA A 1 327 ? -12.660 -11.172 -11.156 1.00 95.19 327 ALA A O 1
ATOM 2596 N N . ARG A 1 328 ? -11.952 -9.707 -12.710 1.00 93.75 328 ARG A N 1
ATOM 2597 C CA . ARG A 1 328 ? -10.933 -10.591 -13.296 1.00 93.75 328 ARG A CA 1
ATOM 2598 C C . ARG A 1 328 ? -9.925 -11.060 -12.250 1.00 93.75 328 ARG A C 1
ATOM 2600 O O . ARG A 1 328 ? -9.681 -12.260 -12.152 1.00 93.75 328 ARG A O 1
ATOM 2607 N N . LEU A 1 329 ? -9.397 -10.142 -11.441 1.00 93.50 329 LEU A N 1
ATOM 2608 C CA . LEU A 1 329 ? -8.499 -10.473 -10.337 1.00 93.50 329 LEU A CA 1
ATOM 2609 C C . LEU A 1 329 ? -9.145 -11.444 -9.346 1.00 93.50 329 LEU A C 1
ATOM 2611 O O . LEU A 1 329 ? -8.582 -12.489 -9.034 1.00 93.50 329 LEU A O 1
ATOM 2615 N N . LEU A 1 330 ? -10.329 -11.100 -8.843 1.00 93.69 330 LEU A N 1
ATOM 2616 C CA . LEU A 1 330 ? -11.006 -11.878 -7.809 1.00 93.69 330 LEU A CA 1
ATOM 2617 C C . LEU A 1 330 ? -11.370 -13.286 -8.296 1.00 93.69 330 LEU A C 1
ATOM 2619 O O . LEU A 1 330 ? -11.231 -14.251 -7.544 1.00 93.69 330 LEU A O 1
ATOM 2623 N N . VAL A 1 331 ? -11.771 -13.414 -9.564 1.00 92.69 331 VAL A N 1
ATOM 2624 C CA . VAL A 1 331 ? -11.997 -14.708 -10.216 1.00 92.69 331 VAL A CA 1
ATOM 2625 C C . VAL A 1 331 ? -10.709 -15.517 -10.291 1.00 92.69 331 VAL A C 1
ATOM 2627 O O . VAL A 1 331 ? -10.741 -16.701 -9.974 1.00 92.69 331 VAL A O 1
ATOM 2630 N N . LEU A 1 332 ? -9.579 -14.909 -10.657 1.00 90.31 332 LEU A N 1
ATOM 2631 C CA . LEU A 1 332 ? -8.292 -15.606 -10.728 1.00 90.31 332 LEU A CA 1
ATOM 2632 C C . LEU A 1 332 ? -7.775 -16.037 -9.349 1.00 90.31 332 LEU A C 1
ATOM 2634 O O . LEU A 1 332 ? -7.230 -17.132 -9.233 1.00 90.31 332 LEU A O 1
ATOM 2638 N N . ILE A 1 333 ? -7.999 -15.233 -8.304 1.00 88.50 333 ILE A N 1
ATOM 2639 C CA . ILE A 1 333 ? -7.691 -15.608 -6.913 1.00 88.50 333 ILE A CA 1
ATOM 2640 C C . ILE A 1 333 ? -8.554 -16.798 -6.480 1.00 88.50 333 ILE A C 1
ATOM 2642 O O . ILE A 1 333 ? -8.058 -17.755 -5.889 1.00 88.50 333 ILE A O 1
ATOM 2646 N N . HIS A 1 334 ? -9.857 -16.759 -6.770 1.00 83.62 334 HIS A N 1
ATOM 2647 C CA . HIS A 1 334 ? -10.788 -17.794 -6.325 1.00 83.62 334 HIS A CA 1
ATOM 2648 C C . HIS A 1 334 ? -10.680 -19.088 -7.145 1.00 83.62 334 HIS A C 1
ATOM 2650 O O . HIS A 1 334 ? -10.764 -20.194 -6.607 1.00 83.62 334 HIS A O 1
ATOM 2656 N N . LYS A 1 335 ? -10.474 -18.968 -8.456 1.00 85.12 335 LYS A N 1
ATOM 2657 C CA . LYS A 1 335 ? -10.402 -20.072 -9.412 1.00 85.12 335 LYS A CA 1
ATOM 2658 C C . LYS A 1 335 ? -9.193 -19.883 -10.339 1.00 85.12 335 LYS A C 1
ATOM 2660 O O . LYS A 1 335 ? -9.364 -19.461 -11.489 1.00 85.12 335 LYS A O 1
ATOM 2665 N N . PRO A 1 336 ? -7.977 -20.203 -9.859 1.00 83.75 336 PRO A N 1
ATOM 2666 C CA . PRO A 1 336 ? -6.765 -20.132 -10.670 1.00 83.75 336 PRO A CA 1
ATOM 2667 C C . PRO A 1 336 ? -6.909 -20.928 -11.973 1.00 83.75 336 PRO A C 1
ATOM 2669 O O . PRO A 1 336 ? -7.545 -21.980 -11.998 1.00 83.75 336 PRO A O 1
ATOM 2672 N N . GLY A 1 337 ? -6.362 -20.403 -13.071 1.00 82.88 337 GLY A N 1
ATOM 2673 C CA . GLY A 1 337 ? -6.431 -21.039 -14.394 1.00 82.88 337 GLY A CA 1
ATOM 2674 C C . GLY A 1 337 ? -7.793 -20.958 -15.099 1.00 82.88 337 GLY A C 1
ATOM 2675 O O . GLY A 1 337 ? -7.930 -21.469 -16.206 1.00 82.88 337 GLY A O 1
ATOM 2676 N N . SER A 1 338 ? -8.803 -20.305 -14.507 1.00 85.81 338 SER A N 1
ATOM 2677 C CA . SER A 1 338 ? -10.120 -20.120 -15.147 1.00 85.81 338 SER A CA 1
ATOM 2678 C C . SER A 1 338 ? -10.104 -19.181 -16.354 1.00 85.81 338 SER A C 1
ATOM 2680 O O . SER A 1 338 ? -10.990 -19.260 -17.206 1.00 85.81 338 SER A O 1
ATOM 2682 N N . LEU A 1 339 ? -9.107 -18.299 -16.429 1.00 89.19 339 LEU A N 1
ATOM 2683 C CA . LEU A 1 339 ? -8.907 -17.348 -17.514 1.00 89.19 339 LEU A CA 1
ATOM 2684 C C . LEU A 1 339 ? -7.450 -17.422 -17.962 1.00 89.19 339 LEU A C 1
ATOM 2686 O O . LEU A 1 339 ? -6.546 -17.500 -17.130 1.00 89.19 339 LEU A O 1
ATOM 2690 N N . SER A 1 340 ? -7.222 -17.370 -19.271 1.00 86.88 340 SER A N 1
ATOM 2691 C CA . SER A 1 340 ? -5.877 -17.240 -19.825 1.00 86.88 340 SER A CA 1
ATOM 2692 C C . SER A 1 340 ? -5.334 -15.821 -19.611 1.00 86.88 340 SER A C 1
ATOM 2694 O O . SER A 1 340 ? -6.130 -14.867 -19.570 1.00 86.88 340 SER A O 1
ATOM 2696 N N . PRO A 1 341 ? -4.001 -15.656 -19.528 1.00 87.00 341 PRO A N 1
ATOM 2697 C CA . PRO A 1 341 ? -3.380 -14.339 -19.496 1.00 87.00 341 PRO A CA 1
ATOM 2698 C C . PRO A 1 341 ? -3.767 -13.481 -20.709 1.00 87.00 341 PRO A C 1
ATOM 2700 O O . PRO A 1 341 ? -4.000 -14.000 -21.805 1.00 87.00 341 PRO A O 1
ATOM 2703 N N . SER A 1 342 ? -3.852 -12.168 -20.516 1.00 84.44 342 SER A N 1
ATOM 2704 C CA . SER A 1 342 ? -3.940 -11.196 -21.606 1.00 84.44 342 SER A CA 1
ATOM 2705 C C . SER A 1 342 ? -2.570 -11.001 -22.272 1.00 84.44 342 SER A C 1
ATOM 2707 O O . SER A 1 342 ? -1.540 -11.414 -21.740 1.00 84.44 342 SER A O 1
ATOM 2709 N N . GLN A 1 343 ? -2.546 -10.350 -23.439 1.00 86.25 343 GLN A N 1
ATOM 2710 C CA . GLN A 1 343 ? -1.285 -9.986 -24.099 1.00 86.25 343 GLN A CA 1
ATOM 2711 C C . GLN A 1 343 ? -0.446 -9.035 -23.233 1.00 86.25 343 GLN A C 1
ATOM 2713 O O . GLN A 1 343 ? 0.763 -9.218 -23.141 1.00 86.25 343 GLN A O 1
ATOM 2718 N N . ASP A 1 344 ? -1.087 -8.085 -22.544 1.00 86.19 344 ASP A N 1
ATOM 2719 C CA . ASP A 1 344 ? -0.404 -7.164 -21.628 1.00 86.19 344 ASP A CA 1
ATOM 2720 C C . ASP A 1 344 ? 0.165 -7.900 -20.409 1.00 86.19 344 ASP A C 1
ATOM 2722 O O . ASP A 1 344 ? 1.290 -7.635 -20.003 1.00 86.19 344 ASP A O 1
ATOM 2726 N N . GLU A 1 345 ? -0.583 -8.857 -19.843 1.00 88.31 345 GLU A N 1
ATOM 2727 C CA . GLU A 1 345 ? -0.124 -9.687 -18.719 1.00 88.31 345 GLU A CA 1
ATOM 2728 C C . GLU A 1 345 ? 1.084 -10.545 -19.136 1.00 88.31 345 GLU A C 1
ATOM 2730 O O . GLU A 1 345 ? 2.072 -10.611 -18.406 1.00 88.31 345 GLU A O 1
ATOM 2735 N N . LEU A 1 346 ? 1.048 -11.142 -20.336 1.00 89.44 346 LEU A N 1
ATOM 2736 C CA . LEU A 1 346 ? 2.183 -11.869 -20.910 1.00 89.44 346 LEU A CA 1
ATOM 2737 C C . LEU A 1 346 ? 3.396 -10.951 -21.113 1.00 89.44 346 LEU A C 1
ATOM 2739 O O . LEU A 1 346 ? 4.490 -11.268 -20.651 1.00 89.44 346 LEU A O 1
ATOM 2743 N N . GLY A 1 347 ? 3.209 -9.817 -21.793 1.00 92.62 347 GLY A N 1
ATOM 2744 C CA . GLY A 1 347 ? 4.285 -8.871 -22.086 1.00 92.62 347 GLY A CA 1
ATOM 2745 C C . GLY A 1 347 ? 4.924 -8.313 -20.818 1.00 92.62 347 GLY A C 1
ATOM 2746 O O . GLY A 1 347 ? 6.147 -8.258 -20.721 1.00 92.62 347 GLY A O 1
ATOM 2747 N N . MET A 1 348 ? 4.112 -7.970 -19.816 1.00 91.94 348 MET A N 1
ATOM 2748 C CA . MET A 1 348 ? 4.598 -7.482 -18.527 1.00 91.94 348 MET A CA 1
ATOM 2749 C C . MET A 1 348 ? 5.384 -8.557 -17.772 1.00 91.94 348 MET A C 1
ATOM 2751 O O . MET A 1 348 ? 6.447 -8.261 -17.236 1.00 91.94 348 MET A O 1
ATOM 2755 N N . GLN A 1 349 ? 4.920 -9.812 -17.772 1.00 92.25 349 GLN A N 1
ATOM 2756 C CA . GLN A 1 349 ? 5.643 -10.913 -17.128 1.00 92.25 349 GLN A CA 1
ATOM 2757 C C . GLN A 1 349 ? 7.026 -11.136 -17.762 1.00 92.25 349 GLN A C 1
ATOM 2759 O O . GLN A 1 349 ? 8.010 -11.357 -17.051 1.00 92.25 349 GLN A O 1
ATOM 2764 N N . VAL A 1 350 ? 7.117 -11.056 -19.093 1.00 95.19 350 VAL A N 1
ATOM 2765 C CA . VAL A 1 350 ? 8.391 -11.176 -19.819 1.00 95.19 350 VAL A CA 1
ATOM 2766 C C . VAL A 1 350 ? 9.296 -9.983 -19.521 1.00 95.19 350 VAL A C 1
ATOM 2768 O O . VAL A 1 350 ? 10.471 -10.181 -19.223 1.00 95.19 350 VAL A O 1
ATOM 2771 N N . ALA A 1 351 ? 8.757 -8.763 -19.511 1.00 94.69 351 ALA A N 1
ATOM 2772 C CA . ALA A 1 351 ? 9.510 -7.558 -19.179 1.00 94.69 351 ALA A CA 1
ATOM 2773 C C . ALA A 1 351 ? 10.059 -7.596 -17.742 1.00 94.69 351 ALA A C 1
ATOM 2775 O O . ALA A 1 351 ? 11.235 -7.313 -17.537 1.00 94.69 351 ALA A O 1
ATOM 2776 N N . ILE A 1 352 ? 9.255 -8.014 -16.757 1.00 91.75 352 ILE A N 1
ATOM 2777 C CA . ILE A 1 352 ? 9.704 -8.215 -15.367 1.00 91.75 352 ILE A CA 1
ATOM 2778 C C . ILE A 1 352 ? 10.801 -9.282 -15.300 1.00 91.75 352 ILE A C 1
ATOM 2780 O O . ILE A 1 352 ? 11.769 -9.135 -14.564 1.00 91.75 352 ILE A O 1
ATOM 2784 N N . THR A 1 353 ? 10.697 -10.346 -16.095 1.00 94.25 353 THR A N 1
ATOM 2785 C CA . THR A 1 353 ? 11.749 -11.373 -16.140 1.00 94.25 353 THR A CA 1
ATOM 2786 C C . THR A 1 353 ? 13.049 -10.802 -16.719 1.00 94.25 353 THR A C 1
ATOM 2788 O O . THR A 1 353 ? 14.117 -10.999 -16.146 1.00 94.25 353 THR A O 1
ATOM 2791 N N . ALA A 1 354 ? 12.961 -10.037 -17.810 1.00 95.25 354 ALA A N 1
ATOM 2792 C CA . ALA A 1 354 ? 14.105 -9.391 -18.453 1.00 95.25 354 ALA A CA 1
ATOM 2793 C C . ALA A 1 354 ? 14.783 -8.348 -17.554 1.00 95.25 354 ALA A C 1
ATOM 2795 O O . ALA A 1 354 ? 16.002 -8.209 -17.577 1.00 95.25 354 ALA A O 1
ATOM 2796 N N . GLN A 1 355 ? 14.006 -7.652 -16.721 1.00 93.38 355 GLN A N 1
ATOM 2797 C CA . GLN A 1 355 ? 14.495 -6.676 -15.748 1.00 93.38 355 GLN A CA 1
ATOM 2798 C C . GLN A 1 355 ? 15.590 -7.249 -14.833 1.00 93.38 355 GLN A C 1
ATOM 2800 O O . GLN A 1 355 ? 16.505 -6.518 -14.456 1.00 93.38 355 GLN A O 1
ATOM 2805 N N . HIS A 1 356 ? 15.529 -8.541 -14.492 1.00 91.12 356 HIS A N 1
ATOM 2806 C CA . HIS A 1 356 ? 16.523 -9.196 -13.635 1.00 91.12 356 HIS A CA 1
ATOM 2807 C C . HIS A 1 356 ? 17.918 -9.312 -14.266 1.00 91.12 356 HIS A C 1
ATOM 2809 O O . HIS A 1 356 ? 18.875 -9.575 -13.542 1.00 91.12 356 HIS A O 1
ATOM 2815 N N . MET A 1 357 ? 18.045 -9.086 -15.576 1.00 91.44 357 MET A N 1
ATOM 2816 C CA . MET A 1 357 ? 19.332 -9.060 -16.275 1.00 91.44 357 MET A CA 1
ATOM 2817 C C . MET A 1 357 ? 20.040 -7.701 -16.198 1.00 91.44 357 MET A C 1
ATOM 2819 O O . MET A 1 357 ? 21.214 -7.618 -16.538 1.00 91.44 357 MET A O 1
ATOM 2823 N N . SER A 1 358 ? 19.358 -6.640 -15.749 1.00 90.94 358 SER A N 1
ATOM 2824 C CA . SER A 1 358 ? 19.946 -5.300 -15.634 1.00 90.94 358 SER A CA 1
ATOM 2825 C C . SER A 1 358 ? 21.135 -5.280 -14.675 1.00 90.94 358 SER A C 1
ATOM 2827 O O . SER A 1 358 ? 20.965 -5.463 -13.467 1.00 90.94 358 SER A O 1
ATOM 2829 N N . GLY A 1 359 ? 22.310 -4.910 -15.184 1.00 88.50 359 GLY A N 1
ATOM 2830 C CA . GLY A 1 359 ? 23.508 -4.672 -14.386 1.00 88.50 359 GLY A CA 1
ATOM 2831 C C . GLY A 1 359 ? 23.545 -3.309 -13.679 1.00 88.50 359 GLY A C 1
ATOM 2832 O O . GLY A 1 359 ? 24.487 -2.994 -12.950 1.00 88.50 359 GLY A O 1
ATOM 2833 N N . CYS A 1 360 ? 22.532 -2.457 -13.863 1.00 87.81 360 CYS A N 1
ATOM 2834 C CA . CYS A 1 360 ? 22.438 -1.170 -13.176 1.00 87.81 360 CYS A CA 1
ATOM 2835 C C . CYS A 1 360 ? 21.865 -1.315 -11.752 1.00 87.81 360 CYS A C 1
ATOM 2837 O O . CYS A 1 360 ? 20.819 -1.925 -11.542 1.00 87.81 360 CYS A O 1
ATOM 2839 N N . LEU A 1 361 ? 22.514 -0.681 -10.766 1.00 82.75 361 LEU A N 1
ATOM 2840 C CA . LEU A 1 361 ? 22.064 -0.701 -9.364 1.00 82.75 361 LEU A CA 1
ATOM 2841 C C . LEU A 1 361 ? 20.976 0.338 -9.063 1.00 82.75 361 LEU A C 1
ATOM 2843 O O . LEU A 1 361 ? 20.154 0.139 -8.175 1.00 82.75 361 LEU A O 1
ATOM 2847 N N . SER A 1 362 ? 20.977 1.466 -9.782 1.00 77.81 362 SER A N 1
ATOM 2848 C CA . SER A 1 362 ? 20.036 2.566 -9.518 1.00 77.81 362 SER A CA 1
ATOM 2849 C C . SER A 1 362 ? 18.645 2.311 -10.094 1.00 77.81 362 SER A C 1
ATOM 2851 O O . SER A 1 362 ? 17.648 2.807 -9.569 1.00 77.81 362 SER A O 1
ATOM 2853 N N . ARG A 1 363 ? 18.574 1.566 -11.201 1.00 80.19 363 ARG A N 1
ATOM 2854 C CA . ARG A 1 363 ? 17.345 1.269 -11.934 1.00 80.19 363 ARG A CA 1
ATOM 2855 C C . ARG A 1 363 ? 17.448 -0.130 -12.501 1.00 80.19 363 ARG A C 1
ATOM 2857 O O . ARG A 1 363 ? 18.421 -0.441 -13.173 1.00 80.19 363 ARG A O 1
ATOM 2864 N N . GLN A 1 364 ? 16.410 -0.917 -12.291 1.00 85.88 364 GLN A N 1
ATOM 2865 C CA . GLN A 1 364 ? 16.230 -2.183 -12.979 1.00 85.88 364 GLN A CA 1
ATOM 2866 C C . GLN A 1 364 ? 15.044 -1.985 -13.914 1.00 85.88 364 GLN A C 1
ATOM 2868 O O . GLN A 1 364 ? 13.946 -1.681 -13.453 1.00 85.88 364 GLN A O 1
ATOM 2873 N N . VAL A 1 365 ? 15.255 -2.091 -15.218 1.00 91.12 365 VAL A N 1
ATOM 2874 C CA . VAL A 1 365 ? 14.243 -1.874 -16.253 1.00 91.12 365 VAL A CA 1
ATOM 2875 C C . VAL A 1 365 ? 14.306 -3.041 -17.219 1.00 91.12 365 VAL A C 1
ATOM 2877 O O . VAL A 1 365 ? 15.362 -3.353 -17.756 1.00 91.12 365 VAL A O 1
ATOM 2880 N N . GLY A 1 366 ? 13.159 -3.661 -17.459 1.00 94.81 366 GLY A N 1
ATOM 2881 C CA . GLY A 1 366 ? 12.973 -4.610 -18.545 1.00 94.81 366 GLY A CA 1
ATOM 2882 C C . GLY A 1 366 ? 11.894 -4.109 -19.492 1.00 94.81 366 GLY A C 1
ATOM 2883 O O . GLY A 1 366 ? 10.985 -3.377 -19.095 1.00 94.81 366 GLY A O 1
ATOM 2884 N N . ALA A 1 367 ? 12.007 -4.489 -20.755 1.00 96.00 367 ALA A N 1
ATOM 2885 C CA . ALA A 1 367 ? 11.095 -4.104 -21.815 1.00 96.00 367 ALA A CA 1
ATOM 2886 C C . ALA A 1 367 ? 10.783 -5.308 -22.703 1.00 96.00 367 ALA A C 1
ATOM 2888 O O . ALA A 1 367 ? 11.603 -6.204 -22.911 1.00 96.00 367 ALA A O 1
ATOM 2889 N N . THR A 1 368 ? 9.572 -5.330 -23.246 1.00 96.56 368 THR A N 1
ATOM 2890 C CA . THR A 1 368 ? 9.137 -6.333 -24.216 1.00 96.56 368 THR A CA 1
ATOM 2891 C C . THR A 1 368 ? 8.345 -5.635 -25.305 1.00 96.56 368 THR A C 1
ATOM 2893 O O . THR A 1 368 ? 7.440 -4.853 -25.018 1.00 96.56 368 THR A O 1
ATOM 2896 N N . VAL A 1 369 ? 8.695 -5.913 -26.558 1.00 95.44 369 VAL A N 1
ATOM 2897 C CA . VAL A 1 369 ? 7.999 -5.401 -27.737 1.00 95.44 369 VAL A CA 1
ATOM 2898 C C . VAL A 1 369 ? 7.125 -6.519 -28.282 1.00 95.44 369 VAL A C 1
ATOM 2900 O O . VAL A 1 369 ? 7.618 -7.600 -28.608 1.00 95.44 369 VAL A O 1
ATOM 2903 N N . LEU A 1 370 ? 5.823 -6.263 -28.380 1.00 91.94 370 LEU A N 1
ATOM 2904 C CA . LEU A 1 370 ? 4.852 -7.208 -28.921 1.00 91.94 370 LEU A CA 1
ATOM 2905 C C . LEU A 1 370 ? 4.443 -6.792 -30.335 1.00 91.94 370 LEU A C 1
ATOM 2907 O O . LEU A 1 370 ? 4.204 -5.617 -30.609 1.00 91.94 370 LEU A O 1
ATOM 2911 N N . GLY A 1 371 ? 4.335 -7.767 -31.234 1.00 89.38 371 GLY A N 1
ATOM 2912 C CA . GLY A 1 371 ? 3.713 -7.581 -32.540 1.00 89.38 371 GLY A CA 1
ATOM 2913 C C . GLY A 1 371 ? 2.195 -7.447 -32.423 1.00 89.38 371 GLY A C 1
ATOM 2914 O O . GLY A 1 371 ? 1.598 -7.769 -31.397 1.00 89.38 371 GLY A O 1
ATOM 2915 N N . ARG A 1 372 ? 1.532 -7.033 -33.509 1.00 82.81 372 ARG A N 1
ATOM 2916 C CA . ARG A 1 372 ? 0.071 -6.806 -33.535 1.00 82.81 372 ARG A CA 1
ATOM 2917 C C . ARG A 1 372 ? -0.748 -8.046 -33.153 1.00 82.81 372 ARG A C 1
ATOM 2919 O O . ARG A 1 372 ? -1.867 -7.927 -32.666 1.00 82.81 372 ARG A O 1
ATOM 2926 N N . GLN A 1 373 ? -0.210 -9.238 -33.393 1.00 80.94 373 GLN A N 1
ATOM 2927 C CA . GLN A 1 373 ? -0.846 -10.514 -33.068 1.00 80.94 373 GLN A CA 1
ATOM 2928 C C . GLN A 1 373 ? -0.480 -11.027 -31.659 1.00 80.94 373 GLN A C 1
ATOM 2930 O O . GLN A 1 373 ? -0.937 -12.102 -31.275 1.00 80.94 373 GLN A O 1
ATOM 2935 N N . GLY A 1 374 ? 0.305 -10.270 -30.883 1.00 81.56 374 GLY A N 1
ATOM 2936 C CA . GLY A 1 374 ? 0.688 -10.588 -29.504 1.00 81.56 374 GLY A CA 1
ATOM 2937 C C . GLY A 1 374 ? 1.908 -11.499 -29.353 1.00 81.56 374 GLY A C 1
ATOM 2938 O O . GLY A 1 374 ? 2.194 -11.928 -28.240 1.00 81.56 374 GLY A O 1
ATOM 2939 N N . TYR A 1 375 ? 2.621 -11.812 -30.439 1.00 89.06 375 TYR A N 1
ATOM 2940 C CA . TYR A 1 375 ? 3.908 -12.509 -30.359 1.00 89.06 375 TYR A CA 1
ATOM 2941 C C . TYR A 1 375 ? 5.021 -11.537 -29.966 1.00 89.06 375 TYR A C 1
ATOM 2943 O O . TYR A 1 375 ? 4.960 -10.347 -30.278 1.00 89.06 375 TYR A O 1
ATOM 2951 N N . ILE A 1 376 ? 6.042 -12.050 -29.290 1.00 94.38 376 ILE A N 1
ATOM 2952 C CA . ILE A 1 376 ? 7.185 -11.255 -28.845 1.00 94.38 376 ILE A CA 1
ATOM 2953 C C . ILE A 1 376 ? 8.090 -10.985 -30.050 1.00 94.38 376 ILE A C 1
ATOM 2955 O O . ILE A 1 376 ? 8.548 -11.918 -30.705 1.00 94.38 376 ILE A O 1
ATOM 2959 N N . LEU A 1 377 ? 8.319 -9.705 -30.343 1.00 96.12 377 LEU A N 1
ATOM 2960 C CA . LEU A 1 377 ? 9.254 -9.234 -31.368 1.00 96.12 377 LEU A CA 1
ATOM 2961 C C . LEU A 1 377 ? 10.661 -9.034 -30.808 1.00 96.12 377 LEU A C 1
ATOM 2963 O O . LEU A 1 377 ? 11.640 -9.210 -31.522 1.00 96.12 377 LEU A O 1
ATOM 2967 N N . GLY A 1 378 ? 10.754 -8.648 -29.538 1.00 96.69 378 GLY A N 1
ATOM 2968 C CA . GLY A 1 378 ? 12.023 -8.381 -28.883 1.00 96.69 378 GLY A CA 1
ATOM 2969 C C . GLY A 1 378 ? 11.859 -8.199 -27.384 1.00 96.69 378 GLY A C 1
ATOM 2970 O O . GLY A 1 378 ? 10.788 -7.832 -26.894 1.00 96.69 378 GLY A O 1
ATOM 2971 N N . VAL A 1 379 ? 12.942 -8.462 -26.667 1.00 97.25 379 VAL A N 1
ATOM 2972 C CA . VAL A 1 379 ? 13.070 -8.297 -25.220 1.00 97.25 379 VAL A CA 1
ATOM 2973 C C . VAL A 1 379 ? 14.376 -7.555 -24.968 1.00 97.25 379 VAL A C 1
ATOM 2975 O O . VAL A 1 379 ? 15.354 -7.786 -25.673 1.00 97.25 379 VAL A O 1
ATOM 2978 N N . GLY A 1 380 ? 14.389 -6.658 -23.988 1.00 94.94 380 GLY A N 1
ATOM 2979 C CA . GLY A 1 380 ? 15.588 -5.913 -23.621 1.00 94.94 380 GLY A CA 1
ATOM 2980 C C . GLY A 1 380 ? 15.536 -5.427 -22.182 1.00 94.94 380 GLY A C 1
ATOM 2981 O O . GLY A 1 380 ? 14.493 -5.480 -21.529 1.00 94.94 380 GLY A O 1
ATOM 2982 N N . TRP A 1 381 ? 16.671 -4.953 -21.692 1.00 94.88 381 TRP A N 1
ATOM 2983 C CA . TRP A 1 381 ? 16.831 -4.370 -20.365 1.00 94.88 381 TRP A CA 1
ATOM 2984 C C . TRP A 1 381 ? 17.833 -3.221 -20.428 1.00 94.88 381 TRP A C 1
ATOM 2986 O O . TRP A 1 381 ? 18.508 -3.030 -21.440 1.00 94.88 381 TRP A O 1
ATOM 2996 N N . ASN A 1 382 ? 17.901 -2.419 -19.368 1.00 92.06 382 ASN A N 1
ATOM 2997 C CA . ASN A 1 382 ? 18.924 -1.388 -19.274 1.00 92.06 382 ASN A CA 1
ATOM 2998 C C . ASN A 1 382 ? 20.266 -1.998 -18.853 1.00 92.06 382 ASN A C 1
ATOM 3000 O O . ASN A 1 382 ? 20.369 -2.635 -17.808 1.00 92.06 382 ASN A O 1
ATOM 3004 N N . ASP A 1 383 ? 21.295 -1.732 -19.642 1.00 88.62 383 ASP A N 1
ATOM 3005 C CA . ASP A 1 383 ? 22.687 -2.060 -19.345 1.00 88.62 383 ASP A CA 1
ATOM 3006 C C . ASP A 1 383 ? 23.586 -0.986 -19.980 1.00 88.62 383 ASP A C 1
ATOM 3008 O O . ASP A 1 383 ? 23.080 -0.186 -20.784 1.00 88.62 383 ASP A O 1
ATOM 3012 N N . PRO A 1 384 ? 24.875 -0.877 -19.609 1.00 86.12 384 PRO A N 1
ATOM 3013 C CA . PRO A 1 384 ? 25.759 0.038 -20.305 1.00 86.12 384 PRO A CA 1
ATOM 3014 C C . PRO A 1 384 ? 25.969 -0.433 -21.760 1.00 86.12 384 PRO A C 1
ATOM 3016 O O . PRO A 1 384 ? 25.632 -1.570 -22.103 1.00 86.12 384 PRO A O 1
ATOM 3019 N N . PRO A 1 385 ? 26.498 0.439 -22.638 1.00 86.75 385 PRO A N 1
ATOM 3020 C CA . PRO A 1 385 ? 26.851 0.068 -24.003 1.00 86.75 385 PRO A CA 1
ATOM 3021 C C . PRO A 1 385 ? 27.707 -1.200 -24.077 1.00 86.75 385 PRO A C 1
ATOM 3023 O O . PRO A 1 385 ? 28.473 -1.508 -23.162 1.00 86.75 385 PRO A O 1
ATOM 3026 N N . GLU A 1 386 ? 27.602 -1.910 -25.198 1.00 85.00 386 GLU A N 1
ATOM 3027 C CA . GLU A 1 386 ? 28.372 -3.128 -25.439 1.00 85.00 386 GLU A CA 1
ATOM 3028 C C . GLU A 1 386 ? 29.876 -2.900 -25.210 1.00 85.00 386 GLU A C 1
ATOM 3030 O O . GLU A 1 386 ? 30.451 -1.905 -25.656 1.00 85.00 386 GLU A O 1
ATOM 3035 N N . GLY A 1 387 ? 30.507 -3.825 -24.481 1.00 85.44 387 GLY A N 1
ATOM 3036 C CA . GLY A 1 387 ? 31.923 -3.758 -24.118 1.00 85.44 387 GLY A CA 1
ATOM 3037 C C . GLY A 1 387 ? 32.234 -3.013 -22.815 1.00 85.44 387 GLY A C 1
ATOM 3038 O O . GLY A 1 387 ? 33.383 -3.063 -22.377 1.00 85.44 387 GLY A O 1
ATOM 3039 N N . GLN A 1 388 ? 31.249 -2.370 -22.177 1.00 88.62 388 GLN A N 1
ATOM 3040 C CA . GLN A 1 388 ? 31.415 -1.734 -20.866 1.00 88.62 388 GLN A CA 1
ATOM 3041 C C . GLN A 1 388 ? 31.009 -2.653 -19.710 1.00 88.62 388 GLN A C 1
ATOM 3043 O O . GLN A 1 388 ? 30.168 -3.541 -19.859 1.00 88.62 388 GLN A O 1
ATOM 3048 N N . VAL A 1 389 ? 31.589 -2.418 -18.531 1.00 89.69 389 VAL A N 1
ATOM 3049 C CA . VAL A 1 389 ? 31.300 -3.208 -17.328 1.00 89.69 389 VAL A CA 1
ATOM 3050 C C . VAL A 1 389 ? 30.078 -2.635 -16.595 1.00 89.69 389 VAL A C 1
ATOM 3052 O O . VAL A 1 389 ? 30.045 -1.443 -16.276 1.00 89.69 389 VAL A O 1
ATOM 3055 N N . PRO A 1 390 ? 29.059 -3.453 -16.280 1.00 90.06 390 PRO A N 1
ATOM 3056 C CA . PRO A 1 390 ? 27.877 -2.999 -15.553 1.00 90.06 390 PRO A CA 1
ATOM 3057 C C . PRO A 1 390 ? 28.173 -2.607 -14.104 1.00 90.06 390 PRO A C 1
ATOM 3059 O O . PRO A 1 390 ? 29.053 -3.168 -13.457 1.00 90.06 390 PRO A O 1
ATOM 3062 N N . CYS A 1 391 ? 27.358 -1.706 -13.538 1.00 88.75 391 CYS A N 1
ATOM 3063 C CA . CYS A 1 391 ? 27.497 -1.237 -12.149 1.00 88.75 391 CYS A CA 1
ATOM 3064 C C . CYS A 1 391 ? 27.552 -2.375 -11.122 1.00 88.75 391 CYS A C 1
ATOM 3066 O O . CYS A 1 391 ? 28.263 -2.261 -10.131 1.00 88.75 391 CYS A O 1
ATOM 3068 N N . SER A 1 392 ? 26.817 -3.463 -11.354 1.00 87.88 392 SER A N 1
ATOM 3069 C CA . SER A 1 392 ? 26.780 -4.645 -10.491 1.00 87.88 392 SER A CA 1
ATOM 3070 C C . SER A 1 392 ? 28.106 -5.402 -10.398 1.00 87.88 392 SER A C 1
ATOM 3072 O O . SER A 1 392 ? 28.260 -6.205 -9.482 1.00 87.88 392 SER A O 1
ATOM 3074 N N . LEU A 1 393 ? 29.031 -5.177 -11.334 1.00 89.19 393 LEU A N 1
ATOM 3075 C CA . LEU A 1 393 ? 30.331 -5.849 -11.418 1.00 89.19 393 LEU A CA 1
ATOM 3076 C C . LEU A 1 393 ? 31.514 -4.903 -11.163 1.00 89.19 393 LEU A C 1
ATOM 3078 O O . LEU A 1 393 ? 32.648 -5.306 -11.374 1.00 89.19 393 LEU A O 1
ATOM 3082 N N . ARG A 1 394 ? 31.263 -3.660 -10.737 1.00 88.12 394 ARG A N 1
ATOM 3083 C CA . ARG A 1 394 ? 32.303 -2.655 -10.466 1.00 88.12 394 ARG A CA 1
ATOM 3084 C C . ARG A 1 394 ? 32.354 -2.336 -8.986 1.00 88.12 394 ARG A C 1
ATOM 3086 O O . ARG A 1 394 ? 31.304 -2.108 -8.392 1.00 88.12 394 ARG A O 1
ATOM 3093 N N . SER A 1 395 ? 33.542 -2.210 -8.412 1.00 88.94 395 SER A N 1
ATOM 3094 C CA . SER A 1 395 ? 33.719 -1.832 -7.004 1.00 88.94 395 SER A CA 1
ATOM 3095 C C . SER A 1 395 ? 34.551 -0.562 -6.819 1.00 88.94 395 SER A C 1
ATOM 3097 O O . SER A 1 395 ? 35.274 -0.135 -7.723 1.00 88.94 395 SER A O 1
ATOM 3099 N N . CYS A 1 396 ? 34.441 0.059 -5.640 1.00 86.50 396 CYS A N 1
ATOM 3100 C CA . CYS A 1 396 ? 35.293 1.187 -5.258 1.00 86.50 396 CYS A CA 1
ATOM 3101 C C . CYS A 1 396 ? 36.759 0.748 -5.155 1.00 86.50 396 CYS A C 1
ATOM 3103 O O . CYS A 1 396 ? 37.649 1.485 -5.564 1.00 86.50 396 CYS A O 1
ATOM 3105 N N . ASP A 1 397 ? 37.008 -0.460 -4.641 1.00 87.44 397 ASP A N 1
ATOM 3106 C CA . ASP A 1 397 ? 38.363 -1.000 -4.494 1.00 87.44 397 ASP A CA 1
ATOM 3107 C C . ASP A 1 397 ? 39.071 -1.158 -5.841 1.00 87.44 397 ASP A C 1
ATOM 3109 O O . ASP A 1 397 ? 40.241 -0.802 -5.954 1.00 87.44 397 ASP A O 1
ATOM 3113 N N . GLU A 1 398 ? 38.377 -1.665 -6.858 1.00 88.44 398 GLU A N 1
ATOM 3114 C CA . GLU A 1 398 ? 38.922 -1.771 -8.216 1.00 88.44 398 GLU A CA 1
ATOM 3115 C C . GLU A 1 398 ? 39.246 -0.388 -8.793 1.00 88.44 398 GLU A C 1
ATOM 3117 O O . GLU A 1 398 ? 40.335 -0.209 -9.324 1.00 88.44 398 GLU A O 1
ATOM 3122 N N . LEU A 1 399 ? 38.374 0.611 -8.608 1.00 88.19 399 LEU A N 1
ATOM 3123 C CA . LEU A 1 399 ? 38.610 1.984 -9.079 1.00 88.19 399 LEU A CA 1
ATOM 3124 C C . LEU A 1 399 ? 39.815 2.661 -8.398 1.00 88.19 399 LEU A C 1
ATOM 3126 O O . LEU A 1 399 ? 40.536 3.436 -9.025 1.00 88.19 399 LEU A O 1
ATOM 3130 N N . LEU A 1 400 ? 40.001 2.422 -7.098 1.00 87.31 400 LEU A N 1
ATOM 3131 C CA . LEU A 1 400 ? 41.054 3.062 -6.302 1.00 87.31 400 LEU A CA 1
ATOM 3132 C C . LEU A 1 400 ? 42.416 2.383 -6.477 1.00 87.31 400 LEU A C 1
ATOM 3134 O O . LEU A 1 400 ? 43.440 3.056 -6.401 1.00 87.31 400 LEU A O 1
ATOM 3138 N N . ASN A 1 401 ? 42.427 1.065 -6.697 1.00 83.00 401 ASN A N 1
ATOM 3139 C CA . ASN A 1 401 ? 43.651 0.265 -6.775 1.00 83.00 401 ASN A CA 1
ATOM 3140 C C . ASN A 1 401 ? 44.039 -0.129 -8.210 1.00 83.00 401 ASN A C 1
ATOM 3142 O O . ASN A 1 401 ? 45.039 -0.827 -8.391 1.00 83.00 401 ASN A O 1
ATOM 3146 N N . SER A 1 402 ? 43.271 0.267 -9.230 1.00 74.19 402 SER A N 1
ATOM 3147 C CA . SER A 1 402 ? 43.609 -0.027 -10.624 1.00 74.19 402 SER A CA 1
ATOM 3148 C C . SER A 1 402 ? 44.927 0.649 -11.007 1.00 74.19 402 SER A C 1
ATOM 3150 O O . SER A 1 402 ? 45.035 1.876 -10.982 1.00 74.19 402 SER A O 1
ATOM 3152 N N . VAL A 1 403 ? 45.918 -0.158 -11.390 1.00 60.88 403 VAL A N 1
ATOM 3153 C CA . VAL A 1 403 ? 47.229 0.316 -11.870 1.00 60.88 403 VAL A CA 1
ATOM 3154 C C . VAL A 1 403 ? 47.119 0.928 -13.277 1.00 60.88 403 VAL A C 1
ATOM 3156 O O . VAL A 1 403 ? 47.936 1.763 -13.655 1.00 60.88 403 VAL A O 1
ATOM 3159 N N . GLU A 1 404 ? 46.080 0.555 -14.032 1.00 68.44 404 GLU A N 1
ATOM 3160 C CA . GLU A 1 404 ? 45.786 1.031 -15.387 1.00 68.44 404 GLU A CA 1
ATOM 3161 C C . GLU A 1 404 ? 44.379 1.646 -15.465 1.00 68.44 404 GLU A C 1
ATOM 3163 O O . GLU A 1 404 ? 43.473 1.246 -14.730 1.00 68.44 404 GLU A O 1
ATOM 3168 N N . ASN A 1 405 ? 44.184 2.605 -16.376 1.00 72.88 405 ASN A N 1
ATOM 3169 C CA . ASN A 1 405 ? 42.874 3.201 -16.642 1.00 72.88 405 ASN A CA 1
ATOM 3170 C C . ASN A 1 405 ? 41.970 2.190 -17.366 1.00 72.88 405 ASN A C 1
ATOM 3172 O O . ASN A 1 405 ? 42.029 2.055 -18.588 1.00 72.88 405 ASN A O 1
ATOM 3176 N N . ASP A 1 406 ? 41.100 1.503 -16.625 1.00 82.94 406 ASP A N 1
ATOM 3177 C CA . ASP A 1 406 ? 40.056 0.664 -17.218 1.00 82.94 406 ASP A CA 1
ATOM 3178 C C . ASP A 1 406 ? 38.883 1.533 -17.700 1.00 82.94 406 ASP A C 1
ATOM 3180 O O . ASP A 1 406 ? 37.894 1.747 -16.993 1.00 82.94 406 ASP A O 1
ATOM 3184 N N . GLU A 1 407 ? 39.011 2.063 -18.917 1.00 84.12 407 GLU A N 1
ATOM 3185 C CA . GLU A 1 407 ? 37.978 2.865 -19.590 1.00 84.12 407 GLU A CA 1
ATOM 3186 C C . GLU A 1 407 ? 36.713 2.060 -19.941 1.00 84.12 407 GLU A C 1
ATOM 3188 O O . GLU A 1 407 ? 35.676 2.644 -20.266 1.00 84.12 407 GLU A O 1
ATOM 3193 N N . ARG A 1 408 ? 36.764 0.719 -19.878 1.00 85.62 408 ARG A N 1
ATOM 3194 C CA . ARG A 1 408 ? 35.576 -0.129 -20.065 1.00 85.62 408 ARG A CA 1
ATOM 3195 C C . ARG A 1 408 ? 34.744 -0.187 -18.795 1.00 85.62 408 ARG A C 1
ATOM 3197 O O . ARG A 1 408 ? 33.518 -0.266 -18.874 1.00 85.62 408 ARG A O 1
ATOM 3204 N N . ALA A 1 409 ? 35.393 -0.174 -17.635 1.00 86.56 409 ALA A N 1
ATOM 3205 C CA . ALA A 1 409 ? 34.713 -0.202 -16.352 1.00 86.56 409 ALA A CA 1
ATOM 3206 C C . ALA A 1 409 ? 34.340 1.194 -15.848 1.00 86.56 409 ALA A C 1
ATOM 3208 O O . ALA A 1 409 ? 33.228 1.389 -15.352 1.00 86.56 409 ALA A O 1
ATOM 3209 N N . TYR A 1 410 ? 35.222 2.178 -15.989 1.00 88.44 410 TYR A N 1
ATOM 3210 C CA . TYR A 1 410 ? 35.065 3.480 -15.347 1.00 88.44 410 TYR A CA 1
ATOM 3211 C C . TYR A 1 410 ? 35.181 4.619 -16.348 1.00 88.44 410 TYR A C 1
ATOM 3213 O O . TYR A 1 410 ? 36.066 4.646 -17.199 1.00 88.44 410 TYR A O 1
ATOM 3221 N N . SER A 1 411 ? 34.291 5.598 -16.219 1.00 87.31 411 SER A N 1
ATOM 3222 C CA . SER A 1 411 ? 34.361 6.825 -17.007 1.00 87.31 411 SER A CA 1
ATOM 3223 C C . SER A 1 411 ? 35.570 7.684 -16.616 1.00 87.31 411 SER A C 1
ATOM 3225 O O . SER A 1 411 ? 36.048 7.632 -15.483 1.00 87.31 411 SER A O 1
ATOM 3227 N N . ALA A 1 412 ? 36.000 8.573 -17.518 1.00 87.94 412 ALA A N 1
ATOM 3228 C CA . ALA A 1 412 ? 37.059 9.549 -17.234 1.00 87.94 412 ALA A CA 1
ATOM 3229 C C . ALA A 1 412 ? 36.758 10.426 -16.000 1.00 87.94 412 ALA A C 1
ATOM 3231 O O . ALA A 1 412 ? 37.666 10.844 -15.287 1.00 87.94 412 ALA A O 1
ATOM 3232 N N . PHE A 1 413 ? 35.475 10.687 -15.722 1.00 87.19 413 PHE A N 1
ATOM 3233 C CA . PHE A 1 413 ? 35.056 11.396 -14.514 1.00 87.19 413 PHE A CA 1
ATOM 3234 C C . PHE A 1 413 ? 35.280 10.557 -13.249 1.00 87.19 413 PHE A C 1
ATOM 3236 O O . PHE A 1 413 ? 35.872 11.054 -12.292 1.00 87.19 413 PHE A O 1
ATOM 3243 N N . GLU A 1 414 ? 34.849 9.290 -13.249 1.00 86.06 414 GLU A N 1
ATOM 3244 C CA . GLU A 1 414 ? 35.060 8.365 -12.123 1.00 86.06 414 GLU A CA 1
ATOM 3245 C C . GLU A 1 414 ? 36.557 8.143 -11.847 1.00 86.06 414 GLU A C 1
ATOM 3247 O O . GLU A 1 414 ? 36.962 7.996 -10.700 1.00 86.06 414 GLU A O 1
ATOM 3252 N N . GLN A 1 415 ? 37.397 8.176 -12.883 1.00 87.31 415 GLN A N 1
ATOM 3253 C CA . GLN A 1 415 ? 38.848 8.030 -12.750 1.00 87.31 415 GLN A CA 1
ATOM 3254 C C . GLN A 1 415 ? 39.571 9.306 -12.283 1.00 87.31 415 GLN A C 1
ATOM 3256 O O . GLN A 1 415 ? 40.765 9.244 -11.988 1.00 87.31 415 GLN A O 1
ATOM 3261 N N . SER A 1 416 ? 38.884 10.451 -12.197 1.00 88.00 416 SER A N 1
ATOM 3262 C CA . SER A 1 416 ? 39.492 11.708 -11.751 1.00 88.00 416 SER A CA 1
ATOM 3263 C C . SER A 1 416 ? 39.901 11.661 -10.275 1.00 88.00 416 SER A C 1
ATOM 3265 O O . SER A 1 416 ? 39.193 11.088 -9.446 1.00 88.00 416 SER A O 1
ATOM 3267 N N . GLU A 1 417 ? 40.998 12.339 -9.924 1.00 87.00 417 GLU A N 1
ATOM 3268 C CA . GLU A 1 417 ? 41.473 12.421 -8.532 1.00 87.00 417 GLU A CA 1
ATOM 3269 C C . GLU A 1 417 ? 40.388 12.939 -7.585 1.00 87.00 417 GLU A C 1
ATOM 3271 O O . GLU A 1 417 ? 40.156 12.362 -6.529 1.00 87.00 417 GLU A O 1
ATOM 3276 N N . LYS A 1 418 ? 39.616 13.946 -8.015 1.00 86.81 418 LYS A N 1
ATOM 3277 C CA . LYS A 1 418 ? 38.495 14.483 -7.232 1.00 86.81 418 LYS A CA 1
ATOM 3278 C C . LYS A 1 418 ? 37.464 13.403 -6.875 1.00 86.81 418 LYS A C 1
ATOM 3280 O O . LYS A 1 418 ? 36.967 13.372 -5.750 1.00 86.81 418 LYS A O 1
ATOM 3285 N N . PHE A 1 419 ? 37.113 12.533 -7.824 1.00 86.38 419 PHE A N 1
ATOM 3286 C CA . PHE A 1 419 ? 36.141 11.468 -7.575 1.00 86.38 419 PHE A CA 1
ATOM 3287 C C . PHE A 1 419 ? 36.746 10.324 -6.753 1.00 86.38 419 PHE A C 1
ATOM 3289 O O . PHE A 1 419 ? 36.091 9.812 -5.845 1.00 86.38 419 PHE A O 1
ATOM 3296 N N . LYS A 1 420 ? 38.009 9.962 -7.004 1.00 86.62 420 LYS A N 1
ATOM 3297 C CA . LYS A 1 420 ? 38.736 8.970 -6.199 1.00 86.62 420 LYS A CA 1
ATOM 3298 C C . LYS A 1 420 ? 38.886 9.415 -4.744 1.00 86.62 420 LYS A C 1
ATOM 3300 O O . LYS A 1 420 ? 38.638 8.615 -3.848 1.00 86.62 420 LYS A O 1
ATOM 3305 N N . GLU A 1 421 ? 39.185 10.685 -4.482 1.00 85.94 421 GLU A N 1
ATOM 3306 C CA . GLU A 1 421 ? 39.206 11.253 -3.127 1.00 85.94 421 GLU A CA 1
ATOM 3307 C C . GLU A 1 421 ? 37.826 11.196 -2.453 1.00 85.94 421 GLU A C 1
ATOM 3309 O O . GLU A 1 421 ? 37.722 10.881 -1.262 1.00 85.94 421 GLU A O 1
ATOM 3314 N N . HIS A 1 422 ? 36.753 11.459 -3.209 1.00 83.19 422 HIS A N 1
ATOM 3315 C CA . HIS A 1 422 ? 35.379 11.348 -2.716 1.00 83.19 422 HIS A CA 1
ATOM 3316 C C . HIS A 1 422 ? 35.032 9.900 -2.322 1.00 83.19 422 HIS A C 1
ATOM 3318 O O . HIS A 1 422 ? 34.559 9.647 -1.208 1.00 83.19 422 HIS A O 1
ATOM 3324 N N . ILE A 1 423 ? 35.309 8.941 -3.211 1.00 82.50 423 ILE A N 1
ATOM 3325 C CA . ILE A 1 423 ? 34.998 7.516 -3.025 1.00 82.50 423 ILE A CA 1
ATOM 3326 C C . ILE A 1 423 ? 35.957 6.807 -2.066 1.00 82.50 423 ILE A C 1
ATOM 3328 O O . ILE A 1 423 ? 35.546 5.851 -1.408 1.00 82.50 423 ILE A O 1
ATOM 3332 N N . GLY A 1 424 ? 37.193 7.286 -1.908 1.00 76.38 424 GLY A N 1
ATOM 3333 C CA . GLY A 1 424 ? 38.212 6.710 -1.023 1.00 76.38 424 GLY A CA 1
ATOM 3334 C C . GLY A 1 424 ? 37.753 6.544 0.428 1.00 76.38 424 GLY A C 1
ATOM 3335 O O . GLY A 1 424 ? 38.195 5.637 1.129 1.00 76.38 424 GLY A O 1
ATOM 3336 N N . LYS A 1 425 ? 36.780 7.352 0.865 1.00 69.19 425 LYS A N 1
ATOM 3337 C CA . LYS A 1 425 ? 36.149 7.258 2.194 1.00 69.19 425 LYS A CA 1
ATOM 3338 C C . LYS A 1 425 ? 35.179 6.074 2.348 1.00 69.19 425 LYS A C 1
ATOM 3340 O O . LYS A 1 425 ? 34.783 5.764 3.468 1.00 69.19 425 LYS A O 1
ATOM 3345 N N . LYS A 1 426 ? 34.778 5.426 1.249 1.00 68.44 426 LYS A N 1
ATOM 3346 C CA . LYS A 1 426 ? 33.766 4.354 1.166 1.00 68.44 426 LYS A CA 1
ATOM 3347 C C . LYS A 1 426 ? 34.344 3.016 0.672 1.00 68.44 426 LYS A C 1
ATOM 3349 O O . LYS A 1 426 ? 33.584 2.198 0.154 1.00 68.44 426 LYS A O 1
ATOM 3354 N N . ALA A 1 427 ? 35.660 2.811 0.809 1.00 65.50 427 ALA A N 1
ATOM 3355 C CA . ALA A 1 427 ? 36.387 1.630 0.330 1.00 65.50 427 ALA A CA 1
ATOM 3356 C C . ALA A 1 427 ? 35.636 0.307 0.581 1.00 65.50 427 ALA A C 1
ATOM 3358 O O . ALA A 1 427 ? 35.028 0.094 1.636 1.00 65.50 427 ALA A O 1
ATOM 3359 N N . GLY A 1 428 ? 35.676 -0.580 -0.409 1.00 78.12 428 GLY A N 1
ATOM 3360 C CA . GLY A 1 428 ? 35.049 -1.887 -0.353 1.00 78.12 428 GLY A CA 1
ATOM 3361 C C . GLY A 1 428 ? 34.792 -2.517 -1.722 1.00 78.12 428 GLY A C 1
ATOM 3362 O O . GLY A 1 428 ? 34.639 -1.852 -2.748 1.00 78.12 428 GLY A O 1
ATOM 3363 N N . LYS A 1 429 ? 34.642 -3.844 -1.691 1.00 83.25 429 LYS A N 1
ATOM 3364 C CA . LYS A 1 429 ? 34.325 -4.703 -2.845 1.00 83.25 429 LYS A CA 1
ATOM 3365 C C . LYS A 1 429 ? 32.843 -4.707 -3.232 1.00 83.25 429 LYS A C 1
ATOM 3367 O O . LYS A 1 429 ? 32.425 -5.494 -4.076 1.00 83.25 429 LYS A O 1
ATOM 3372 N N . ALA A 1 430 ? 32.020 -3.903 -2.562 1.00 82.94 430 ALA A N 1
ATOM 3373 C CA . ALA A 1 430 ? 30.595 -3.849 -2.848 1.00 82.94 430 ALA A CA 1
ATOM 3374 C C . ALA A 1 430 ? 30.344 -3.075 -4.154 1.00 82.94 430 ALA A C 1
ATOM 3376 O O . ALA A 1 430 ? 30.981 -2.039 -4.368 1.00 82.94 430 ALA A O 1
ATOM 3377 N N . PRO A 1 431 ? 29.394 -3.526 -4.991 1.00 85.69 431 PRO A N 1
ATOM 3378 C CA . PRO A 1 431 ? 29.007 -2.786 -6.179 1.00 85.69 431 PRO A CA 1
ATOM 3379 C C . PRO A 1 431 ? 28.508 -1.370 -5.870 1.00 85.69 431 PRO A C 1
ATOM 3381 O O . PRO A 1 431 ? 27.755 -1.181 -4.909 1.00 85.69 431 PRO A O 1
ATOM 3384 N N . PHE A 1 432 ? 28.870 -0.389 -6.705 1.00 82.88 432 PHE A N 1
ATOM 3385 C CA . PHE A 1 432 ? 28.410 0.999 -6.562 1.00 82.88 432 PHE A CA 1
ATOM 3386 C C . PHE A 1 432 ? 27.935 1.619 -7.887 1.00 82.88 432 PHE A C 1
ATOM 3388 O O . PHE A 1 432 ? 28.243 1.155 -8.988 1.00 82.88 432 PHE A O 1
ATOM 3395 N N . CYS A 1 433 ? 27.128 2.677 -7.786 1.00 80.75 433 CYS A N 1
ATOM 3396 C CA . CYS A 1 433 ? 26.617 3.417 -8.936 1.00 80.75 433 CYS A CA 1
ATOM 3397 C C . CYS A 1 433 ? 27.068 4.871 -8.850 1.00 80.75 433 CYS A C 1
ATOM 3399 O O . CYS A 1 433 ? 26.659 5.567 -7.935 1.00 80.75 433 CYS A O 1
ATOM 3401 N N . PHE A 1 434 ? 27.820 5.372 -9.832 1.00 76.12 434 PHE A N 1
ATOM 3402 C CA . PHE A 1 434 ? 28.287 6.767 -9.834 1.00 76.12 434 PHE A CA 1
ATOM 3403 C C . PHE A 1 434 ? 27.156 7.789 -9.640 1.00 76.12 434 PHE A C 1
ATOM 3405 O O . PHE A 1 434 ? 27.344 8.820 -9.007 1.00 76.12 434 PHE A O 1
ATOM 3412 N N . ARG A 1 435 ? 25.951 7.495 -10.146 1.00 72.38 435 ARG A N 1
ATOM 3413 C CA . ARG A 1 435 ? 24.799 8.389 -10.025 1.00 72.38 435 ARG A CA 1
ATOM 3414 C C . ARG A 1 435 ? 24.362 8.606 -8.577 1.00 72.38 435 ARG A C 1
ATOM 3416 O O . ARG A 1 435 ? 23.888 9.693 -8.278 1.00 72.38 435 ARG A O 1
ATOM 3423 N N . SER A 1 436 ? 24.504 7.612 -7.697 1.00 67.31 436 SER A N 1
ATOM 3424 C CA . SER A 1 436 ? 24.214 7.808 -6.268 1.00 67.31 436 SER A CA 1
ATOM 3425 C C . SER A 1 436 ? 25.278 8.640 -5.555 1.00 67.31 436 SER A C 1
ATOM 3427 O O . SER A 1 436 ? 25.066 9.042 -4.418 1.00 67.31 436 SER A O 1
ATOM 3429 N N . GLU A 1 437 ? 26.403 8.896 -6.222 1.00 70.38 437 GLU A N 1
ATOM 3430 C CA . GLU A 1 437 ? 27.582 9.566 -5.673 1.00 70.38 437 GLU A CA 1
ATOM 3431 C C . GLU A 1 437 ? 27.777 10.972 -6.267 1.00 70.38 437 GLU A C 1
ATOM 3433 O O . GLU A 1 437 ? 28.561 11.748 -5.743 1.00 70.38 437 GLU A O 1
ATOM 3438 N N . LEU A 1 438 ? 27.044 11.329 -7.332 1.00 59.12 438 LEU A N 1
ATOM 3439 C CA . LEU A 1 438 ? 27.096 12.650 -7.978 1.00 59.12 438 LEU A CA 1
ATOM 3440 C C . LEU A 1 438 ? 26.434 13.778 -7.165 1.00 59.12 438 LEU A C 1
ATOM 3442 O O . LEU A 1 438 ? 26.611 14.943 -7.505 1.00 59.12 438 LEU A O 1
ATOM 3446 N N . GLU A 1 439 ? 25.644 13.451 -6.140 1.00 49.16 439 GLU A N 1
ATOM 3447 C CA . GLU A 1 439 ? 24.900 14.430 -5.327 1.00 49.16 439 GLU A CA 1
ATOM 3448 C C . GLU A 1 439 ? 25.727 15.028 -4.165 1.00 49.16 439 GLU A C 1
ATOM 3450 O O . GLU A 1 439 ? 25.153 15.705 -3.313 1.00 49.16 439 GLU A O 1
ATOM 3455 N N . HIS A 1 440 ? 27.049 14.797 -4.125 1.00 44.91 440 HIS A N 1
ATOM 3456 C CA . HIS A 1 440 ? 27.953 15.240 -3.049 1.00 44.91 440 HIS A CA 1
ATOM 3457 C C . HIS A 1 440 ? 29.182 16.005 -3.539 1.00 44.91 440 HIS A C 1
ATOM 3459 O O . HIS A 1 440 ? 29.805 15.582 -4.540 1.00 44.91 440 HIS A O 1
#

Organism: NCBI:txid55518

Secondary structure (DSSP, 8-state):
---PPPPSSHHHHHHHHHTT-EEEEEE-STTSSHHHHHHHHH-SSPPPPPTTHHHHHHHTT-TTHHHHHHHHHHHHHHSPP-PPEEEEHHHHHHHHHHHHHHTT--TT--HHHHHHHHHTHHHHGGGGGGGSPSSPPHHHHHHHHHHHHHHHHHHHHHTT-GGGHHHHHHHHHHHHHHHHHHSSSS-SS--GGGGGHHHHHHHHHHHHHHHHH---EEEEE---SHHHHHHHHHH-TTEEEEEE---HHHHHHHHTTTS-HHHHHHHHHHHHT-S-TTS--TTTS---SSSHHHHHSS--HHHHHHT-SEEE-PPTT--HHHHHHHHHHHHHHHSTTSSPPPHHHHHHHHHHHHHTT---SS---EEEEE-TTS-EEEEEE--PSTTSPPGGG-BHHHHHH-SS--TTTS-TTTTSHHHHHHHGGG-SSSB--GGGTTT-

InterPro domains:
  IPR016193 Cytidine deaminase-like [SSF53927] (344-392)
  IPR027417 P-loop containing nucleoside triphosphate hydrolase [G3DSA:3.40.50.300] (152-332)

pLDDT: mean 89.05, std 9.99, range [31.38, 98.75]

Radius of gyration: 24.76 Å; chains: 1; bounding box: 71×59×61 Å